Protein AF-A0A957HYK3-F1 (afdb_monomer_lite)

Secondary structure (DSSP, 8-state):
--HHHHHHHHHHHHHHHHHHHHHIIIIIHHHHSTTPPPS---HHHHHHHHHHHHHHHHHHHHHHHHHHHHHTT--SHHHHHHHHHHHHHHHHHHHIIIIIHHHHHHHHHTTTTT----TTPPPPPHHHHHHHHHHHHHHTHHHHHHHHHHHHHHHHHHHHHHHHTTTSPP-----HHHHHHTT--GGGGGGG--HHHHHHHHHHHHHHHHHHHHHHHHHHHHHHHH-HHHHHHHHHTTTTTTTSSTHHHHHHHHHHHHHHHHHHHHHHHHHH--S-SSTTHHHHHHHHHHHHHHHHHHHHHHHHHHHHHHHHHHHHHHHHHHH-TTHHHH-TTTHHHHHHHHHHHHSHHHHHHHHHHHHHHHHHHHHHHHHHHHHHHHHHHHHHHHHHS--HHHHHHHHHHHHHH-GGGHHHHHHHHTTSTTHHHHHHHHHHHHTTT-HHHHHHHHHHHHHHH---HHHHHHHHHHHHHHHHH-TTSTTHHHHHHHHHHHHHHHH--SHHHHHTSPP-

Sequence (508 aa):
MIRRPLTIGFVSGVLLSVAGLYPAVGLIAPLLLPGWQRPVTNELLHSLLLMLSAVIFVPLLFTFGGFAARRTTARCAKDGAKAGALAGTIVGVFVYMNLVAPLSTLAIFRYMAGYHPSPEMELPPIDAVLAYVQGFGNSVHFIDVTIFALVIIGSLSGAWIGWRQRHLPLPVEPSLFELAEGKRPSSTWFSQNETPIKYGLLVGLILGLLIFTTVFGEFYVGFTADWPELMTIMEQYEAGKFITGPVRDALPILWPFIMLGFLIYGGIVVWLVRNPPDLFKSRFRAIMVATQVILLSLFAVLLHNIYFLFGLAPFGLFHWVNTNPAALADMPTDVMPLMQTVFFLQKPVTLLTGVLLLPWLILLVVGILGLLWGALQSFFYIPLVSLLIPRPVDKATRLHRQINREPQQALPQIYALFQYPDAYEILGYLSARIYKTQPDLARLLTAYHTLGSSIQTEEHLRTTEAIQTVLSKHPDWRWAGDMGAVYRALHQVLNARTLEQILRIEPP

pLDDT: mean 83.85, std 10.25, range [48.91, 97.06]

Foldseek 3Di:
DQPLLLVLLQVLLVQLLVLVLLCCQAPQLCVLAPPRDRPDPDPVVSVVSPVVSCVRNVVSLQASLLSQLVVDPQQALVSLLVSLLSSLLSSLLSCCLQPLVLSLLSNLLSLVLVPADDPPDDADDVVSVVSSLLSLLVSVVSSVVSSVVSSVSSSNSRSVNSHVRNPPDDPDLDFLLRCLVVVHQLLVSQVPDCQLQVLLQVLLQVLLVLLLLQLLQVLLVVVCVVPVVVVVVCVVVVRPVSHPDPSNVCNVVCVVVSVVSLVCVLQVSLVSPQQHSALQPSSLNSLLSSLLSNLSSVLVSVLSSCSSCLSCLSVVLVVVCVVCVVVVVPDPDPSVVSSVVNNVCSDSVNVSCCSNCVSVVSSVVSNVVSVVSSVVSSVPNSVVNCVVPPHLLNVLVVLLVVCVVPVLANVVSLVVLVVDPCSLSNLSNNLSVCCVPPVLSSSLSSLVSCCVVDPDLVSVLVSLVSNLVSLVVCVSRPCSVVVNLVSVLVNQVSPDPDPVSNVPRDDD

Radius of gyration: 31.74 Å; chains: 1; bounding box: 94×49×84 Å

Structure (mmCIF, N/CA/C/O backbone):
data_AF-A0A957HYK3-F1
#
_entry.id   AF-A0A957HYK3-F1
#
loop_
_atom_site.group_PDB
_atom_site.id
_atom_site.type_symbol
_atom_site.label_atom_id
_atom_site.label_alt_id
_atom_site.label_comp_id
_atom_site.label_asym_id
_atom_site.label_entity_id
_atom_site.label_seq_id
_atom_site.pdbx_PDB_ins_code
_atom_site.Cartn_x
_atom_site.Cartn_y
_atom_site.Cartn_z
_atom_site.occupancy
_atom_site.B_iso_or_equiv
_atom_site.auth_seq_id
_atom_site.auth_comp_id
_atom_site.auth_asym_id
_atom_site.auth_atom_id
_atom_site.pdbx_PDB_model_num
ATOM 1 N N . MET A 1 1 ? -12.622 1.889 3.468 1.00 75.31 1 MET A N 1
ATOM 2 C CA . MET A 1 1 ? -12.522 2.396 2.089 1.00 75.31 1 MET A CA 1
ATOM 3 C C . MET A 1 1 ? -11.139 2.277 1.424 1.00 75.31 1 MET A C 1
ATOM 5 O O . MET A 1 1 ? -11.141 2.032 0.232 1.00 75.31 1 MET A O 1
ATOM 9 N N . ILE A 1 2 ? -9.986 2.416 2.088 1.00 81.88 2 ILE A N 1
ATOM 10 C CA . ILE A 1 2 ? -8.639 2.487 1.475 1.00 81.88 2 ILE A CA 1
ATOM 11 C C . ILE A 1 2 ? -7.967 1.113 1.317 1.00 81.88 2 ILE A C 1
ATOM 13 O O . ILE A 1 2 ? -7.363 0.830 0.284 1.00 81.88 2 ILE A O 1
ATOM 17 N N . ARG A 1 3 ? -8.074 0.220 2.313 1.00 84.62 3 ARG A N 1
ATOM 18 C CA . ARG A 1 3 ? -7.284 -1.029 2.330 1.00 84.62 3 ARG A CA 1
ATOM 19 C C . ARG A 1 3 ? -7.614 -1.962 1.165 1.00 84.62 3 ARG A C 1
ATOM 21 O O . ARG A 1 3 ? -6.720 -2.511 0.535 1.00 84.62 3 ARG A O 1
ATOM 28 N N . ARG A 1 4 ? -8.909 -2.182 0.922 1.00 88.19 4 ARG A N 1
ATOM 29 C CA . ARG A 1 4 ? -9.381 -3.148 -0.082 1.00 88.19 4 ARG A CA 1
ATOM 30 C C . ARG A 1 4 ? -9.022 -2.701 -1.510 1.00 88.19 4 ARG A C 1
ATOM 32 O O . ARG A 1 4 ? -8.503 -3.543 -2.238 1.00 88.19 4 ARG A O 1
ATOM 39 N N . PRO A 1 5 ? -9.193 -1.422 -1.900 1.00 89.12 5 PRO A N 1
ATOM 40 C CA . PRO A 1 5 ? -8.732 -0.942 -3.198 1.00 89.12 5 PRO A CA 1
ATOM 41 C C . PRO A 1 5 ? -7.220 -1.027 -3.394 1.00 89.12 5 PRO A C 1
ATOM 43 O O . PRO A 1 5 ? -6.808 -1.411 -4.478 1.00 89.12 5 PRO A O 1
ATOM 46 N N . LEU A 1 6 ? -6.400 -0.773 -2.363 1.00 88.81 6 LEU A N 1
ATOM 47 C CA . LEU A 1 6 ? -4.944 -0.972 -2.457 1.00 88.81 6 LEU A CA 1
ATOM 48 C C . LEU A 1 6 ? -4.591 -2.428 -2.787 1.00 88.81 6 LEU A C 1
ATOM 50 O O . LEU A 1 6 ? -3.822 -2.688 -3.706 1.00 88.81 6 LEU A O 1
ATOM 54 N N . THR A 1 7 ? -5.176 -3.390 -2.064 1.00 90.00 7 THR A N 1
ATOM 55 C CA . THR A 1 7 ? -4.914 -4.820 -2.301 1.00 90.00 7 THR A CA 1
ATOM 56 C C . THR A 1 7 ? -5.401 -5.267 -3.678 1.00 90.00 7 THR A C 1
ATOM 58 O O . THR A 1 7 ? -4.696 -5.993 -4.371 1.00 90.00 7 THR A O 1
ATOM 61 N N . ILE A 1 8 ? -6.594 -4.828 -4.085 1.00 92.38 8 ILE A N 1
ATOM 62 C CA . ILE A 1 8 ? -7.161 -5.172 -5.394 1.00 92.38 8 ILE A CA 1
ATOM 63 C C . ILE A 1 8 ? -6.343 -4.533 -6.511 1.00 92.38 8 ILE A C 1
ATOM 65 O O . ILE A 1 8 ? -6.072 -5.206 -7.498 1.00 92.38 8 ILE A O 1
ATOM 69 N N . GLY A 1 9 ? -5.909 -3.284 -6.339 1.00 91.62 9 GLY A N 1
ATOM 70 C CA . GLY A 1 9 ? -5.046 -2.597 -7.289 1.00 91.62 9 GLY A CA 1
ATOM 71 C C . GLY A 1 9 ? -3.694 -3.290 -7.451 1.00 91.62 9 GLY A C 1
ATOM 72 O O . GLY A 1 9 ? -3.273 -3.520 -8.575 1.00 91.62 9 GLY A O 1
ATOM 73 N N . PHE A 1 10 ? -3.062 -3.720 -6.353 1.00 91.50 10 PHE A N 1
ATOM 74 C CA . PHE A 1 10 ? -1.806 -4.478 -6.399 1.00 91.50 10 PHE A CA 1
ATOM 75 C C . PHE A 1 10 ? -1.963 -5.807 -7.150 1.00 91.50 10 PHE A C 1
ATOM 77 O O . PHE A 1 10 ? -1.253 -6.060 -8.118 1.00 91.50 10 PHE A O 1
ATOM 84 N N . VAL A 1 11 ? -2.933 -6.639 -6.746 1.00 93.94 11 VAL A N 1
ATOM 85 C CA . VAL A 1 11 ? -3.166 -7.948 -7.383 1.00 93.94 11 VAL A CA 1
ATOM 86 C C . VAL A 1 11 ? -3.533 -7.776 -8.855 1.00 93.94 11 VAL A C 1
ATOM 88 O O . VAL A 1 11 ? -3.017 -8.495 -9.705 1.00 93.94 11 VAL A O 1
ATOM 91 N N . SER A 1 12 ? -4.389 -6.800 -9.166 1.00 93.88 12 SER A N 1
ATOM 92 C CA . SER A 1 12 ? -4.806 -6.537 -10.544 1.00 93.88 12 SER A CA 1
ATOM 93 C C . SER A 1 12 ? -3.653 -6.003 -11.393 1.00 93.88 12 SER A C 1
ATOM 95 O O . SER A 1 12 ? -3.509 -6.421 -12.533 1.00 93.88 12 SER A O 1
ATOM 97 N N . GLY A 1 13 ? -2.804 -5.136 -10.835 1.00 93.06 13 GLY A N 1
ATOM 98 C CA . GLY A 1 13 ? -1.607 -4.625 -11.501 1.00 93.06 13 GLY A CA 1
ATOM 99 C C . GLY A 1 13 ? -0.629 -5.741 -11.853 1.00 93.06 13 GLY A C 1
ATOM 100 O O . GLY A 1 13 ? -0.221 -5.843 -13.002 1.00 93.06 13 GLY A O 1
ATOM 101 N N . VAL A 1 14 ? -0.330 -6.637 -10.905 1.00 92.56 14 VAL A N 1
ATOM 102 C CA . VAL A 1 14 ? 0.525 -7.810 -11.160 1.00 92.56 14 VAL A CA 1
ATOM 103 C C . VAL A 1 14 ? -0.073 -8.701 -12.251 1.00 92.56 14 VAL A C 1
ATOM 105 O O . VAL A 1 14 ? 0.632 -9.072 -13.185 1.00 92.56 14 VAL A O 1
ATOM 108 N N . LEU A 1 15 ? -1.372 -9.013 -12.172 1.00 94.31 15 LEU A N 1
ATOM 109 C CA . LEU A 1 15 ? -2.037 -9.860 -13.166 1.00 94.31 15 LEU A CA 1
ATOM 110 C C . LEU A 1 15 ? -2.077 -9.218 -14.559 1.00 94.31 15 LEU A C 1
ATOM 112 O O . LEU A 1 15 ? -1.827 -9.922 -15.535 1.00 94.31 15 LEU A O 1
ATOM 116 N N . LEU A 1 16 ? -2.346 -7.910 -14.668 1.00 94.44 16 LEU A N 1
ATOM 117 C CA . LEU A 1 16 ? -2.296 -7.196 -15.952 1.00 94.44 16 LEU A CA 1
ATOM 118 C C . LEU A 1 16 ? -0.890 -7.187 -16.530 1.00 94.44 16 LEU A C 1
ATOM 120 O O . LEU A 1 16 ? -0.734 -7.464 -17.717 1.00 94.44 16 LEU A O 1
ATOM 124 N N . SER A 1 17 ? 0.123 -6.909 -15.710 1.00 93.25 17 SER A N 1
ATOM 125 C CA . SER A 1 17 ? 1.510 -6.904 -16.166 1.00 93.25 17 SER A CA 1
ATOM 126 C C . SER A 1 17 ? 1.919 -8.283 -16.678 1.00 93.25 17 SER A C 1
ATOM 128 O O . SER A 1 17 ? 2.405 -8.377 -17.799 1.00 93.25 17 SER A O 1
ATOM 130 N N . VAL A 1 18 ? 1.637 -9.361 -15.932 1.00 92.19 18 VAL A N 1
ATOM 131 C CA . VAL A 1 18 ? 1.943 -10.741 -16.362 1.00 92.19 18 VAL A CA 1
ATOM 132 C C . VAL A 1 18 ? 1.171 -11.123 -17.625 1.00 92.19 18 VAL A C 1
ATOM 134 O O . VAL A 1 18 ? 1.763 -11.656 -18.562 1.00 92.19 18 VAL A O 1
ATOM 137 N N . ALA A 1 19 ? -0.132 -10.830 -17.687 1.00 92.88 19 ALA A N 1
ATOM 138 C CA . ALA A 1 19 ? -0.938 -11.122 -18.870 1.00 92.88 19 ALA A CA 1
ATOM 139 C C . ALA A 1 19 ? -0.451 -10.336 -20.100 1.00 92.88 19 ALA A C 1
ATOM 141 O O . ALA A 1 19 ? -0.484 -10.869 -21.208 1.00 92.88 19 ALA A O 1
ATOM 142 N N . GLY A 1 20 ? 0.048 -9.112 -19.909 1.00 92.06 20 GLY A N 1
ATOM 143 C CA . GLY A 1 20 ? 0.599 -8.259 -20.962 1.00 92.06 20 GLY A CA 1
ATOM 144 C C . GLY A 1 20 ? 1.983 -8.675 -21.478 1.00 92.06 20 GLY A C 1
ATOM 145 O O . GLY A 1 20 ? 2.338 -8.287 -22.591 1.00 92.06 20 GLY A O 1
ATOM 146 N N . LEU A 1 21 ? 2.746 -9.492 -20.737 1.00 90.81 21 LEU A N 1
ATOM 147 C CA . LEU A 1 21 ? 4.100 -9.904 -21.142 1.00 90.81 21 LEU A CA 1
ATOM 148 C C . LEU A 1 21 ? 4.107 -10.683 -22.461 1.00 90.81 21 LEU A C 1
ATOM 150 O O . LEU A 1 21 ? 4.951 -10.431 -23.318 1.00 90.81 21 LEU A O 1
ATOM 154 N N . TYR A 1 22 ? 3.177 -11.622 -22.653 1.00 90.75 22 TYR A N 1
ATOM 155 C CA . TYR A 1 22 ? 3.180 -12.437 -23.869 1.00 90.75 22 TYR A CA 1
ATOM 156 C C . TYR A 1 22 ? 2.858 -11.622 -25.136 1.00 90.75 22 TYR A C 1
ATOM 158 O O . TYR A 1 22 ? 3.633 -11.712 -26.088 1.00 90.75 22 TYR A O 1
ATOM 166 N N . PRO A 1 23 ? 1.810 -10.772 -25.173 1.00 91.12 23 PRO A N 1
ATOM 167 C CA . PRO A 1 23 ? 1.610 -9.832 -26.277 1.00 91.12 23 PRO A CA 1
ATOM 168 C C . PRO A 1 23 ? 2.808 -8.903 -26.502 1.00 91.12 23 PRO A C 1
ATOM 170 O O . PRO A 1 23 ? 3.194 -8.674 -27.647 1.00 91.12 23 PRO A O 1
ATOM 173 N N . ALA A 1 24 ? 3.437 -8.409 -25.431 1.00 89.38 24 ALA A N 1
ATOM 174 C CA . ALA A 1 24 ? 4.630 -7.571 -25.532 1.00 89.38 24 ALA A CA 1
ATOM 175 C C . ALA A 1 24 ? 5.782 -8.295 -26.254 1.00 89.38 24 ALA A C 1
ATOM 177 O O . ALA A 1 24 ? 6.367 -7.756 -27.190 1.00 89.38 24 ALA A O 1
ATOM 178 N N . VAL A 1 25 ? 6.063 -9.544 -25.886 1.00 88.62 25 VAL A N 1
ATOM 179 C CA . VAL A 1 25 ? 7.145 -10.351 -26.480 1.00 88.62 25 VAL A CA 1
ATOM 180 C C . VAL A 1 25 ? 6.787 -10.899 -27.870 1.00 88.62 25 VAL A C 1
ATOM 182 O O . VAL A 1 25 ? 7.652 -11.033 -28.735 1.00 88.62 25 VAL A O 1
ATOM 185 N N . GLY A 1 26 ? 5.524 -11.265 -28.082 1.00 85.69 26 GLY A N 1
ATOM 186 C CA . GLY A 1 26 ? 5.059 -11.955 -29.284 1.00 85.69 26 GLY A CA 1
ATOM 187 C C . GLY A 1 26 ? 4.638 -11.032 -30.426 1.00 85.69 26 GLY A C 1
ATOM 188 O O . GLY A 1 26 ? 4.787 -11.424 -31.579 1.00 85.69 26 GLY A O 1
ATOM 189 N N . LEU A 1 27 ? 4.126 -9.834 -30.120 1.00 88.19 27 LEU A N 1
ATOM 190 C CA . LEU A 1 27 ? 3.617 -8.877 -31.114 1.00 88.19 27 LEU A CA 1
ATOM 191 C C . LEU A 1 27 ? 4.454 -7.600 -31.190 1.00 88.19 27 LEU A C 1
ATOM 193 O O . LEU A 1 27 ? 4.704 -7.108 -32.285 1.00 88.19 27 LEU A O 1
ATOM 197 N N . ILE A 1 28 ? 4.889 -7.059 -30.047 1.00 86.75 28 ILE A N 1
ATOM 198 C CA . ILE A 1 28 ? 5.568 -5.753 -30.004 1.00 86.75 28 ILE A CA 1
ATOM 199 C C . ILE A 1 28 ? 7.079 -5.903 -30.215 1.00 86.75 28 ILE A C 1
ATOM 201 O O . ILE A 1 28 ? 7.654 -5.186 -31.028 1.00 86.75 28 ILE A O 1
ATOM 205 N N . ALA A 1 29 ? 7.732 -6.854 -29.544 1.00 85.19 29 ALA A N 1
ATOM 206 C CA . ALA A 1 29 ? 9.180 -7.046 -29.658 1.00 85.19 29 ALA A CA 1
ATOM 207 C C . ALA A 1 29 ? 9.685 -7.268 -31.103 1.00 85.19 29 ALA A C 1
ATOM 209 O O . ALA A 1 29 ? 10.698 -6.658 -31.442 1.00 85.19 29 ALA A O 1
ATOM 210 N N . PRO A 1 30 ? 8.997 -8.024 -31.991 1.00 85.12 30 PRO A N 1
ATOM 211 C CA . PRO A 1 30 ? 9.408 -8.148 -33.394 1.00 85.12 30 PRO A CA 1
ATOM 212 C C . PRO A 1 30 ? 9.418 -6.819 -34.166 1.00 85.12 30 PRO A C 1
ATOM 214 O O . PRO A 1 30 ? 10.176 -6.674 -35.119 1.00 85.12 30 PRO A O 1
ATOM 217 N N . LEU A 1 31 ? 8.585 -5.850 -33.766 1.00 84.06 31 LEU A N 1
ATOM 218 C CA . LEU A 1 31 ? 8.525 -4.521 -34.385 1.00 84.06 31 LEU A CA 1
ATOM 219 C C . LEU A 1 31 ? 9.639 -3.594 -33.882 1.00 84.06 31 LEU A C 1
ATOM 221 O O . LEU A 1 31 ? 10.009 -2.649 -34.574 1.00 84.06 31 LEU A O 1
ATOM 225 N N . LEU A 1 32 ? 10.133 -3.832 -32.664 1.00 82.06 32 LEU A N 1
ATOM 226 C CA . LEU A 1 32 ? 11.101 -2.961 -31.995 1.00 82.06 32 LEU A CA 1
ATOM 227 C C . LEU A 1 32 ? 12.546 -3.460 -32.112 1.00 82.06 32 LEU A C 1
ATOM 229 O O . LEU A 1 32 ? 13.464 -2.647 -32.051 1.00 82.06 32 LEU A O 1
ATOM 233 N N . LEU A 1 33 ? 12.754 -4.771 -32.269 1.00 80.62 33 LEU A N 1
ATOM 234 C CA . LEU A 1 33 ? 14.075 -5.399 -32.257 1.00 80.62 33 LEU A CA 1
ATOM 235 C C . LEU A 1 33 ? 14.330 -6.181 -33.554 1.00 80.62 33 LEU A C 1
ATOM 237 O O . LEU A 1 33 ? 13.827 -7.300 -33.706 1.00 80.62 33 LEU A O 1
ATOM 241 N N . PRO A 1 34 ? 15.146 -5.638 -34.477 1.00 73.44 34 PRO A N 1
ATOM 242 C CA . PRO A 1 34 ? 15.581 -6.362 -35.664 1.00 73.44 34 PRO A CA 1
ATOM 243 C C . PRO A 1 34 ? 16.244 -7.693 -35.281 1.00 73.44 34 PRO A C 1
ATOM 245 O O . PRO A 1 34 ? 17.101 -7.747 -34.401 1.00 73.44 34 PRO A O 1
ATOM 248 N N . GLY A 1 35 ? 15.833 -8.786 -35.927 1.00 75.62 35 GLY A N 1
ATOM 249 C CA . GLY A 1 35 ? 16.363 -10.128 -35.658 1.00 75.62 35 GLY A CA 1
ATOM 250 C C . GLY A 1 35 ? 15.728 -10.865 -34.472 1.00 75.62 35 GLY A C 1
ATOM 251 O O . GLY A 1 35 ? 16.078 -12.022 -34.235 1.00 75.62 35 GLY A O 1
ATOM 252 N N . TRP A 1 36 ? 14.773 -10.263 -33.748 1.00 82.88 36 TRP A N 1
ATOM 253 C CA . TRP A 1 36 ? 13.989 -10.996 -32.752 1.00 82.88 36 TRP A CA 1
ATOM 254 C C . TRP A 1 36 ? 13.019 -11.972 -33.428 1.00 82.88 36 TRP A C 1
ATOM 256 O O . TRP A 1 36 ? 12.174 -11.586 -34.236 1.00 82.88 36 TRP A O 1
ATOM 266 N N . GLN A 1 37 ? 13.114 -13.247 -33.055 1.00 82.19 37 GLN A N 1
ATOM 267 C CA . GLN A 1 37 ? 12.140 -14.266 -33.428 1.00 82.19 37 GLN A CA 1
ATOM 268 C C . GLN A 1 37 ? 11.205 -14.517 -32.251 1.00 82.19 37 GLN A C 1
ATOM 270 O O . GLN A 1 37 ? 11.646 -14.698 -31.116 1.00 82.19 37 GLN A O 1
ATOM 275 N N . ARG A 1 38 ? 9.897 -14.543 -32.523 1.00 82.38 38 ARG A N 1
ATOM 276 C CA . ARG A 1 38 ? 8.897 -14.842 -31.494 1.00 82.38 38 ARG A CA 1
ATOM 277 C C . ARG A 1 38 ? 9.194 -16.203 -30.834 1.00 82.38 38 ARG A C 1
ATOM 279 O O . ARG A 1 38 ? 9.559 -17.151 -31.530 1.00 82.38 38 ARG A O 1
ATOM 286 N N . PRO A 1 39 ? 8.977 -16.336 -29.514 1.00 81.94 39 PRO A N 1
ATOM 287 C CA . PRO A 1 39 ? 9.365 -17.532 -28.762 1.00 81.94 39 PRO A CA 1
ATOM 288 C C . PRO A 1 39 ? 8.556 -18.778 -29.142 1.00 81.94 39 PRO A C 1
ATOM 290 O O . PRO A 1 39 ? 9.002 -19.899 -28.924 1.00 81.94 39 PRO A O 1
ATOM 293 N N . VAL A 1 40 ? 7.360 -18.595 -29.709 1.00 86.69 40 VAL A N 1
ATOM 294 C CA . VAL A 1 40 ? 6.494 -19.679 -30.176 1.00 86.69 40 VAL A CA 1
ATOM 295 C C . VAL A 1 40 ? 6.329 -19.550 -31.682 1.00 86.69 40 VAL A C 1
ATOM 297 O O . VAL A 1 40 ? 5.678 -18.626 -32.162 1.00 86.69 40 VAL A O 1
ATOM 300 N N . THR A 1 41 ? 6.927 -20.476 -32.428 1.00 86.50 41 THR A N 1
ATOM 301 C CA . THR A 1 41 ? 6.888 -20.491 -33.898 1.00 86.50 41 THR A CA 1
ATOM 302 C C . THR A 1 41 ? 5.612 -21.120 -34.455 1.00 86.50 41 THR A C 1
ATOM 304 O O . THR A 1 41 ? 5.193 -20.751 -35.549 1.00 86.50 41 THR A O 1
ATOM 307 N N . ASN A 1 42 ? 4.974 -22.021 -33.699 1.00 92.75 42 ASN A N 1
ATOM 308 C CA . ASN A 1 42 ? 3.701 -22.645 -34.057 1.00 92.75 42 ASN A CA 1
ATOM 309 C C . ASN A 1 42 ? 2.553 -21.622 -33.977 1.00 92.75 42 ASN A C 1
ATOM 311 O O . ASN A 1 42 ? 2.219 -21.155 -32.888 1.00 92.75 42 ASN A O 1
ATOM 315 N N . GLU A 1 43 ? 1.929 -21.319 -35.119 1.00 90.31 43 GLU A N 1
ATOM 316 C CA . GLU A 1 43 ? 0.849 -20.327 -35.227 1.00 90.31 43 GLU A CA 1
ATOM 317 C C . GLU A 1 43 ? -0.344 -20.636 -34.324 1.00 90.31 43 GLU A C 1
ATOM 319 O O . GLU A 1 43 ? -0.855 -19.745 -33.652 1.00 90.31 43 GLU A O 1
ATOM 324 N N . LEU A 1 44 ? -0.759 -21.905 -34.244 1.00 92.75 44 LEU A N 1
ATOM 325 C CA . LEU A 1 44 ? -1.902 -22.307 -33.427 1.00 92.75 44 LEU A CA 1
ATOM 326 C C . LEU A 1 44 ? -1.617 -22.047 -31.945 1.00 92.75 44 LEU A C 1
ATOM 328 O O . LEU A 1 44 ? -2.438 -21.457 -31.244 1.00 92.75 44 LEU A O 1
ATOM 332 N N . LEU A 1 45 ? -0.430 -22.437 -31.472 1.00 90.25 45 LEU A N 1
ATOM 333 C CA . LEU A 1 45 ? -0.030 -22.209 -30.084 1.00 90.25 45 LEU A CA 1
ATOM 334 C C . LEU A 1 45 ? 0.152 -20.710 -29.791 1.00 90.25 45 LEU A C 1
ATOM 336 O O . LEU A 1 45 ? -0.238 -20.245 -28.720 1.00 90.25 45 LEU A O 1
ATOM 340 N N . HIS A 1 46 ? 0.685 -19.944 -30.746 1.00 90.56 46 HIS A N 1
ATOM 341 C CA . HIS A 1 46 ? 0.825 -18.493 -30.636 1.00 90.56 46 HIS A CA 1
ATOM 342 C C . HIS A 1 46 ? -0.535 -17.792 -30.511 1.00 90.56 46 HIS A C 1
ATOM 344 O O . HIS A 1 46 ? -0.745 -17.014 -29.576 1.00 90.56 46 HIS A O 1
ATOM 350 N N . SER A 1 47 ? -1.489 -18.115 -31.390 1.00 91.19 47 SER A N 1
ATOM 351 C CA . SER A 1 47 ? -2.850 -17.572 -31.334 1.00 91.19 47 SER A CA 1
ATOM 352 C C . SER A 1 47 ? -3.581 -17.966 -30.049 1.00 91.19 47 SER A C 1
ATOM 354 O O . SER A 1 47 ? -4.240 -17.117 -29.448 1.00 91.19 47 SER A O 1
ATOM 356 N N . LEU A 1 48 ? -3.432 -19.211 -29.578 1.00 93.19 48 LEU A N 1
ATOM 357 C CA . LEU A 1 48 ? -4.023 -19.649 -28.308 1.00 93.19 48 LEU A CA 1
ATOM 358 C C . LEU A 1 48 ? -3.468 -18.871 -27.110 1.00 93.19 48 LEU A C 1
ATOM 360 O O . LEU A 1 48 ? -4.236 -18.469 -26.236 1.00 93.19 48 LEU A O 1
ATOM 364 N N . LEU A 1 49 ? -2.157 -18.621 -27.068 1.00 91.50 49 LEU A N 1
ATOM 365 C CA . LEU A 1 49 ? -1.534 -17.843 -25.994 1.00 91.50 49 LEU A CA 1
ATOM 366 C C . LEU A 1 49 ? -1.957 -16.366 -26.028 1.00 91.50 49 LEU A C 1
ATOM 368 O O . LEU A 1 49 ? -2.204 -15.781 -24.972 1.00 91.50 49 LEU A O 1
ATOM 372 N N . LEU A 1 50 ? -2.113 -15.775 -27.219 1.00 92.94 50 LEU A N 1
ATOM 373 C CA . LEU A 1 50 ? -2.681 -14.430 -27.367 1.00 92.94 50 LEU A CA 1
ATOM 374 C C . LEU A 1 50 ? -4.145 -14.376 -26.918 1.00 92.94 50 LEU A C 1
ATOM 376 O O . LEU A 1 50 ? -4.514 -13.463 -26.179 1.00 92.94 50 LEU A O 1
ATOM 380 N N . MET A 1 51 ? -4.968 -15.358 -27.301 1.00 93.88 51 MET A N 1
ATOM 381 C CA . MET A 1 51 ? -6.354 -15.459 -26.831 1.00 93.88 51 MET A CA 1
ATOM 382 C C . MET A 1 51 ? -6.414 -15.589 -25.311 1.00 93.88 51 MET A C 1
ATOM 384 O O . MET A 1 51 ? -7.176 -14.869 -24.672 1.00 93.88 51 MET A O 1
ATOM 388 N N . LEU A 1 52 ? -5.598 -16.464 -24.719 1.00 93.06 52 LEU A N 1
ATOM 389 C CA . LEU A 1 52 ? -5.551 -16.651 -23.270 1.00 93.06 52 LEU A CA 1
ATOM 390 C C . LEU A 1 52 ? -5.148 -15.356 -22.552 1.00 93.06 52 LEU A C 1
ATOM 392 O O . LEU A 1 52 ? -5.791 -14.967 -21.576 1.00 93.06 52 LEU A O 1
ATOM 396 N N . SER A 1 53 ? -4.127 -14.663 -23.063 1.00 92.88 53 SER A N 1
ATOM 397 C CA . SER A 1 53 ? -3.717 -13.351 -22.558 1.00 92.88 53 SER A CA 1
ATOM 398 C C . SER A 1 53 ? -4.863 -12.338 -22.646 1.00 92.88 53 SER A C 1
ATOM 400 O O . SER A 1 53 ? -5.182 -11.704 -21.643 1.00 92.88 53 SER A O 1
ATOM 402 N N . ALA A 1 54 ? -5.555 -12.244 -23.786 1.00 92.19 54 ALA A N 1
ATOM 403 C CA . ALA A 1 54 ? -6.680 -11.327 -23.972 1.00 92.19 54 ALA A CA 1
ATOM 404 C C . ALA A 1 54 ? -7.866 -11.641 -23.041 1.00 92.19 54 ALA A C 1
ATOM 406 O O . ALA A 1 54 ? -8.455 -10.723 -22.465 1.00 92.19 54 ALA A O 1
ATOM 407 N N . VAL A 1 55 ? -8.180 -12.926 -22.840 1.00 93.69 55 VAL A N 1
ATOM 408 C CA . VAL A 1 55 ? -9.243 -13.402 -21.934 1.00 93.69 55 VAL A CA 1
ATOM 409 C C . VAL A 1 55 ? -8.968 -13.015 -20.480 1.00 93.69 55 VAL A C 1
ATOM 411 O O . VAL A 1 55 ? -9.910 -12.793 -19.725 1.00 93.69 55 VAL A O 1
ATOM 414 N N . ILE A 1 56 ? -7.704 -12.897 -20.074 1.00 91.50 56 ILE A N 1
ATOM 415 C CA . ILE A 1 56 ? -7.342 -12.443 -18.724 1.00 91.50 56 ILE A CA 1
ATOM 416 C C . ILE A 1 56 ? -7.254 -10.914 -18.682 1.00 91.50 56 ILE A C 1
ATOM 418 O O . ILE A 1 56 ? -7.847 -10.277 -17.811 1.00 91.50 56 ILE A O 1
ATOM 422 N N . PHE A 1 57 ? -6.532 -10.319 -19.630 1.00 91.69 57 PHE A N 1
ATOM 423 C CA . PHE A 1 57 ? -6.180 -8.904 -19.633 1.00 91.69 57 PHE A CA 1
ATOM 424 C C . PHE A 1 57 ? -7.407 -8.002 -19.790 1.00 91.69 57 PHE A C 1
ATOM 426 O O . PHE A 1 57 ? -7.605 -7.091 -18.986 1.00 91.69 57 PHE A O 1
ATOM 433 N N . VAL A 1 58 ? -8.263 -8.268 -20.783 1.00 92.62 58 VAL A N 1
ATOM 434 C CA . VAL A 1 58 ? -9.390 -7.384 -21.119 1.00 92.62 58 VAL A CA 1
ATOM 435 C C . VAL A 1 58 ? -10.423 -7.328 -19.990 1.00 92.62 58 VAL A C 1
ATOM 437 O O . VAL A 1 58 ? -10.730 -6.223 -19.533 1.00 92.62 58 VAL A O 1
ATOM 440 N N . PRO A 1 59 ? -10.945 -8.453 -19.458 1.00 93.50 59 PRO A N 1
ATOM 441 C CA . PRO A 1 59 ? -11.906 -8.380 -18.364 1.00 93.50 59 PRO A CA 1
ATOM 442 C C . PRO A 1 59 ? -11.311 -7.714 -17.130 1.00 93.50 59 PRO A C 1
ATOM 444 O O . PRO A 1 59 ? -11.984 -6.921 -16.472 1.00 93.50 59 PRO A O 1
ATOM 447 N N . LEU A 1 60 ? -10.050 -8.001 -16.814 1.00 92.56 60 LEU A N 1
ATOM 448 C CA . LEU A 1 60 ? -9.418 -7.475 -15.615 1.00 92.56 60 LEU A CA 1
ATOM 449 C C . LEU A 1 60 ? -9.188 -5.960 -15.718 1.00 92.56 60 LEU A C 1
ATOM 451 O O . LEU A 1 60 ? -9.496 -5.252 -14.758 1.00 92.56 60 LEU A O 1
ATOM 455 N N . LEU A 1 61 ? -8.798 -5.461 -16.898 1.00 92.12 61 LEU A N 1
ATOM 456 C CA . LEU A 1 61 ? -8.672 -4.034 -17.210 1.00 92.12 61 LEU A CA 1
ATOM 457 C C . LEU A 1 61 ? -9.979 -3.269 -16.956 1.00 92.12 61 LEU A C 1
ATOM 459 O O . LEU A 1 61 ? -9.949 -2.185 -16.385 1.00 92.12 61 LEU A O 1
ATOM 463 N N . PHE A 1 62 ? -11.135 -3.830 -17.316 1.00 92.44 62 PHE A N 1
ATOM 464 C CA . PHE A 1 62 ? -12.422 -3.137 -17.157 1.00 92.44 62 PHE A CA 1
ATOM 465 C C . PHE A 1 62 ? -13.126 -3.391 -15.817 1.00 92.44 62 PHE A C 1
ATOM 467 O O . PHE A 1 62 ? -14.083 -2.688 -15.485 1.00 92.44 62 PHE A O 1
ATOM 474 N N . THR A 1 63 ? -12.687 -4.375 -15.026 1.00 93.00 63 THR A N 1
ATOM 475 C CA . THR A 1 63 ? -13.408 -4.790 -13.807 1.00 93.00 63 THR A CA 1
ATOM 476 C C . THR A 1 63 ? -12.691 -4.485 -12.498 1.00 93.00 63 THR A C 1
ATOM 478 O O . THR A 1 63 ? -13.364 -4.459 -11.464 1.00 93.00 63 THR A O 1
ATOM 481 N N . PHE A 1 64 ? -11.380 -4.203 -12.488 1.00 93.38 64 PHE A N 1
ATOM 482 C CA . PHE A 1 64 ? -10.631 -4.006 -11.236 1.00 93.38 64 PHE A CA 1
ATOM 483 C C . PHE A 1 64 ? -11.230 -2.900 -10.343 1.00 93.38 64 PHE A C 1
ATOM 485 O O . PHE A 1 64 ? -11.366 -3.087 -9.129 1.00 93.38 64 PHE A O 1
ATOM 492 N N . GLY A 1 65 ? -11.660 -1.775 -10.928 1.00 90.44 65 GLY A N 1
ATOM 493 C CA . GLY A 1 65 ? -12.266 -0.664 -10.187 1.00 90.44 65 GLY A CA 1
ATOM 494 C C . GLY A 1 65 ? -13.647 -1.021 -9.639 1.00 90.44 65 GLY A C 1
ATOM 495 O O . GLY A 1 65 ? -13.978 -0.697 -8.496 1.00 90.44 65 GLY A O 1
ATOM 496 N N . GLY A 1 66 ? -14.414 -1.806 -10.399 1.00 91.31 66 GLY A N 1
ATOM 497 C CA . GLY A 1 66 ? -15.675 -2.389 -9.952 1.00 91.31 66 GLY A CA 1
ATOM 498 C C . GLY A 1 66 ? -15.499 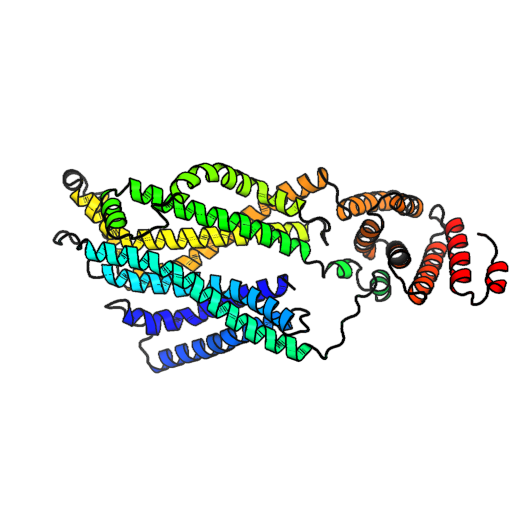-3.381 -8.796 1.00 91.31 66 GLY A C 1
ATOM 499 O O . GLY A 1 66 ? -16.250 -3.331 -7.819 1.00 91.31 66 GLY A O 1
ATOM 500 N N . PHE A 1 67 ? -14.479 -4.246 -8.845 1.00 92.94 67 PHE A N 1
ATOM 501 C CA . PHE A 1 67 ? -14.136 -5.141 -7.735 1.00 92.94 67 PHE A CA 1
ATOM 502 C C . PHE A 1 67 ? -13.707 -4.362 -6.491 1.00 92.94 67 PHE A C 1
ATOM 504 O O . PHE A 1 67 ? -14.143 -4.703 -5.385 1.00 92.94 67 PHE A O 1
ATOM 511 N N . ALA A 1 68 ? -12.914 -3.300 -6.661 1.00 90.81 68 ALA A N 1
ATOM 512 C CA . ALA A 1 68 ? -12.520 -2.404 -5.579 1.00 90.81 68 ALA A CA 1
ATOM 513 C C . ALA A 1 68 ? -13.740 -1.763 -4.909 1.00 90.81 68 ALA A C 1
ATOM 515 O O . ALA A 1 68 ? -13.888 -1.882 -3.691 1.00 90.81 68 ALA A O 1
ATOM 516 N N . ALA A 1 69 ? -14.650 -1.184 -5.695 1.00 89.31 69 ALA A N 1
ATOM 517 C CA . ALA A 1 69 ? -15.893 -0.591 -5.207 1.00 89.31 69 ALA A CA 1
ATOM 518 C C . ALA A 1 69 ? -16.838 -1.620 -4.563 1.00 89.31 69 ALA A C 1
ATOM 520 O O . ALA A 1 69 ? -17.466 -1.334 -3.550 1.00 89.31 69 ALA A O 1
ATOM 521 N N . ARG A 1 70 ? -16.920 -2.845 -5.101 1.00 89.19 70 ARG A N 1
ATOM 522 C CA . ARG A 1 70 ? -17.765 -3.907 -4.528 1.00 89.19 70 ARG A CA 1
ATOM 523 C C . ARG A 1 70 ? -17.261 -4.392 -3.183 1.00 89.19 70 ARG A C 1
ATOM 525 O O . ARG A 1 70 ? -18.039 -4.770 -2.309 1.00 89.19 70 ARG A O 1
ATOM 532 N N . ARG A 1 71 ? -15.941 -4.454 -3.051 1.00 85.69 71 ARG A N 1
ATOM 533 C CA . ARG A 1 71 ? -15.289 -4.861 -1.817 1.00 85.69 71 ARG A CA 1
ATOM 534 C C . ARG A 1 71 ? -15.255 -3.707 -0.827 1.00 85.69 71 ARG A C 1
ATOM 536 O O . ARG A 1 71 ? -15.166 -3.992 0.355 1.00 85.69 71 ARG A O 1
ATOM 543 N N . THR A 1 72 ? -15.352 -2.443 -1.214 1.00 79.62 72 THR A N 1
ATOM 544 C CA . THR A 1 72 ? -15.585 -1.352 -0.257 1.00 79.62 72 THR A CA 1
ATOM 545 C C . THR A 1 72 ? -17.075 -1.227 0.070 1.00 79.62 72 THR A C 1
ATOM 547 O O . THR A 1 72 ? -17.932 -1.723 -0.649 1.00 79.62 72 THR A O 1
ATOM 550 N N . THR A 1 73 ? -17.417 -0.583 1.182 1.00 73.94 73 THR A N 1
ATOM 551 C CA . THR A 1 73 ? -18.803 -0.220 1.531 1.00 73.94 73 THR A CA 1
ATOM 552 C C . THR A 1 73 ? -19.321 0.948 0.674 1.00 73.94 73 THR A C 1
ATOM 554 O O . THR A 1 73 ? -20.139 1.735 1.134 1.00 73.94 73 THR A O 1
ATOM 557 N N . ALA A 1 74 ? -18.825 1.109 -0.559 1.00 81.00 74 ALA A N 1
ATOM 558 C CA . ALA A 1 74 ? -19.182 2.221 -1.430 1.00 81.00 74 ALA A CA 1
ATOM 559 C C . ALA A 1 74 ? -20.638 2.086 -1.899 1.00 81.00 74 ALA A C 1
ATOM 561 O O . ALA A 1 74 ? -20.985 1.144 -2.610 1.00 81.00 74 ALA A O 1
ATOM 562 N N . ARG A 1 75 ? -21.491 3.037 -1.506 1.00 82.50 75 ARG A N 1
ATOM 563 C CA . ARG A 1 75 ? -22.933 3.031 -1.818 1.00 82.50 75 ARG A CA 1
ATOM 564 C C . ARG A 1 75 ? -23.358 4.095 -2.824 1.00 82.50 75 ARG A C 1
ATOM 566 O O . ARG A 1 75 ? -24.521 4.151 -3.194 1.00 82.50 75 ARG A O 1
ATOM 573 N N . CYS A 1 76 ? -22.449 4.952 -3.273 1.00 89.12 76 CYS A N 1
ATOM 574 C CA . CYS A 1 76 ? -22.757 5.950 -4.287 1.00 89.12 76 CYS A CA 1
ATOM 575 C C . CYS A 1 76 ? -21.703 5.957 -5.394 1.00 89.12 76 CYS A C 1
ATOM 577 O O . CYS A 1 76 ? -20.587 5.462 -5.218 1.00 89.12 76 CYS A O 1
ATOM 579 N N . ALA A 1 77 ? -22.054 6.547 -6.540 1.00 91.69 77 ALA A N 1
ATOM 580 C CA . ALA A 1 77 ? -21.144 6.673 -7.676 1.00 91.69 77 ALA A CA 1
ATOM 581 C C . ALA A 1 77 ? -19.837 7.384 -7.285 1.00 91.69 77 ALA A C 1
ATOM 583 O O . ALA A 1 77 ? -18.765 6.961 -7.698 1.00 91.69 77 ALA A O 1
ATOM 584 N N . LYS A 1 78 ? -19.909 8.406 -6.421 1.00 93.62 78 LYS A N 1
ATOM 585 C CA . LYS A 1 78 ? -18.743 9.160 -5.937 1.00 93.62 78 LYS A CA 1
ATOM 586 C C . LYS A 1 78 ? -17.795 8.299 -5.096 1.00 93.62 78 LYS A C 1
ATOM 588 O O . LYS A 1 78 ? -16.585 8.345 -5.300 1.00 93.62 78 LYS A O 1
ATOM 593 N N . ASP A 1 79 ? -18.321 7.501 -4.172 1.00 90.56 79 ASP A N 1
ATOM 594 C CA . ASP A 1 79 ? -17.502 6.624 -3.325 1.00 90.56 79 ASP A CA 1
ATOM 595 C C . ASP A 1 79 ? -16.921 5.456 -4.119 1.00 90.56 79 ASP A C 1
ATOM 597 O O . ASP A 1 79 ? -15.767 5.072 -3.913 1.00 90.56 79 ASP A O 1
ATOM 601 N N . GLY A 1 80 ? -17.707 4.932 -5.064 1.00 92.69 80 GLY A N 1
ATOM 602 C CA . GLY A 1 80 ? -17.259 3.933 -6.025 1.00 92.69 80 GLY A CA 1
ATOM 603 C C . GLY A 1 80 ? -16.134 4.467 -6.909 1.00 92.69 80 GLY A C 1
ATOM 604 O O . GLY A 1 80 ? -15.107 3.805 -7.040 1.00 92.69 80 GLY A O 1
ATOM 605 N N . ALA A 1 81 ? -16.279 5.688 -7.433 1.00 94.81 81 ALA A N 1
ATOM 606 C CA . ALA A 1 81 ? -15.258 6.363 -8.229 1.00 94.81 81 ALA A CA 1
ATOM 607 C C . ALA A 1 81 ? -13.965 6.560 -7.436 1.00 94.81 81 ALA A C 1
ATOM 609 O O . ALA A 1 81 ? -12.901 6.223 -7.931 1.00 94.81 81 ALA A O 1
ATOM 610 N N . LYS A 1 82 ? -14.037 7.020 -6.179 1.00 93.94 82 LYS A N 1
ATOM 611 C CA . LYS A 1 82 ? -12.850 7.177 -5.316 1.00 93.94 82 LYS A CA 1
ATOM 612 C C . LYS A 1 82 ? -12.121 5.855 -5.070 1.00 93.94 82 LYS A C 1
ATOM 614 O O . LYS A 1 82 ? -10.896 5.805 -5.146 1.00 93.94 82 LYS A O 1
ATOM 619 N N . ALA A 1 83 ? -12.861 4.788 -4.761 1.00 92.25 83 ALA A N 1
ATOM 620 C CA . ALA A 1 83 ? -12.279 3.460 -4.569 1.00 92.25 83 ALA A CA 1
ATOM 621 C C . ALA A 1 83 ? -11.649 2.930 -5.868 1.00 92.25 83 ALA A C 1
ATOM 623 O O . ALA A 1 83 ? -10.549 2.381 -5.839 1.00 92.25 83 ALA A O 1
ATOM 624 N N . GLY A 1 84 ? -12.330 3.128 -6.996 1.00 94.56 84 GLY A N 1
ATOM 625 C CA . GLY A 1 84 ? -11.850 2.762 -8.321 1.00 94.56 84 GLY A CA 1
ATOM 626 C C . GLY A 1 84 ? -10.611 3.544 -8.756 1.00 94.56 84 GLY A C 1
ATOM 627 O O . GLY A 1 84 ? -9.658 2.934 -9.225 1.00 94.56 84 GLY A O 1
ATOM 628 N N . ALA A 1 85 ? -10.585 4.858 -8.524 1.00 95.25 85 ALA A N 1
ATOM 629 C CA . ALA A 1 85 ? -9.443 5.734 -8.772 1.00 95.25 85 ALA A CA 1
ATOM 630 C C . ALA A 1 85 ? -8.216 5.267 -7.990 1.00 95.25 85 ALA A C 1
ATOM 632 O O . ALA A 1 85 ? -7.151 5.097 -8.567 1.00 95.25 85 ALA A O 1
ATOM 633 N N . LEU A 1 86 ? -8.384 4.981 -6.693 1.00 93.00 86 LEU A N 1
ATOM 634 C CA . LEU A 1 86 ? -7.288 4.534 -5.836 1.00 93.00 86 LEU A CA 1
ATOM 635 C C . LEU A 1 86 ? -6.714 3.189 -6.301 1.00 93.00 86 LEU A C 1
ATOM 637 O O . LEU A 1 86 ? -5.497 3.026 -6.347 1.00 93.00 86 LEU A O 1
ATOM 641 N N . ALA A 1 87 ? -7.573 2.236 -6.678 1.00 94.00 87 ALA A N 1
ATOM 642 C CA . ALA A 1 87 ? -7.116 0.989 -7.288 1.00 94.00 87 ALA A CA 1
ATOM 643 C C . ALA A 1 87 ? -6.416 1.248 -8.634 1.00 94.00 87 ALA A C 1
ATOM 645 O O . ALA A 1 87 ? -5.352 0.687 -8.872 1.00 94.00 87 ALA A O 1
ATOM 646 N N . GLY A 1 88 ? -6.974 2.127 -9.471 1.00 94.69 88 GLY A N 1
ATOM 647 C CA . GLY A 1 88 ? -6.438 2.499 -10.781 1.00 94.69 88 GLY A CA 1
ATOM 648 C C . GLY A 1 88 ? -5.065 3.152 -10.714 1.00 94.69 88 GLY A C 1
ATOM 649 O O . GLY A 1 88 ? -4.212 2.817 -11.526 1.00 94.69 88 GLY A O 1
ATOM 650 N N . THR A 1 89 ? -4.800 3.992 -9.709 1.00 93.06 89 THR A N 1
ATOM 651 C CA . THR A 1 89 ? -3.461 4.551 -9.474 1.00 93.06 89 THR A CA 1
ATOM 652 C C . THR A 1 89 ? -2.444 3.444 -9.208 1.00 93.06 89 THR A C 1
ATOM 654 O O . THR A 1 89 ? -1.387 3.428 -9.829 1.00 93.06 89 THR A O 1
ATOM 657 N N . ILE A 1 90 ? -2.767 2.483 -8.333 1.00 92.88 90 ILE A N 1
ATOM 658 C CA . ILE A 1 90 ? -1.860 1.363 -8.035 1.00 92.88 90 ILE A CA 1
ATOM 659 C C . ILE A 1 90 ? -1.653 0.487 -9.271 1.00 92.88 90 ILE A C 1
ATOM 661 O O . ILE A 1 90 ? -0.514 0.184 -9.614 1.00 92.88 90 ILE A O 1
ATOM 665 N N . VAL A 1 91 ? -2.731 0.117 -9.969 1.00 95.19 91 VAL A N 1
ATOM 666 C CA . VAL A 1 91 ? -2.641 -0.653 -11.219 1.00 95.19 91 VAL A CA 1
ATOM 667 C C . VAL A 1 91 ? -1.769 0.082 -12.238 1.00 95.19 91 VAL A C 1
ATOM 669 O O . VAL A 1 91 ? -0.895 -0.535 -12.836 1.00 95.19 91 VAL A O 1
ATOM 672 N N . GLY A 1 92 ? -1.958 1.395 -12.388 1.00 93.56 92 GLY A N 1
ATOM 673 C CA . GLY A 1 92 ? -1.193 2.247 -13.294 1.00 93.56 92 GLY A CA 1
ATOM 674 C C . GLY A 1 92 ? 0.295 2.245 -13.019 1.00 93.56 92 GLY A C 1
ATOM 675 O O . GLY A 1 92 ? 1.070 2.034 -13.946 1.00 93.56 92 GLY A O 1
ATOM 676 N N . VAL A 1 93 ? 0.696 2.380 -11.755 1.00 91.00 93 VAL A N 1
ATOM 677 C CA . VAL A 1 93 ? 2.112 2.309 -11.373 1.00 91.00 93 VAL A CA 1
ATOM 678 C C . VAL A 1 93 ? 2.708 0.938 -11.723 1.00 91.00 93 VAL A C 1
ATOM 680 O O . VAL A 1 93 ? 3.775 0.872 -12.328 1.00 91.00 93 VAL A O 1
ATOM 683 N N . PHE A 1 94 ? 2.005 -0.160 -11.422 1.00 91.88 94 PHE A N 1
ATOM 684 C CA . PHE A 1 94 ? 2.493 -1.513 -11.720 1.00 91.88 94 PHE A CA 1
ATOM 685 C C . PHE A 1 94 ? 2.576 -1.815 -13.218 1.00 91.88 94 PHE A C 1
ATOM 687 O O . PHE A 1 94 ? 3.571 -2.390 -13.665 1.00 91.88 94 PHE A O 1
ATOM 694 N N . VAL A 1 95 ? 1.554 -1.439 -13.989 1.00 93.19 95 VAL A N 1
ATOM 695 C CA . VAL A 1 95 ? 1.531 -1.620 -15.448 1.00 93.19 95 VAL A CA 1
ATOM 696 C C . VAL A 1 95 ? 2.596 -0.746 -16.104 1.00 93.19 95 VAL A C 1
ATOM 698 O O . VAL A 1 95 ? 3.304 -1.216 -16.993 1.00 93.19 95 VAL A O 1
ATOM 701 N N . TYR A 1 96 ? 2.776 0.489 -15.632 1.00 91.88 96 TYR A N 1
ATOM 702 C CA . TYR A 1 96 ? 3.842 1.354 -16.118 1.00 91.88 96 TYR A CA 1
ATOM 703 C C . TYR A 1 96 ? 5.219 0.726 -15.881 1.00 91.88 96 TYR A C 1
ATOM 705 O O . TYR A 1 96 ? 5.944 0.473 -16.837 1.00 91.88 96 TYR A O 1
ATOM 713 N N . MET A 1 97 ? 5.551 0.387 -14.634 1.00 89.50 97 MET A N 1
ATOM 714 C CA . MET A 1 97 ? 6.882 -0.117 -14.273 1.00 89.50 97 MET A CA 1
ATOM 715 C C . MET A 1 97 ? 7.251 -1.442 -14.946 1.00 89.50 97 MET A C 1
ATOM 717 O O . MET A 1 97 ? 8.409 -1.648 -15.291 1.00 89.50 97 MET A O 1
ATOM 721 N N . ASN A 1 98 ? 6.288 -2.353 -15.110 1.00 91.12 98 ASN A N 1
ATOM 722 C CA . ASN A 1 98 ? 6.573 -3.721 -15.559 1.00 91.12 98 ASN A CA 1
ATOM 723 C C . ASN A 1 98 ? 6.272 -3.960 -17.041 1.00 91.12 98 ASN A C 1
ATOM 725 O O . ASN A 1 98 ? 6.667 -4.996 -17.569 1.00 91.12 98 ASN A O 1
ATOM 729 N N . LEU A 1 99 ? 5.559 -3.046 -17.704 1.00 91.31 99 LEU A N 1
ATOM 730 C CA . LEU A 1 99 ? 5.166 -3.211 -19.101 1.00 91.31 99 LEU A CA 1
ATOM 731 C C . LEU A 1 99 ? 5.499 -1.972 -19.931 1.00 91.31 99 LEU A C 1
ATOM 733 O O . LEU A 1 99 ? 6.290 -2.064 -20.865 1.00 91.31 99 LEU A O 1
ATOM 737 N N . VAL A 1 100 ? 4.927 -0.813 -19.593 1.00 91.50 100 VAL A N 1
ATOM 738 C CA . VAL A 1 100 ? 5.026 0.383 -20.448 1.00 91.50 100 VAL A CA 1
ATOM 739 C C . VAL A 1 100 ? 6.441 0.949 -20.465 1.00 91.50 100 VAL A C 1
ATOM 741 O O . VAL A 1 100 ? 6.970 1.160 -21.549 1.00 91.50 100 VAL A O 1
ATOM 744 N N . ALA A 1 101 ? 7.071 1.142 -19.303 1.00 89.00 101 ALA A N 1
ATOM 745 C CA . ALA A 1 101 ? 8.434 1.657 -19.206 1.00 89.00 101 ALA A CA 1
ATOM 746 C C . ALA A 1 101 ? 9.442 0.742 -19.932 1.00 89.00 101 ALA A C 1
ATOM 748 O O . ALA A 1 101 ? 10.119 1.237 -20.834 1.00 89.00 101 ALA A O 1
ATOM 749 N N . PRO A 1 102 ? 9.475 -0.587 -19.682 1.00 89.19 102 PRO A N 1
ATOM 750 C CA . PRO A 1 102 ? 10.296 -1.518 -20.459 1.00 89.19 102 PRO A CA 1
ATOM 751 C C . PRO A 1 102 ? 10.068 -1.434 -21.974 1.00 89.19 102 PRO A C 1
ATOM 753 O O . PRO A 1 102 ? 11.021 -1.371 -22.748 1.00 89.19 102 PRO A O 1
ATOM 756 N N . LEU A 1 103 ? 8.808 -1.393 -22.420 1.00 88.88 103 LEU A N 1
ATOM 757 C CA . LEU A 1 103 ? 8.479 -1.302 -23.844 1.00 88.88 103 LEU A CA 1
ATOM 758 C C . LEU A 1 103 ? 8.895 0.037 -24.458 1.00 88.88 103 LEU A C 1
ATOM 760 O O . LEU A 1 103 ? 9.416 0.056 -25.573 1.00 88.88 103 LEU A O 1
ATOM 764 N N . SER A 1 104 ? 8.707 1.147 -23.740 1.00 87.50 104 SER A N 1
ATOM 765 C CA . SER A 1 104 ? 9.175 2.458 -24.190 1.00 87.50 104 SER A CA 1
ATOM 766 C C . SER A 1 104 ? 10.695 2.503 -24.277 1.00 87.50 104 SER A C 1
ATOM 768 O O . SER A 1 104 ? 11.227 2.999 -25.264 1.00 87.50 104 SER A O 1
ATOM 770 N N . THR A 1 105 ? 11.394 1.900 -23.313 1.00 85.94 105 THR A N 1
ATOM 771 C CA . THR A 1 105 ? 12.851 1.769 -23.325 1.00 85.94 105 THR A CA 1
ATOM 772 C C . THR A 1 105 ? 13.322 1.000 -24.556 1.00 85.94 105 THR A C 1
ATOM 774 O O . THR A 1 105 ? 14.193 1.483 -25.272 1.00 85.94 105 THR A O 1
ATOM 777 N N . LEU A 1 106 ? 12.698 -0.137 -24.879 1.00 85.50 106 LEU A N 1
ATOM 778 C CA . LEU A 1 106 ? 13.017 -0.894 -26.096 1.00 85.50 106 LEU A CA 1
ATOM 779 C C . LEU A 1 106 ? 12.753 -0.084 -27.371 1.00 85.50 106 LEU A C 1
ATOM 781 O O . LEU A 1 106 ? 13.553 -0.118 -28.304 1.00 85.50 106 LEU A O 1
ATOM 785 N N . ALA A 1 107 ? 11.659 0.679 -27.406 1.00 85.81 107 ALA A N 1
ATOM 786 C CA . ALA A 1 107 ? 11.349 1.545 -28.536 1.00 85.81 107 ALA A CA 1
ATOM 787 C C . ALA A 1 107 ? 12.363 2.685 -28.698 1.00 85.81 107 ALA A C 1
ATOM 789 O O . ALA A 1 107 ? 12.632 3.088 -29.825 1.00 85.81 107 ALA A O 1
ATOM 790 N N . ILE A 1 108 ? 12.948 3.189 -27.609 1.00 84.31 108 ILE A N 1
ATOM 791 C CA . ILE A 1 108 ? 14.009 4.203 -27.661 1.00 84.31 108 ILE A CA 1
ATOM 792 C C . ILE A 1 108 ? 15.351 3.565 -28.045 1.00 84.31 108 ILE A C 1
ATOM 794 O O . ILE A 1 108 ? 16.109 4.140 -28.823 1.00 84.31 108 ILE A O 1
ATOM 798 N N . PHE A 1 109 ? 15.624 2.340 -27.594 1.00 81.12 109 PHE A N 1
ATOM 799 C CA . PHE A 1 109 ? 16.845 1.607 -27.946 1.00 81.12 109 PHE A CA 1
ATOM 800 C C . PHE A 1 109 ? 16.997 1.376 -29.451 1.00 81.12 109 PHE A C 1
ATOM 802 O O . PHE A 1 109 ? 18.123 1.262 -29.926 1.00 81.12 109 PHE A O 1
ATOM 809 N N . ARG A 1 110 ? 15.908 1.413 -30.231 1.00 77.81 110 ARG A N 1
ATOM 810 C CA . ARG A 1 110 ? 15.975 1.347 -31.701 1.00 77.81 110 ARG A CA 1
ATOM 811 C C . ARG A 1 110 ? 16.871 2.426 -32.322 1.00 77.81 110 ARG A C 1
ATOM 813 O O . ARG A 1 110 ? 17.493 2.157 -33.341 1.00 77.81 110 ARG A O 1
ATOM 820 N N . TYR A 1 111 ? 16.948 3.620 -31.719 1.00 74.94 111 TYR A N 1
ATOM 821 C CA . TYR A 1 111 ? 17.800 4.712 -32.210 1.00 74.94 111 TYR A CA 1
ATOM 822 C C . TYR A 1 111 ? 19.290 4.368 -32.092 1.00 74.94 111 TYR A C 1
ATOM 824 O O . TYR A 1 111 ? 20.109 4.890 -32.840 1.00 74.94 111 TYR A O 1
ATOM 832 N N . MET A 1 112 ? 19.615 3.439 -31.191 1.00 70.62 112 MET A N 1
ATOM 833 C CA . MET A 1 112 ? 20.969 2.975 -30.904 1.00 70.62 112 MET A CA 1
ATOM 834 C C . MET A 1 112 ? 21.253 1.581 -31.482 1.00 70.62 112 MET A C 1
ATOM 836 O O . MET A 1 112 ? 22.406 1.173 -31.558 1.00 70.62 112 MET A O 1
ATOM 840 N N . ALA A 1 113 ? 20.222 0.843 -31.908 1.00 65.38 113 ALA A N 1
ATOM 841 C CA . ALA A 1 113 ? 20.320 -0.562 -32.308 1.00 65.38 113 ALA A CA 1
ATOM 842 C C . ALA A 1 113 ? 21.170 -0.807 -33.569 1.00 65.38 113 ALA A C 1
ATOM 844 O O . ALA A 1 113 ? 21.558 -1.942 -33.814 1.00 65.38 113 ALA A O 1
ATOM 845 N N . GLY A 1 114 ? 21.457 0.231 -34.362 1.00 63.62 114 GLY A N 1
ATOM 846 C CA . GLY A 1 114 ? 22.350 0.152 -35.525 1.00 63.62 114 GLY A CA 1
ATOM 847 C C . GLY A 1 114 ? 23.834 0.365 -35.205 1.00 63.62 114 GLY A C 1
ATOM 848 O O . GLY A 1 114 ? 24.673 0.134 -36.072 1.00 63.62 114 GLY A O 1
ATOM 849 N N . TYR A 1 115 ? 24.162 0.792 -33.983 1.00 64.94 115 TYR A N 1
ATOM 850 C CA . TYR A 1 115 ? 25.512 1.172 -33.576 1.00 64.94 115 TYR A CA 1
ATOM 851 C C . TYR A 1 115 ? 26.043 0.176 -32.547 1.00 64.94 115 TYR A C 1
ATOM 853 O O . TYR A 1 115 ? 25.873 0.329 -31.333 1.00 64.94 115 TYR A O 1
ATOM 861 N N . HIS A 1 116 ? 26.658 -0.890 -33.052 1.00 60.41 116 HIS A N 1
ATOM 862 C CA . HIS A 1 116 ? 27.284 -1.911 -32.223 1.00 60.41 116 HIS A CA 1
ATOM 863 C C . HIS A 1 116 ? 28.763 -1.591 -32.004 1.00 60.41 116 HIS A C 1
ATOM 865 O O . HIS A 1 116 ? 29.451 -1.236 -32.963 1.00 60.41 116 HIS A O 1
ATOM 871 N N . PRO A 1 117 ? 29.284 -1.757 -30.776 1.00 54.31 117 PRO A N 1
ATOM 872 C CA . PRO A 1 117 ? 30.693 -1.571 -30.518 1.00 54.31 117 PRO A CA 1
ATOM 873 C C . PRO A 1 117 ? 31.525 -2.603 -31.272 1.00 54.31 117 PRO A C 1
ATOM 875 O O . PRO A 1 117 ? 31.578 -3.769 -30.890 1.00 54.31 117 PRO A O 1
ATOM 878 N N . SER A 1 118 ? 32.153 -2.164 -32.364 1.00 56.66 118 SER A N 1
ATOM 879 C CA . SER A 1 118 ? 33.152 -2.919 -33.114 1.00 56.66 118 SER A CA 1
ATOM 880 C C . SER A 1 118 ? 34.444 -2.100 -33.206 1.00 56.66 118 SER A C 1
ATOM 882 O O . SER A 1 118 ? 34.370 -0.870 -33.186 1.00 56.66 118 SER A O 1
ATOM 884 N N . PRO A 1 119 ? 35.620 -2.747 -33.305 1.00 53.53 119 PRO A N 1
ATOM 885 C CA . PRO A 1 119 ? 36.908 -2.049 -33.364 1.00 53.53 119 PRO A CA 1
ATOM 886 C C . PRO A 1 119 ? 37.062 -1.129 -34.587 1.00 53.53 119 PRO A C 1
ATOM 888 O O . PRO A 1 119 ? 37.962 -0.300 -34.613 1.00 53.53 119 PRO A O 1
ATOM 891 N N . GLU A 1 120 ? 36.206 -1.298 -35.599 1.00 53.69 120 GLU A N 1
ATOM 892 C CA . GLU A 1 120 ? 36.313 -0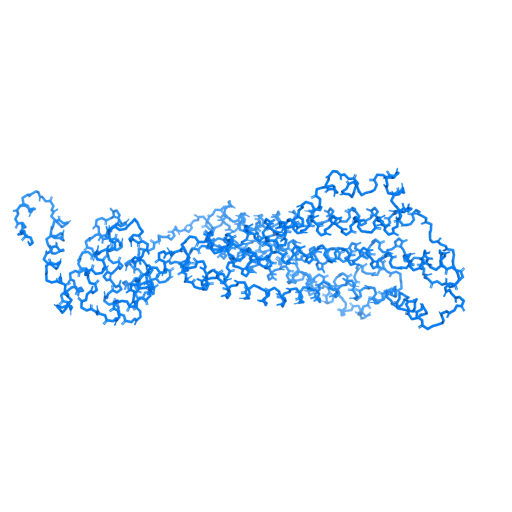.664 -36.916 1.00 53.69 120 GLU A CA 1
ATOM 893 C C . GLU A 1 120 ? 35.241 0.419 -37.165 1.00 53.69 120 GLU A C 1
ATOM 895 O O . GLU A 1 120 ? 35.215 1.001 -38.246 1.00 53.69 120 GLU A O 1
ATOM 900 N N . MET A 1 121 ? 34.341 0.701 -36.209 1.00 56.25 121 MET A N 1
ATOM 901 C CA . MET A 1 121 ? 33.217 1.631 -36.423 1.00 56.25 121 MET A CA 1
ATOM 902 C C . MET A 1 121 ? 33.474 3.067 -35.957 1.00 56.25 121 MET A C 1
ATOM 904 O O . MET A 1 121 ? 34.069 3.313 -34.910 1.00 56.25 121 MET A O 1
ATOM 908 N N . GLU A 1 122 ? 32.907 4.008 -36.715 1.00 57.88 122 GLU A N 1
ATOM 909 C CA . GLU A 1 122 ? 32.803 5.428 -36.379 1.00 57.88 122 GLU A CA 1
ATOM 910 C C . GLU A 1 122 ? 31.874 5.661 -35.174 1.00 57.88 122 GLU A C 1
ATOM 912 O O . GLU A 1 122 ? 30.898 4.934 -34.963 1.00 57.88 122 GLU A O 1
ATOM 917 N N . LEU A 1 123 ? 32.176 6.702 -34.386 1.00 62.53 123 LEU A N 1
ATOM 918 C CA . LEU A 1 123 ? 31.311 7.185 -33.308 1.00 62.53 123 LEU A CA 1
ATOM 919 C C . LEU A 1 123 ? 29.879 7.361 -33.830 1.00 62.53 123 LEU A C 1
ATOM 921 O O . LEU A 1 123 ? 29.693 7.929 -34.910 1.00 62.53 123 LEU A O 1
ATOM 925 N N . PRO A 1 124 ? 28.851 6.940 -33.078 1.00 64.25 124 PRO A N 1
ATOM 926 C CA . PRO A 1 124 ? 27.493 7.166 -33.528 1.00 64.25 124 PRO A CA 1
ATOM 927 C C . PRO A 1 124 ? 27.236 8.678 -33.568 1.00 64.25 124 PRO A C 1
ATOM 929 O O . PRO A 1 124 ? 27.721 9.408 -32.695 1.00 64.25 124 PRO A O 1
ATOM 932 N N . PRO A 1 125 ? 26.488 9.169 -34.567 1.00 71.81 125 PRO A N 1
ATOM 933 C CA . PRO A 1 125 ? 26.267 10.591 -34.743 1.00 71.81 125 PRO A CA 1
ATOM 934 C C . PRO A 1 125 ? 25.590 11.175 -33.503 1.00 71.81 125 PRO A C 1
ATOM 936 O O . PRO A 1 125 ? 24.699 10.558 -32.912 1.00 71.81 125 PRO A O 1
ATOM 939 N N . ILE A 1 126 ? 25.996 12.389 -33.129 1.00 72.62 126 ILE A N 1
ATOM 940 C CA . ILE A 1 126 ? 25.446 13.130 -31.983 1.00 72.62 126 ILE A CA 1
ATOM 941 C C . ILE A 1 126 ? 23.911 13.196 -32.054 1.00 72.62 126 ILE A C 1
ATOM 943 O O . ILE A 1 126 ? 23.241 13.082 -31.031 1.00 72.62 126 ILE A O 1
ATOM 947 N N . ASP A 1 127 ? 23.347 13.265 -33.261 1.00 75.12 127 ASP A N 1
ATOM 948 C CA . ASP A 1 127 ? 21.902 13.258 -33.504 1.00 75.12 127 ASP A CA 1
ATOM 949 C C . ASP A 1 127 ? 21.198 11.995 -32.974 1.00 75.12 127 ASP A C 1
ATOM 951 O O . ASP A 1 127 ? 20.078 12.078 -32.466 1.00 75.12 127 ASP A O 1
ATOM 955 N N . ALA A 1 128 ? 21.846 10.825 -33.032 1.00 76.38 128 ALA A N 1
ATOM 956 C CA . ALA A 1 128 ? 21.299 9.581 -32.487 1.00 76.38 128 ALA A CA 1
ATOM 957 C C . ALA A 1 128 ? 21.297 9.591 -30.948 1.00 76.38 128 ALA A C 1
ATOM 959 O O . ALA A 1 128 ? 20.315 9.176 -30.326 1.00 76.38 128 ALA A O 1
ATOM 960 N N . VAL A 1 129 ? 22.356 10.134 -30.332 1.00 75.50 129 VAL A N 1
ATOM 961 C CA . VAL A 1 129 ? 22.436 10.341 -28.874 1.00 75.50 129 VAL A CA 1
ATOM 962 C C . VAL A 1 129 ? 21.365 11.326 -28.415 1.00 75.50 129 VAL A C 1
ATOM 964 O O . VAL A 1 129 ? 20.653 11.068 -27.446 1.00 75.50 129 VAL A O 1
ATOM 967 N N . LEU A 1 130 ? 21.200 12.431 -29.142 1.00 76.38 130 LEU A N 1
ATOM 968 C CA . LEU A 1 130 ? 20.173 13.434 -28.879 1.00 76.38 130 LEU A CA 1
ATOM 969 C C . LEU A 1 130 ? 18.765 12.846 -28.977 1.00 76.38 130 LEU A C 1
ATOM 971 O O . LEU A 1 130 ? 17.965 13.029 -28.058 1.00 76.38 130 LEU A O 1
ATOM 975 N N . ALA A 1 131 ? 18.474 12.091 -30.039 1.00 80.50 131 ALA A N 1
ATOM 976 C CA . ALA A 1 131 ? 17.190 11.414 -30.210 1.00 80.50 131 ALA A CA 1
ATOM 977 C C . ALA A 1 131 ? 16.913 10.409 -29.080 1.00 80.50 131 ALA A C 1
ATOM 979 O O . ALA A 1 131 ? 15.781 10.313 -28.598 1.00 80.50 131 ALA A O 1
ATOM 980 N N . TYR A 1 132 ? 17.941 9.696 -28.612 1.00 81.69 132 TYR A N 1
ATOM 981 C CA . TYR A 1 132 ? 17.842 8.794 -27.466 1.00 81.69 132 TYR A CA 1
ATOM 982 C C . TYR A 1 132 ? 17.520 9.546 -26.166 1.00 81.69 132 TYR A C 1
ATOM 984 O O . TYR A 1 132 ? 16.569 9.188 -25.464 1.00 81.69 132 TYR A O 1
ATOM 992 N N . VAL A 1 133 ? 18.271 10.608 -25.853 1.00 77.88 133 VAL A N 1
ATOM 993 C CA . VAL A 1 133 ? 18.095 11.401 -24.624 1.00 77.88 133 VAL A CA 1
ATOM 994 C C . VAL A 1 133 ? 16.728 12.088 -24.610 1.00 77.88 133 VAL A C 1
ATOM 996 O O . VAL A 1 133 ? 16.011 12.016 -23.610 1.00 77.88 133 VAL A O 1
ATOM 999 N N . GLN A 1 134 ? 16.318 12.688 -25.730 1.00 77.75 134 GLN A N 1
ATOM 1000 C CA . GLN A 1 134 ? 14.985 13.278 -25.882 1.00 77.75 134 GLN A CA 1
ATOM 1001 C C . GLN A 1 134 ? 13.882 12.217 -25.790 1.00 77.75 134 GLN A C 1
ATOM 1003 O O . GLN A 1 134 ? 12.860 12.446 -25.144 1.00 77.75 134 GLN A O 1
ATOM 1008 N N . GLY A 1 135 ? 14.094 11.036 -26.380 1.00 78.88 135 GLY A N 1
ATOM 1009 C CA . GLY A 1 135 ? 13.179 9.900 -26.280 1.00 78.88 135 GLY A CA 1
ATOM 1010 C C . GLY A 1 135 ? 12.948 9.462 -24.833 1.00 78.88 135 GLY A C 1
ATOM 1011 O O . GLY A 1 135 ? 11.799 9.311 -24.412 1.00 78.88 135 GLY A O 1
ATOM 1012 N N . PHE A 1 136 ? 14.020 9.325 -24.047 1.00 78.75 136 PHE A N 1
ATOM 1013 C CA . PHE A 1 136 ? 13.933 8.996 -22.621 1.00 78.75 136 PHE A CA 1
ATOM 1014 C C . PHE A 1 136 ? 13.287 10.116 -21.803 1.00 78.75 136 PHE A C 1
ATOM 1016 O O . PHE A 1 136 ? 12.434 9.827 -20.964 1.00 78.75 136 PHE A O 1
ATOM 1023 N N . GLY A 1 137 ? 13.612 11.382 -22.078 1.00 73.25 137 GLY A N 1
ATOM 1024 C CA . GLY A 1 137 ? 12.951 12.527 -21.444 1.00 73.25 137 GLY A CA 1
ATOM 1025 C C . GLY A 1 137 ? 11.438 12.526 -21.686 1.00 73.25 137 GLY A C 1
ATOM 1026 O O . GLY A 1 137 ? 10.653 12.626 -20.746 1.00 73.25 137 GLY A O 1
ATOM 1027 N N . ASN A 1 138 ? 11.025 12.299 -22.934 1.00 76.00 138 ASN A N 1
ATOM 1028 C CA . ASN A 1 138 ? 9.615 12.229 -23.313 1.00 76.00 138 ASN A CA 1
ATOM 1029 C C . ASN A 1 138 ? 8.907 10.983 -22.763 1.00 76.00 138 ASN A C 1
ATOM 1031 O O . ASN A 1 138 ? 7.702 11.033 -22.512 1.00 76.00 138 ASN A O 1
ATOM 1035 N N . SER A 1 139 ? 9.625 9.876 -22.540 1.00 75.38 139 SER A N 1
ATOM 1036 C CA . SER A 1 139 ? 9.020 8.655 -21.998 1.00 75.38 139 SER A CA 1
ATOM 1037 C C . SER A 1 139 ? 8.477 8.806 -20.582 1.00 75.38 139 SER A C 1
ATOM 1039 O O . SER A 1 139 ? 7.554 8.081 -20.210 1.00 75.38 139 SER A O 1
ATOM 1041 N N . VAL A 1 140 ? 8.963 9.797 -19.826 1.00 74.25 140 VAL A N 1
ATOM 1042 C CA . VAL A 1 140 ? 8.419 10.117 -18.503 1.00 74.25 140 VAL A CA 1
ATOM 1043 C C . VAL A 1 140 ? 6.929 10.442 -18.612 1.00 74.25 140 VAL A C 1
ATOM 1045 O O . VAL A 1 140 ? 6.160 9.974 -17.785 1.00 74.25 140 VAL A O 1
ATOM 1048 N N . HIS A 1 141 ? 6.468 11.102 -19.681 1.00 78.88 141 HIS A N 1
ATOM 1049 C CA . HIS A 1 141 ? 5.041 11.393 -19.878 1.00 78.88 141 HIS A CA 1
ATOM 1050 C C . HIS A 1 141 ? 4.160 10.141 -20.007 1.00 78.88 141 HIS A C 1
ATOM 1052 O O . HIS A 1 141 ? 2.956 10.205 -19.741 1.00 78.88 141 HIS A O 1
ATOM 1058 N N . PHE A 1 142 ? 4.725 8.980 -20.360 1.00 84.44 142 PHE A N 1
ATOM 1059 C CA . PHE A 1 142 ? 3.958 7.734 -20.368 1.00 84.44 142 PHE A CA 1
ATOM 1060 C C . PHE A 1 142 ? 3.530 7.303 -18.963 1.00 84.44 142 PHE A C 1
ATOM 1062 O O . PHE A 1 142 ? 2.528 6.588 -18.857 1.00 84.44 142 PHE A O 1
ATOM 1069 N N . ILE A 1 143 ? 4.205 7.752 -17.893 1.00 85.62 143 ILE A N 1
ATOM 1070 C CA . ILE A 1 143 ? 3.743 7.503 -16.520 1.00 85.62 143 ILE A CA 1
ATOM 1071 C C . ILE A 1 143 ? 2.397 8.182 -16.283 1.00 85.62 143 ILE A C 1
ATOM 1073 O O . ILE A 1 143 ? 1.445 7.535 -15.840 1.00 85.62 143 ILE A O 1
ATOM 1077 N N . ASP A 1 144 ? 2.293 9.451 -16.675 1.00 86.06 144 ASP A N 1
ATOM 1078 C CA . ASP A 1 144 ? 1.113 10.279 -16.465 1.00 86.06 144 ASP A CA 1
ATOM 1079 C C . ASP A 1 144 ? -0.051 9.737 -17.282 1.00 86.06 144 ASP A C 1
ATOM 1081 O O . ASP A 1 144 ? -1.135 9.518 -16.745 1.00 86.06 144 ASP A O 1
ATOM 1085 N N . VAL A 1 145 ? 0.190 9.425 -18.559 1.00 90.56 145 VAL A N 1
ATOM 1086 C CA . VAL A 1 145 ? -0.830 8.863 -19.453 1.00 90.56 145 VAL A CA 1
ATOM 1087 C C .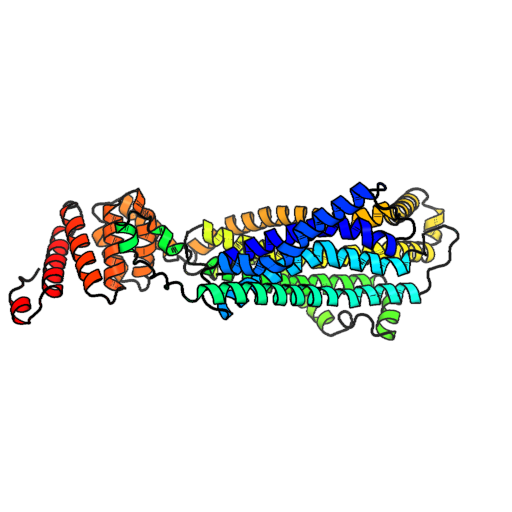 VAL A 1 145 ? -1.321 7.504 -18.947 1.00 90.56 145 VAL A C 1
ATOM 1089 O O . VAL A 1 145 ? -2.531 7.275 -18.888 1.00 90.56 145 VAL A O 1
ATOM 1092 N N . THR A 1 146 ? -0.411 6.613 -18.537 1.00 92.00 146 THR A N 1
ATOM 1093 C CA . THR A 1 146 ? -0.767 5.265 -18.059 1.00 92.00 146 THR A CA 1
ATOM 1094 C C . THR A 1 146 ? -1.571 5.334 -16.764 1.00 92.00 146 THR A C 1
ATOM 1096 O O . THR A 1 146 ? -2.630 4.706 -16.653 1.00 92.00 146 THR A O 1
ATOM 1099 N N . ILE A 1 147 ? -1.105 6.122 -15.790 1.00 92.44 147 ILE A N 1
ATOM 1100 C CA . ILE A 1 147 ? -1.802 6.303 -14.514 1.00 92.44 147 ILE A CA 1
ATOM 1101 C C . ILE A 1 147 ? -3.153 6.978 -14.747 1.00 92.44 147 ILE A C 1
ATOM 1103 O O . ILE A 1 147 ? -4.159 6.498 -14.230 1.00 92.44 147 ILE A O 1
ATOM 1107 N N . PHE A 1 148 ? -3.212 8.044 -15.545 1.00 94.88 148 PHE A N 1
ATOM 1108 C CA . PHE A 1 148 ? -4.448 8.773 -15.818 1.00 94.88 148 PHE A CA 1
ATOM 1109 C C . PHE A 1 148 ? -5.498 7.891 -16.501 1.00 94.88 148 PHE A C 1
ATOM 1111 O O . PHE A 1 148 ? -6.643 7.833 -16.045 1.00 94.88 148 PHE A O 1
ATOM 1118 N N . ALA A 1 149 ? -5.107 7.136 -17.532 1.00 95.25 149 ALA A N 1
ATOM 1119 C CA . ALA A 1 149 ? -6.002 6.212 -18.223 1.00 95.25 149 ALA A CA 1
ATOM 1120 C C . ALA A 1 149 ? -6.579 5.159 -17.263 1.00 95.25 149 ALA A C 1
ATOM 1122 O O . ALA A 1 149 ? -7.793 4.940 -17.223 1.00 95.25 149 ALA A O 1
ATOM 1123 N N . LEU A 1 150 ? -5.734 4.545 -16.430 1.00 96.19 150 LEU A N 1
ATOM 1124 C CA . LEU A 1 150 ? -6.169 3.514 -15.485 1.00 96.19 150 LEU A CA 1
ATOM 1125 C C . LEU A 1 150 ? -6.956 4.089 -14.302 1.00 96.19 150 LEU A C 1
ATOM 1127 O O . LEU A 1 150 ? -7.885 3.444 -13.812 1.00 96.19 150 LEU A O 1
ATOM 1131 N N . VAL A 1 151 ? -6.684 5.326 -13.885 1.00 96.50 151 VAL A N 1
ATOM 1132 C CA . VAL A 1 151 ? -7.529 6.054 -12.930 1.00 96.50 151 VAL A CA 1
ATOM 1133 C C . VAL A 1 151 ? -8.915 6.301 -13.518 1.00 96.50 151 VAL A C 1
ATOM 1135 O O . VAL A 1 151 ? -9.897 6.064 -12.814 1.00 96.50 151 VAL A O 1
ATOM 1138 N N . ILE A 1 152 ? -9.034 6.713 -14.784 1.00 96.88 152 ILE A N 1
ATOM 1139 C CA . ILE A 1 152 ? -10.336 6.910 -15.444 1.00 96.88 152 ILE A CA 1
ATOM 1140 C C . ILE A 1 152 ? -11.099 5.588 -15.539 1.00 96.88 152 ILE A C 1
ATOM 1142 O O . ILE A 1 152 ? -12.238 5.507 -15.074 1.00 96.88 152 ILE A O 1
ATOM 1146 N N . ILE A 1 153 ? -10.474 4.537 -16.078 1.00 96.06 153 ILE A N 1
ATOM 1147 C CA . ILE A 1 153 ? -11.107 3.216 -16.236 1.00 96.06 153 ILE A CA 1
ATOM 1148 C C . ILE A 1 153 ? -11.546 2.662 -14.870 1.00 96.06 153 ILE A C 1
ATOM 1150 O O . ILE A 1 153 ? -12.681 2.196 -14.696 1.00 96.06 153 ILE A O 1
ATOM 1154 N N . GLY A 1 154 ? -10.674 2.771 -13.865 1.00 95.38 154 GLY A N 1
ATOM 1155 C CA . GLY A 1 154 ? -10.971 2.387 -12.490 1.00 95.38 154 GLY A CA 1
ATOM 1156 C C . GLY A 1 154 ? -12.128 3.193 -11.900 1.00 95.38 154 GLY A C 1
ATOM 1157 O O . GLY A 1 154 ? -13.046 2.618 -11.314 1.00 95.38 154 GLY A O 1
ATOM 1158 N N . SER A 1 155 ? -12.127 4.512 -12.092 1.00 96.06 155 SER A N 1
ATOM 1159 C CA . SER A 1 155 ? -13.167 5.416 -11.588 1.00 96.06 155 SER A CA 1
ATOM 1160 C C . SER A 1 155 ? -14.527 5.131 -12.212 1.00 96.06 155 SER A C 1
ATOM 1162 O O . SER A 1 155 ? -15.513 5.061 -11.483 1.00 96.06 155 SER A O 1
ATOM 1164 N N . LEU A 1 156 ? -14.597 4.922 -13.530 1.00 97.06 156 LEU A N 1
ATOM 1165 C CA . LEU A 1 156 ? -15.845 4.631 -14.244 1.00 97.06 156 LEU A CA 1
ATOM 1166 C C . LEU A 1 156 ? -16.436 3.282 -13.815 1.00 97.06 156 LEU A C 1
ATOM 1168 O O . LEU A 1 156 ? -17.609 3.207 -13.437 1.00 97.06 156 LEU A O 1
ATOM 1172 N N . SER A 1 157 ? -15.617 2.226 -13.799 1.00 96.06 157 SER A N 1
ATOM 1173 C CA . SER A 1 157 ? -16.056 0.894 -13.358 1.00 96.06 157 SER A CA 1
ATOM 1174 C C . SER A 1 157 ? -16.455 0.880 -11.875 1.00 96.06 157 SER A C 1
ATOM 1176 O O . SER A 1 157 ? -17.466 0.277 -11.500 1.00 96.06 157 SER A O 1
ATOM 1178 N N . GLY A 1 158 ? -15.716 1.602 -11.028 1.00 95.00 158 GLY A N 1
ATOM 1179 C CA . GLY A 1 158 ? -16.041 1.785 -9.617 1.00 95.00 158 GLY A CA 1
ATOM 1180 C C . GLY A 1 158 ? -17.334 2.574 -9.403 1.00 95.00 158 GLY A C 1
ATOM 1181 O O . GLY A 1 158 ? -18.177 2.163 -8.601 1.00 95.00 158 GLY A O 1
ATOM 1182 N N . ALA A 1 159 ? -17.533 3.669 -10.142 1.00 96.00 159 ALA A N 1
ATOM 1183 C CA . ALA A 1 159 ? -18.733 4.501 -10.082 1.00 96.00 159 ALA A CA 1
ATOM 1184 C C . ALA A 1 159 ? -19.990 3.717 -10.465 1.00 96.00 159 ALA A C 1
ATOM 1186 O O . ALA A 1 159 ? -21.000 3.803 -9.766 1.00 96.00 159 ALA A O 1
ATOM 1187 N N . TRP A 1 160 ? -19.911 2.906 -11.523 1.00 95.69 160 TRP A N 1
ATOM 1188 C CA . TRP A 1 160 ? -21.006 2.042 -11.961 1.00 95.69 160 TRP A CA 1
ATOM 1189 C C . TRP A 1 160 ? -21.449 1.063 -10.867 1.00 95.69 160 TRP A C 1
ATOM 1191 O O . TRP A 1 160 ? -22.639 0.946 -10.563 1.00 95.69 160 TRP A O 1
ATOM 1201 N N . ILE A 1 161 ? -20.492 0.387 -10.223 1.00 94.38 161 ILE A N 1
ATOM 1202 C CA . ILE A 1 161 ? -20.790 -0.535 -9.121 1.00 94.38 161 ILE A CA 1
ATOM 1203 C C . ILE A 1 161 ? -21.320 0.211 -7.894 1.00 94.38 161 ILE A C 1
ATOM 1205 O O . ILE A 1 161 ? -22.300 -0.235 -7.298 1.00 94.38 161 ILE A O 1
ATOM 1209 N N . GLY A 1 162 ? -20.717 1.345 -7.531 1.00 91.44 162 GLY A N 1
ATOM 1210 C CA . GLY A 1 162 ? -21.186 2.175 -6.419 1.00 91.44 162 GLY A CA 1
ATOM 1211 C C . GLY A 1 162 ? -22.619 2.670 -6.633 1.00 91.44 162 GLY A C 1
ATOM 1212 O O . GLY A 1 162 ? -23.434 2.613 -5.717 1.00 91.44 162 GLY A O 1
ATOM 1213 N N . TRP A 1 163 ? -22.962 3.073 -7.859 1.00 93.56 163 TRP A N 1
ATOM 1214 C CA . TRP A 1 163 ? -24.322 3.458 -8.241 1.00 93.56 163 TRP A CA 1
ATOM 1215 C C . TRP A 1 163 ? -25.317 2.304 -8.094 1.00 93.56 163 TRP A C 1
ATOM 1217 O O . TRP A 1 163 ? -26.378 2.488 -7.500 1.00 93.56 163 TRP A O 1
ATOM 1227 N N . ARG A 1 164 ? -24.959 1.093 -8.542 1.00 92.38 164 ARG A N 1
ATOM 1228 C CA . ARG A 1 164 ? -25.808 -0.102 -8.376 1.00 92.38 164 ARG A CA 1
ATOM 1229 C C . ARG A 1 164 ? -26.059 -0.472 -6.911 1.00 92.38 164 ARG A C 1
ATOM 1231 O O . ARG A 1 164 ? -27.073 -1.092 -6.610 1.00 92.38 164 ARG A O 1
ATOM 1238 N N . GLN A 1 165 ? -25.167 -0.093 -5.997 1.00 87.38 165 GLN A N 1
ATOM 1239 C CA . GLN A 1 165 ? -25.297 -0.399 -4.570 1.00 87.38 165 GLN A CA 1
ATOM 1240 C C . GLN A 1 165 ? -26.104 0.625 -3.765 1.00 87.38 165 GLN A C 1
ATOM 1242 O O . GLN A 1 165 ? -26.349 0.383 -2.584 1.00 87.38 165 GLN A O 1
ATOM 1247 N N . ARG A 1 166 ? -26.557 1.729 -4.375 1.00 85.94 166 ARG A N 1
ATOM 1248 C CA . ARG A 1 166 ? -27.243 2.830 -3.670 1.00 85.94 166 ARG A CA 1
ATOM 1249 C C . ARG A 1 166 ? -28.546 2.449 -2.972 1.00 85.94 166 ARG A C 1
ATOM 1251 O O . ARG A 1 166 ? -28.965 3.140 -2.057 1.00 85.94 166 ARG A O 1
ATOM 1258 N N . HIS A 1 167 ? -29.187 1.375 -3.424 1.00 84.31 167 HIS A N 1
ATOM 1259 C CA . HIS A 1 167 ? -30.468 0.910 -2.891 1.00 84.31 167 HIS A CA 1
ATOM 1260 C C . HIS A 1 167 ? -30.317 -0.017 -1.679 1.00 84.31 167 HIS A C 1
ATOM 1262 O O . HIS A 1 167 ? -31.313 -0.404 -1.079 1.00 84.31 167 HIS A O 1
ATOM 1268 N N . LEU A 1 168 ? -29.088 -0.404 -1.324 1.00 81.56 168 LEU A N 1
ATOM 1269 C CA . LEU A 1 168 ? -28.853 -1.250 -0.163 1.00 81.56 168 LEU A CA 1
ATOM 1270 C C . LEU A 1 168 ? -28.938 -0.402 1.113 1.00 81.56 168 LEU A C 1
ATOM 1272 O O . LEU A 1 168 ? -28.332 0.672 1.147 1.00 81.56 168 LEU A O 1
ATOM 1276 N N . PRO A 1 169 ? -29.632 -0.876 2.165 1.00 75.81 169 PRO A N 1
ATOM 1277 C CA . PRO A 1 169 ? -29.725 -0.145 3.421 1.00 75.81 169 PRO A CA 1
ATOM 1278 C C . PRO A 1 169 ? -28.327 0.141 3.980 1.00 75.81 169 PRO A C 1
ATOM 1280 O O . PRO A 1 169 ? -27.401 -0.678 3.859 1.00 75.81 169 PRO A O 1
ATOM 1283 N N . LEU A 1 170 ? -28.171 1.330 4.569 1.00 69.88 170 LEU A N 1
ATOM 1284 C CA . LEU A 1 170 ? -26.959 1.685 5.296 1.00 69.88 170 LEU A CA 1
ATOM 1285 C C . LEU A 1 170 ? -26.818 0.703 6.465 1.00 69.88 170 LEU A C 1
ATOM 1287 O O . LEU A 1 170 ? -27.770 0.546 7.230 1.00 69.88 170 LEU A O 1
ATOM 1291 N N . PRO A 1 171 ? -25.678 0.007 6.600 1.00 66.62 171 PRO A N 1
ATOM 1292 C CA . PRO A 1 171 ? -25.439 -0.773 7.799 1.00 66.62 171 PRO A CA 1
ATOM 1293 C C . PRO A 1 171 ? -25.401 0.203 8.977 1.00 66.62 171 PRO A C 1
ATOM 1295 O O . PRO A 1 171 ? -24.541 1.080 9.014 1.00 66.62 171 PRO A O 1
ATOM 1298 N N . VAL A 1 172 ? -26.353 0.074 9.902 1.00 69.12 172 VAL A N 1
ATOM 1299 C CA . VAL A 1 172 ? -26.289 0.759 11.197 1.00 69.12 172 VAL A CA 1
ATOM 1300 C C . VAL A 1 172 ? -25.030 0.245 11.890 1.00 69.12 172 VAL A C 1
ATOM 1302 O O . VAL A 1 172 ? -24.825 -0.971 11.963 1.00 69.12 172 VAL A O 1
ATOM 1305 N N . GLU A 1 173 ? -24.140 1.148 12.302 1.00 71.44 173 GLU A N 1
ATOM 1306 C CA . GLU A 1 173 ? -22.956 0.752 13.059 1.00 71.44 173 GLU A CA 1
ATOM 1307 C C . GLU A 1 173 ? -23.420 0.237 14.423 1.00 71.44 173 GLU A C 1
ATOM 1309 O O . GLU A 1 173 ? -24.011 1.010 15.176 1.00 71.44 173 GLU A O 1
ATOM 1314 N N . PRO A 1 174 ? -23.209 -1.054 14.733 1.00 78.88 174 PRO A N 1
ATOM 1315 C CA . PRO A 1 174 ? -23.684 -1.604 15.988 1.00 78.88 174 PRO A CA 1
ATOM 1316 C C . PRO A 1 174 ? -22.934 -0.954 17.145 1.00 78.88 174 PRO A C 1
ATOM 1318 O O . PRO A 1 174 ? -21.715 -0.725 17.057 1.00 78.88 174 PRO A O 1
ATOM 1321 N N . SER A 1 175 ? -23.644 -0.694 18.238 1.00 83.56 175 SER A N 1
ATOM 1322 C CA . SER A 1 175 ? -22.999 -0.184 19.441 1.00 83.56 175 SER A CA 1
ATOM 1323 C C . SER A 1 175 ? -22.025 -1.222 20.008 1.00 83.56 175 SER A C 1
ATOM 1325 O O . SER A 1 175 ? -22.079 -2.427 19.728 1.00 83.56 175 SER A O 1
ATOM 1327 N N . LEU A 1 176 ? -21.057 -0.750 20.796 1.00 83.94 176 LEU A N 1
ATOM 1328 C CA . LEU A 1 176 ? -20.027 -1.616 21.372 1.00 83.94 176 LEU A CA 1
ATOM 1329 C C . LEU A 1 176 ? -20.669 -2.680 22.289 1.00 83.94 176 LEU A C 1
ATOM 1331 O O . LEU A 1 176 ? -20.196 -3.817 22.349 1.00 83.94 176 LEU A O 1
ATOM 1335 N N . PHE A 1 177 ? -21.786 -2.322 22.932 1.00 86.19 177 PHE A N 1
ATOM 1336 C CA . PHE A 1 177 ? -22.633 -3.221 23.710 1.00 86.19 177 PHE A CA 1
ATOM 1337 C C . PHE A 1 177 ? -23.383 -4.247 22.845 1.00 86.19 177 PHE A C 1
ATOM 1339 O O . PHE A 1 177 ? -23.302 -5.438 23.141 1.00 86.19 177 PHE A O 1
ATOM 1346 N N . GLU A 1 178 ? -24.023 -3.839 21.744 1.00 85.50 178 GLU A N 1
ATOM 1347 C CA . GLU A 1 178 ? -24.703 -4.769 20.823 1.00 85.50 178 GLU A CA 1
ATOM 1348 C C . GLU A 1 178 ? -23.755 -5.832 20.252 1.00 85.50 178 GLU A C 1
ATOM 1350 O O . GLU A 1 178 ? -24.118 -7.003 20.108 1.00 85.50 178 GLU A O 1
ATOM 1355 N N . LEU A 1 179 ? -22.509 -5.452 19.948 1.00 84.00 179 LEU A N 1
ATOM 1356 C CA . LEU A 1 179 ? -21.494 -6.410 19.509 1.00 84.00 179 LEU A CA 1
ATOM 1357 C C . LEU A 1 179 ? -21.192 -7.450 20.593 1.00 84.00 179 LEU A C 1
ATOM 1359 O O . LEU A 1 179 ? -21.136 -8.644 20.282 1.00 84.00 179 LEU A O 1
ATOM 1363 N N . ALA A 1 180 ? -21.029 -7.009 21.843 1.00 82.62 180 ALA A N 1
ATOM 1364 C CA . ALA A 1 180 ? -20.771 -7.899 22.970 1.00 82.62 180 ALA A CA 1
ATOM 1365 C C . ALA A 1 180 ? -21.963 -8.830 23.251 1.00 82.62 180 ALA A C 1
ATOM 1367 O O . ALA A 1 180 ? -21.766 -10.022 23.492 1.00 82.62 180 ALA A O 1
ATOM 1368 N N . GLU A 1 181 ? -23.192 -8.319 23.159 1.00 81.25 181 GLU A N 1
ATOM 1369 C CA . GLU A 1 181 ? -24.420 -9.097 23.346 1.00 81.25 181 GLU A CA 1
ATOM 1370 C C . GLU A 1 181 ? -24.626 -10.132 22.227 1.00 81.25 181 GLU A C 1
ATOM 1372 O O . GLU A 1 181 ? -24.914 -11.301 22.491 1.00 81.25 181 GLU A O 1
ATOM 1377 N N . GLY A 1 182 ? -24.335 -9.754 20.979 1.00 79.25 182 GLY A N 1
ATOM 1378 C CA . GLY A 1 182 ? -24.329 -10.646 19.817 1.00 79.25 182 GLY A CA 1
ATOM 1379 C C . GLY A 1 182 ? -23.183 -11.669 19.793 1.00 79.25 182 GLY A C 1
ATOM 1380 O O . GLY A 1 182 ? -22.953 -12.298 18.755 1.00 79.25 182 GLY A O 1
ATOM 1381 N N . LYS A 1 183 ? -22.434 -11.824 20.898 1.00 72.69 183 LYS A N 1
ATOM 1382 C CA . LYS A 1 183 ? -21.252 -12.694 21.049 1.00 72.69 183 LYS A CA 1
ATOM 1383 C C . LYS A 1 183 ? -20.148 -12.426 20.020 1.00 72.69 183 LYS A C 1
ATOM 1385 O O . LYS A 1 183 ? -19.318 -13.301 19.742 1.00 72.69 183 LYS A O 1
ATOM 1390 N N . ARG A 1 184 ? -20.108 -11.223 19.445 1.00 79.75 184 ARG A N 1
ATOM 1391 C CA . ARG A 1 184 ? -19.028 -10.796 18.555 1.00 79.75 184 ARG A CA 1
ATOM 1392 C C . ARG A 1 184 ? -17.946 -10.112 19.389 1.00 79.75 184 ARG A C 1
ATOM 1394 O O . ARG A 1 184 ? -18.251 -9.329 20.280 1.00 79.75 184 ARG A O 1
ATOM 1401 N N . PRO A 1 185 ? -16.660 -10.374 19.112 1.00 77.56 185 PRO A N 1
ATOM 1402 C CA . PRO A 1 185 ? -15.595 -9.747 19.875 1.00 77.56 185 PRO A CA 1
ATOM 1403 C C . PRO A 1 185 ? -15.605 -8.234 19.646 1.00 77.56 185 PRO A C 1
ATOM 1405 O O . PRO A 1 185 ? -15.618 -7.784 18.495 1.00 77.56 185 PRO A O 1
ATOM 1408 N N . SER A 1 186 ? -15.524 -7.450 20.723 1.00 78.12 186 SER A N 1
ATOM 1409 C CA . SER A 1 186 ? -15.560 -5.979 20.662 1.00 78.12 186 SER A CA 1
ATOM 1410 C C . SER A 1 186 ? -14.414 -5.380 19.835 1.00 78.12 186 SER A C 1
ATOM 1412 O O . SER A 1 186 ? -14.512 -4.261 19.346 1.00 78.12 186 SER A O 1
ATOM 1414 N N . SER A 1 187 ? -13.348 -6.147 19.571 1.00 76.25 187 SER A N 1
ATOM 1415 C CA . SER A 1 187 ? -12.282 -5.769 18.631 1.00 76.25 187 SER A CA 1
ATOM 1416 C C . SER A 1 187 ? -12.774 -5.549 17.192 1.00 76.25 187 SER A C 1
ATOM 1418 O O . SER A 1 187 ? -12.131 -4.840 16.417 1.00 76.25 187 SER A O 1
ATOM 1420 N N . THR A 1 188 ? -13.923 -6.121 16.819 1.00 79.50 188 THR A N 1
ATOM 1421 C CA . THR A 1 188 ? -14.543 -5.911 15.500 1.00 79.50 188 THR A CA 1
ATOM 1422 C C . THR A 1 188 ? -15.061 -4.492 15.311 1.00 79.50 188 THR A C 1
ATOM 1424 O O . THR A 1 188 ? -15.035 -4.007 14.179 1.00 79.50 188 THR A O 1
ATOM 1427 N N . TRP A 1 189 ? -15.423 -3.801 16.394 1.00 79.81 189 TRP A N 1
ATOM 1428 C CA . TRP A 1 189 ? -15.820 -2.393 16.364 1.00 79.81 189 TRP A CA 1
ATOM 1429 C C . TRP A 1 189 ? -14.701 -1.518 15.778 1.00 79.81 189 TRP A C 1
ATOM 1431 O O . TRP A 1 189 ? -14.916 -0.709 14.880 1.00 79.81 189 TRP A O 1
ATOM 1441 N N . PHE A 1 190 ? -13.453 -1.808 16.153 1.00 79.12 190 PHE A N 1
ATOM 1442 C CA . PHE A 1 190 ? -12.273 -1.103 15.654 1.00 79.12 190 PHE A CA 1
ATOM 1443 C C . PHE A 1 190 ? -11.828 -1.525 14.244 1.00 79.12 190 PHE A C 1
ATOM 1445 O O . PHE A 1 190 ? -10.984 -0.866 13.634 1.00 79.12 190 PHE A O 1
ATOM 1452 N N . SER A 1 191 ? -12.370 -2.614 13.689 1.00 71.06 191 SER A N 1
ATOM 1453 C CA . SER A 1 191 ? -11.911 -3.174 12.406 1.00 71.06 191 SER A CA 1
ATOM 1454 C C . SER A 1 191 ? -12.188 -2.274 11.195 1.00 71.06 191 SER A C 1
ATOM 1456 O O . SER A 1 191 ? -11.549 -2.436 10.150 1.00 71.06 191 SER A O 1
ATOM 1458 N N . GLN A 1 192 ? -13.105 -1.315 11.345 1.00 69.81 192 GLN A N 1
ATOM 1459 C CA . GLN A 1 192 ? -13.441 -0.326 10.321 1.00 69.81 192 GLN A CA 1
ATOM 1460 C C . GLN A 1 192 ? -12.486 0.878 10.316 1.00 69.81 192 GLN A C 1
ATOM 1462 O O . GLN A 1 192 ? -12.456 1.640 9.348 1.00 69.81 192 GLN A O 1
ATOM 1467 N N . ASN A 1 193 ? -11.663 1.032 11.358 1.00 77.69 193 ASN A N 1
ATOM 1468 C CA . ASN A 1 193 ? -10.741 2.149 11.476 1.00 77.69 193 ASN A CA 1
ATOM 1469 C C . ASN A 1 193 ? -9.539 1.983 10.530 1.00 77.69 193 ASN A C 1
ATOM 1471 O O . ASN A 1 193 ? -8.590 1.238 10.784 1.00 77.69 193 ASN A O 1
ATOM 1475 N N . GLU A 1 194 ? -9.575 2.714 9.420 1.00 81.44 194 GLU A N 1
ATOM 1476 C CA . GLU A 1 194 ? -8.516 2.729 8.408 1.00 81.44 194 GLU A CA 1
ATOM 1477 C C . GLU A 1 194 ? -7.537 3.898 8.550 1.00 81.44 194 GLU A C 1
ATOM 1479 O O . GLU A 1 194 ? -6.630 4.041 7.722 1.00 81.44 194 GLU A O 1
ATOM 1484 N N . THR A 1 195 ? -7.671 4.712 9.601 1.00 85.44 195 THR A N 1
ATOM 1485 C CA . THR A 1 195 ? -6.750 5.828 9.858 1.00 85.44 195 THR A CA 1
ATOM 1486 C C . THR A 1 195 ? -5.273 5.416 9.854 1.00 85.44 195 THR A C 1
ATOM 1488 O O . THR A 1 195 ? -4.491 6.156 9.255 1.00 85.44 195 THR A O 1
ATOM 1491 N N . PRO A 1 196 ? -4.852 4.232 10.364 1.00 88.25 196 PRO A N 1
ATOM 1492 C CA . PRO A 1 196 ? -3.442 3.854 10.323 1.00 88.25 196 PRO A CA 1
ATOM 1493 C C . PRO A 1 196 ? -2.905 3.725 8.896 1.00 88.25 196 PRO A C 1
ATOM 1495 O O . PRO A 1 196 ? -1.830 4.226 8.581 1.00 88.25 196 PRO A O 1
ATOM 1498 N N . ILE A 1 197 ? -3.682 3.102 8.007 1.00 88.69 197 ILE A N 1
ATOM 1499 C CA . ILE A 1 197 ? -3.287 2.898 6.607 1.00 88.69 197 ILE A CA 1
ATOM 1500 C C . ILE A 1 197 ? -3.250 4.236 5.869 1.00 88.69 197 ILE A C 1
ATOM 1502 O O . ILE A 1 197 ? -2.339 4.462 5.078 1.00 88.69 197 ILE A O 1
ATOM 1506 N N . LYS A 1 198 ? -4.197 5.140 6.155 1.00 90.19 198 LYS A N 1
ATOM 1507 C CA . LYS A 1 198 ? -4.219 6.490 5.577 1.00 90.19 198 LYS A CA 1
ATOM 1508 C C . LYS A 1 198 ? -2.947 7.272 5.913 1.00 90.19 198 LYS A C 1
ATOM 1510 O O . LYS A 1 198 ? -2.347 7.846 5.011 1.00 90.19 198 LYS A O 1
ATOM 1515 N N . TYR A 1 199 ? -2.537 7.295 7.183 1.00 91.81 199 TYR A N 1
ATOM 1516 C CA . TYR A 1 199 ? -1.328 8.015 7.595 1.00 91.81 199 TYR A CA 1
ATOM 1517 C C . TYR A 1 199 ? -0.052 7.349 7.085 1.00 91.81 199 TYR A C 1
ATOM 1519 O O . TYR A 1 199 ? 0.848 8.056 6.644 1.00 91.81 199 TYR A O 1
ATOM 1527 N N . GLY A 1 200 ? 0.001 6.013 7.063 1.00 92.00 200 GLY A N 1
ATOM 1528 C CA . GLY A 1 200 ? 1.099 5.285 6.424 1.00 92.00 200 GLY A CA 1
ATOM 1529 C C . GLY A 1 200 ? 1.254 5.660 4.948 1.00 92.00 200 GLY A C 1
ATOM 1530 O O . GLY A 1 200 ? 2.345 6.001 4.507 1.00 92.00 200 GLY A O 1
ATOM 1531 N N . LEU A 1 201 ? 0.150 5.687 4.198 1.00 92.12 201 LEU A N 1
ATOM 1532 C CA . LEU A 1 201 ? 0.149 6.083 2.789 1.00 92.12 201 LEU A CA 1
ATOM 1533 C C . LEU A 1 201 ? 0.524 7.560 2.596 1.00 92.12 201 LEU A C 1
ATOM 1535 O O . LEU A 1 201 ? 1.291 7.867 1.696 1.00 92.12 201 LEU A O 1
ATOM 1539 N N . LEU A 1 202 ? 0.033 8.465 3.446 1.00 92.88 202 LEU A N 1
ATOM 1540 C CA . LEU A 1 202 ? 0.365 9.892 3.375 1.00 92.88 202 LEU A CA 1
ATOM 1541 C C . LEU A 1 202 ? 1.858 10.142 3.614 1.00 92.88 202 LEU A C 1
ATOM 1543 O O . LEU A 1 202 ? 2.495 10.808 2.805 1.00 92.88 202 LEU A O 1
ATOM 1547 N N . VAL A 1 203 ? 2.421 9.585 4.690 1.00 93.94 203 VAL A N 1
ATOM 1548 C CA . VAL A 1 203 ? 3.858 9.717 4.985 1.00 93.94 203 VAL A CA 1
ATOM 1549 C C . VAL A 1 203 ? 4.683 9.065 3.881 1.00 93.94 203 VAL A C 1
ATOM 1551 O O . VAL A 1 203 ? 5.654 9.656 3.416 1.00 93.94 203 VAL A O 1
ATOM 1554 N N . GLY A 1 204 ? 4.261 7.882 3.425 1.00 92.81 204 GLY A N 1
ATOM 1555 C CA . GLY A 1 204 ? 4.923 7.169 2.343 1.00 92.81 204 GLY A CA 1
ATOM 1556 C C . GLY A 1 204 ? 4.947 7.956 1.034 1.00 92.81 204 GLY A C 1
ATOM 1557 O O . GLY A 1 204 ? 5.984 8.003 0.388 1.00 92.81 204 GLY A O 1
ATOM 1558 N N . LEU A 1 205 ? 3.844 8.614 0.663 1.00 91.88 205 LEU A N 1
ATOM 1559 C CA . LEU A 1 205 ? 3.771 9.444 -0.543 1.00 91.88 205 LEU A CA 1
ATOM 1560 C C . LEU A 1 205 ? 4.620 10.710 -0.433 1.00 91.88 205 LEU A C 1
ATOM 1562 O O . LEU A 1 205 ? 5.315 11.038 -1.386 1.00 91.88 205 LEU A O 1
ATOM 1566 N N . ILE A 1 206 ? 4.585 11.408 0.708 1.00 90.62 206 ILE A N 1
ATOM 1567 C CA . ILE A 1 206 ? 5.387 12.625 0.908 1.00 90.62 206 ILE A CA 1
ATOM 1568 C C . ILE A 1 206 ? 6.876 12.290 0.811 1.00 90.62 206 ILE A C 1
ATOM 1570 O O . ILE A 1 206 ? 7.597 12.918 0.039 1.00 90.62 206 ILE A O 1
ATOM 1574 N N . LEU A 1 207 ? 7.333 11.280 1.557 1.00 90.88 207 LEU A N 1
ATOM 1575 C CA . LEU A 1 207 ? 8.745 10.907 1.552 1.00 90.88 207 LEU A CA 1
ATOM 1576 C C . LEU A 1 207 ? 9.150 10.225 0.238 1.00 90.88 207 LEU A C 1
ATOM 1578 O O . LEU A 1 207 ? 10.237 10.478 -0.266 1.00 90.88 207 LEU A O 1
ATOM 1582 N N . GLY A 1 208 ? 8.275 9.403 -0.342 1.00 89.12 208 GLY A N 1
ATOM 1583 C CA . GLY A 1 208 ? 8.501 8.756 -1.632 1.00 89.12 208 GLY A CA 1
ATOM 1584 C C . GLY A 1 208 ? 8.621 9.758 -2.779 1.00 89.12 208 GLY A C 1
ATOM 1585 O O . GLY A 1 208 ? 9.506 9.603 -3.613 1.00 89.12 208 GLY A O 1
ATOM 1586 N N . LEU A 1 209 ? 7.795 10.809 -2.804 1.00 86.00 209 LEU A N 1
ATOM 1587 C CA . LEU A 1 209 ? 7.917 11.897 -3.778 1.00 86.00 209 LEU A CA 1
ATOM 1588 C C . LEU A 1 209 ? 9.238 12.647 -3.604 1.00 86.00 209 LEU A C 1
ATOM 1590 O O . LEU A 1 209 ? 9.912 12.918 -4.589 1.00 86.00 209 LEU A O 1
ATOM 1594 N N . LEU A 1 210 ? 9.618 12.935 -2.359 1.00 85.38 210 LEU A N 1
ATOM 1595 C CA . LEU A 1 210 ? 10.850 13.656 -2.052 1.00 85.38 210 LEU A CA 1
ATOM 1596 C C . LEU A 1 210 ? 12.092 12.843 -2.468 1.00 85.38 210 LEU A C 1
ATOM 1598 O O . LEU A 1 210 ? 12.978 13.371 -3.135 1.00 85.38 210 LEU A O 1
ATOM 1602 N N . ILE A 1 211 ? 12.116 11.536 -2.182 1.00 84.19 211 ILE A N 1
ATOM 1603 C CA . ILE A 1 211 ? 13.157 10.618 -2.678 1.00 84.19 211 ILE A CA 1
ATOM 1604 C C . ILE A 1 211 ? 13.145 10.553 -4.201 1.00 84.19 211 ILE A C 1
ATOM 1606 O O . ILE A 1 211 ? 14.208 10.615 -4.811 1.00 84.19 211 ILE A O 1
ATOM 1610 N N . PHE A 1 212 ? 11.962 10.442 -4.815 1.00 82.62 212 PHE A N 1
ATOM 1611 C CA . PHE A 1 212 ? 11.839 10.388 -6.266 1.00 82.62 212 PHE A CA 1
ATOM 1612 C C . PHE A 1 212 ? 12.493 11.616 -6.902 1.00 82.62 212 PHE A C 1
ATOM 1614 O O . PHE A 1 212 ? 13.374 11.472 -7.741 1.00 82.62 212 PHE A O 1
ATOM 1621 N N . THR A 1 213 ? 12.122 12.817 -6.454 1.00 77.62 213 THR A N 1
ATOM 1622 C CA . THR A 1 213 ? 12.665 14.066 -6.996 1.00 77.62 213 THR A CA 1
ATOM 1623 C C . THR A 1 213 ? 14.165 14.195 -6.774 1.00 77.62 213 THR A C 1
ATOM 1625 O O . THR A 1 213 ? 14.868 14.660 -7.668 1.00 77.62 213 THR A O 1
ATOM 1628 N N . THR A 1 214 ? 14.670 13.767 -5.615 1.00 78.38 214 THR A N 1
ATOM 1629 C CA . THR A 1 214 ? 16.078 13.980 -5.281 1.00 78.38 214 THR A CA 1
ATOM 1630 C C . THR A 1 214 ? 17.004 12.964 -5.922 1.00 78.38 214 THR A C 1
ATOM 1632 O O . THR A 1 214 ? 17.975 13.369 -6.548 1.00 78.38 214 THR A O 1
ATOM 1635 N N . VAL A 1 215 ? 16.686 11.668 -5.859 1.00 80.44 215 VAL A N 1
ATOM 1636 C CA . VAL A 1 215 ? 17.504 10.627 -6.510 1.00 80.44 215 VAL A CA 1
ATOM 1637 C C . VAL A 1 215 ? 17.495 10.810 -8.027 1.00 80.44 215 VAL A C 1
ATOM 1639 O O . VAL A 1 215 ? 18.516 10.616 -8.681 1.00 80.44 215 VAL A O 1
ATOM 1642 N N . PHE A 1 216 ? 16.353 11.215 -8.593 1.00 75.69 216 PHE A N 1
ATOM 1643 C CA . PHE A 1 216 ? 16.268 11.538 -10.012 1.00 75.69 216 PHE A CA 1
ATOM 1644 C C . PHE A 1 216 ? 17.147 12.748 -10.344 1.00 75.69 216 PHE A C 1
ATOM 1646 O O . PHE A 1 216 ? 17.961 12.673 -11.257 1.00 75.69 216 PHE A O 1
ATOM 1653 N N . GLY A 1 217 ? 17.044 13.837 -9.576 1.00 72.62 217 GLY A N 1
ATOM 1654 C CA . GLY A 1 217 ? 17.856 15.034 -9.786 1.00 72.62 217 GLY A CA 1
ATOM 1655 C C . GLY A 1 217 ? 19.362 14.786 -9.652 1.00 72.62 217 GLY A C 1
ATOM 1656 O O . GLY A 1 217 ? 20.123 15.174 -10.534 1.00 72.62 217 GLY A O 1
ATOM 1657 N N . GLU A 1 218 ? 19.799 14.112 -8.586 1.00 74.31 218 GLU A N 1
ATOM 1658 C CA . GLU A 1 218 ? 21.218 13.817 -8.339 1.00 74.31 218 GLU A CA 1
ATOM 1659 C C . GLU A 1 218 ? 21.831 12.934 -9.419 1.00 74.31 218 GLU A C 1
ATOM 1661 O O . GLU A 1 218 ? 22.965 13.176 -9.827 1.00 74.31 218 GLU A O 1
ATOM 1666 N N . PHE A 1 219 ? 21.081 11.944 -9.909 1.00 74.75 219 PHE A N 1
ATOM 1667 C CA . PHE A 1 219 ? 21.537 11.094 -11.002 1.00 74.75 219 PHE A CA 1
ATOM 1668 C C . PHE A 1 219 ? 21.929 11.922 -12.226 1.00 74.75 219 PHE A C 1
ATOM 1670 O O . PHE A 1 219 ? 23.021 11.746 -12.765 1.00 74.75 219 PHE A O 1
ATOM 1677 N N . TYR A 1 220 ? 21.071 12.861 -12.627 1.00 68.62 220 TYR A N 1
ATOM 1678 C CA . TYR A 1 220 ? 21.390 13.734 -13.746 1.00 68.62 220 TYR A CA 1
ATOM 1679 C C . TYR A 1 220 ? 22.535 14.688 -13.405 1.00 68.62 220 TYR A C 1
ATOM 1681 O O . TYR A 1 220 ? 23.441 14.818 -14.214 1.00 68.62 220 TYR A O 1
ATOM 1689 N N . VAL A 1 221 ? 22.591 15.281 -12.208 1.00 68.75 221 VAL A N 1
ATOM 1690 C CA . VAL A 1 221 ? 23.730 16.141 -11.825 1.00 68.75 221 VAL A CA 1
ATOM 1691 C C . VAL A 1 221 ? 25.068 15.396 -11.915 1.00 68.75 221 VAL A C 1
ATOM 1693 O O . VAL A 1 221 ? 26.006 15.922 -12.512 1.00 68.75 221 VAL A O 1
ATOM 1696 N N . GLY A 1 222 ? 25.156 14.173 -11.388 1.00 69.69 222 GLY A N 1
ATOM 1697 C CA . GLY A 1 222 ? 26.364 13.348 -11.490 1.00 69.69 222 GLY A CA 1
ATOM 1698 C C . GLY A 1 222 ? 26.710 13.012 -12.940 1.00 69.69 222 GLY A C 1
ATOM 1699 O O . GLY A 1 222 ? 27.815 13.293 -13.394 1.00 69.69 222 GLY A O 1
ATOM 1700 N N . PHE A 1 223 ? 25.725 12.534 -13.705 1.00 68.38 223 PHE A N 1
ATOM 1701 C CA . PHE A 1 223 ? 25.899 12.200 -15.120 1.00 68.38 223 PHE A CA 1
ATOM 1702 C C . PHE A 1 223 ? 26.422 13.384 -15.952 1.00 68.38 223 PHE A C 1
ATOM 1704 O O . PHE A 1 223 ? 27.257 13.222 -16.837 1.00 68.38 223 PHE A O 1
ATOM 1711 N N . THR A 1 224 ? 25.967 14.595 -15.636 1.00 65.69 224 THR A N 1
ATOM 1712 C CA . THR A 1 224 ? 26.380 15.818 -16.332 1.00 65.69 224 THR A CA 1
ATOM 1713 C C . THR A 1 224 ? 27.787 16.291 -15.981 1.00 65.69 224 THR A C 1
ATOM 1715 O O . THR A 1 224 ? 28.432 16.934 -16.806 1.00 65.69 224 THR A O 1
ATOM 1718 N N . ALA A 1 225 ? 28.275 15.967 -14.781 1.00 68.94 225 ALA A N 1
ATOM 1719 C CA . ALA A 1 225 ? 29.655 16.237 -14.392 1.00 68.94 225 ALA A CA 1
ATOM 1720 C C . ALA A 1 225 ? 30.635 15.297 -15.113 1.00 68.94 225 ALA A C 1
ATOM 1722 O O . ALA A 1 225 ? 31.715 15.731 -15.506 1.00 68.94 225 ALA A O 1
ATOM 1723 N N . ASP A 1 226 ? 30.226 14.045 -15.332 1.00 70.44 226 ASP A N 1
ATOM 1724 C CA . ASP A 1 226 ? 31.050 13.027 -15.988 1.00 70.44 226 ASP A CA 1
ATOM 1725 C C . ASP A 1 226 ? 31.088 13.182 -17.521 1.00 70.44 226 ASP A C 1
ATOM 1727 O O . ASP A 1 226 ? 32.030 12.714 -18.159 1.00 70.44 226 ASP A O 1
ATOM 1731 N N . TRP A 1 227 ? 30.098 13.858 -18.125 1.00 71.31 227 TRP A N 1
ATOM 1732 C CA . TRP A 1 227 ? 30.030 14.077 -19.577 1.00 71.31 227 TRP A CA 1
ATOM 1733 C C . TRP A 1 227 ? 29.631 15.520 -19.963 1.00 71.31 227 TRP A C 1
ATOM 1735 O O . TRP A 1 227 ? 28.516 15.771 -20.436 1.00 71.31 227 TRP A O 1
ATOM 1745 N N . PRO A 1 228 ? 30.543 16.498 -19.809 1.00 71.38 228 PRO A N 1
ATOM 1746 C CA . PRO A 1 228 ? 30.242 17.922 -20.004 1.00 71.38 228 PRO A CA 1
ATOM 1747 C C . PRO A 1 228 ? 29.899 18.304 -21.456 1.00 71.38 228 PRO A C 1
ATOM 1749 O O . PRO A 1 228 ? 29.168 19.263 -21.686 1.00 71.38 228 PRO A O 1
ATOM 1752 N N . GLU A 1 229 ? 30.372 17.546 -22.447 1.00 69.44 229 GLU A N 1
ATOM 1753 C CA . GLU A 1 229 ? 30.036 17.751 -23.866 1.00 69.44 229 GLU A CA 1
ATOM 1754 C C . GLU A 1 229 ? 28.569 17.432 -24.166 1.00 69.44 229 GLU A C 1
ATOM 1756 O O . GLU A 1 229 ? 27.910 18.127 -24.935 1.00 69.44 229 GLU A O 1
ATOM 1761 N N . LEU A 1 230 ? 28.020 16.398 -23.527 1.00 68.31 230 LEU A N 1
ATOM 1762 C CA . LEU A 1 230 ? 26.608 16.069 -23.669 1.00 68.31 230 LEU A CA 1
ATOM 1763 C C . LEU A 1 230 ? 25.732 17.165 -23.048 1.00 68.31 230 LEU A C 1
ATOM 1765 O O . LEU A 1 230 ? 24.638 17.424 -23.540 1.00 68.31 230 LEU A O 1
ATOM 1769 N N . MET A 1 231 ? 26.230 17.851 -22.016 1.00 66.31 231 MET A N 1
ATOM 1770 C CA . MET A 1 231 ? 25.528 18.968 -21.389 1.00 66.31 231 MET A CA 1
ATOM 1771 C C . MET A 1 231 ? 25.401 20.193 -22.266 1.00 66.31 231 MET A C 1
ATOM 1773 O O . MET A 1 231 ? 24.305 20.737 -22.373 1.00 66.31 231 MET A O 1
ATOM 1777 N N . THR A 1 232 ? 26.485 20.619 -22.908 1.00 66.94 232 THR A N 1
ATOM 1778 C CA . THR A 1 232 ? 26.434 21.771 -23.817 1.00 66.94 232 THR A CA 1
ATOM 1779 C C . THR A 1 232 ? 25.468 21.506 -24.968 1.00 66.94 232 THR A C 1
ATOM 1781 O O . THR A 1 232 ? 24.694 22.383 -25.346 1.00 66.94 232 THR A O 1
ATOM 1784 N N . ILE A 1 233 ? 25.430 20.263 -25.452 1.00 64.94 233 ILE A N 1
ATOM 1785 C CA . ILE A 1 233 ? 24.472 19.807 -26.456 1.00 64.94 233 ILE A CA 1
ATOM 1786 C C . ILE A 1 233 ? 23.038 19.810 -25.882 1.00 64.94 233 ILE A C 1
ATOM 1788 O O . ILE A 1 233 ? 22.123 20.350 -26.500 1.00 64.94 233 ILE A O 1
ATOM 1792 N N . MET A 1 234 ? 22.806 19.264 -24.687 1.00 65.00 234 MET A N 1
ATOM 1793 C CA . MET A 1 234 ? 21.476 19.251 -24.059 1.00 65.00 234 MET A CA 1
ATOM 1794 C C . MET A 1 234 ? 20.933 20.663 -23.784 1.00 65.00 234 MET A C 1
ATOM 1796 O O . MET A 1 234 ? 19.758 20.924 -24.051 1.00 65.00 234 MET A O 1
ATOM 1800 N N . GLU A 1 235 ? 21.780 21.583 -23.319 1.00 66.62 235 GLU A N 1
ATOM 1801 C CA . GLU A 1 235 ? 21.445 22.997 -23.112 1.00 66.62 235 GLU A CA 1
ATOM 1802 C C . GLU A 1 235 ? 21.118 23.707 -24.431 1.00 66.62 235 GLU A C 1
ATOM 1804 O O . GLU A 1 235 ? 20.126 24.433 -24.506 1.00 66.62 235 GLU A O 1
ATOM 1809 N N . GLN A 1 236 ? 21.889 23.445 -25.491 1.00 64.38 236 GLN A N 1
ATOM 1810 C CA . GLN A 1 236 ? 21.680 24.034 -26.817 1.00 64.38 236 GLN A CA 1
ATOM 1811 C C . GLN A 1 236 ? 20.362 23.588 -27.475 1.00 64.38 236 GLN A C 1
ATOM 1813 O O . GLN A 1 236 ? 19.750 24.366 -28.207 1.00 64.38 236 GLN A O 1
ATOM 1818 N N . TYR A 1 237 ? 19.905 22.363 -27.203 1.00 58.03 237 TYR A N 1
ATOM 1819 C CA . TYR A 1 237 ? 18.669 21.797 -27.764 1.00 58.03 237 TYR A CA 1
ATOM 1820 C C . TYR A 1 237 ? 17.469 21.832 -26.800 1.00 58.03 237 TYR A C 1
ATOM 1822 O O . TYR A 1 237 ? 16.456 21.182 -27.065 1.00 58.03 237 TYR A O 1
ATOM 1830 N N . GLU A 1 238 ? 17.570 22.559 -25.679 1.00 61.16 238 GLU A N 1
ATOM 1831 C CA . GLU A 1 238 ? 16.568 22.593 -24.597 1.00 61.16 238 GLU A CA 1
ATOM 1832 C C . GLU A 1 238 ? 16.127 21.199 -24.089 1.00 61.16 238 GLU A C 1
ATOM 1834 O O . GLU A 1 238 ? 15.038 21.025 -23.524 1.00 61.16 238 GLU A O 1
ATOM 1839 N N . ALA A 1 239 ? 16.966 20.182 -24.278 1.00 52.91 239 ALA A N 1
ATOM 1840 C CA . ALA A 1 239 ? 16.684 18.822 -23.857 1.00 52.91 239 ALA A CA 1
ATOM 1841 C C . ALA A 1 239 ? 16.970 18.692 -22.354 1.00 52.91 239 ALA A C 1
ATOM 1843 O O . ALA A 1 239 ? 18.067 18.978 -21.888 1.00 52.91 239 ALA A O 1
ATOM 1844 N N . GLY A 1 240 ? 15.981 18.244 -21.573 1.00 51.06 240 GLY A N 1
ATOM 1845 C CA . GLY A 1 240 ? 16.178 18.000 -20.142 1.00 51.06 240 GLY A CA 1
ATOM 1846 C C . GLY A 1 240 ? 16.066 19.237 -19.242 1.00 51.06 240 GLY A C 1
ATOM 1847 O O . GLY A 1 240 ? 16.823 19.358 -18.289 1.00 51.06 240 GLY A O 1
ATOM 1848 N N . LYS A 1 241 ? 15.077 20.122 -19.454 1.00 54.06 241 LYS A N 1
ATOM 1849 C CA . LYS A 1 241 ? 14.800 21.296 -18.582 1.00 54.06 241 LYS A CA 1
ATOM 1850 C C . LYS A 1 241 ? 14.666 20.988 -17.076 1.00 54.06 241 LYS A C 1
ATOM 1852 O O . LYS A 1 241 ? 14.846 21.880 -16.254 1.00 54.06 241 LYS A O 1
ATOM 1857 N N . PHE A 1 242 ? 14.376 19.740 -16.696 1.00 51.12 242 PHE A N 1
ATOM 1858 C CA . PHE A 1 242 ? 14.396 19.290 -15.295 1.00 51.12 242 PHE A CA 1
ATOM 1859 C C . PHE A 1 242 ? 15.809 19.247 -14.673 1.00 51.12 242 PHE A C 1
ATOM 1861 O O . PHE A 1 242 ? 15.926 19.239 -13.451 1.00 51.12 242 PHE A O 1
ATOM 1868 N N . ILE A 1 243 ? 16.861 19.231 -15.496 1.00 50.03 243 ILE A N 1
ATOM 1869 C CA . ILE A 1 243 ? 18.271 19.010 -15.130 1.00 50.03 243 ILE A CA 1
ATOM 1870 C C . ILE A 1 243 ? 19.029 20.341 -14.976 1.00 50.03 243 ILE A C 1
ATOM 1872 O O . ILE A 1 243 ? 19.941 20.448 -14.161 1.00 50.03 243 ILE A O 1
ATOM 1876 N N . THR A 1 244 ? 18.629 21.375 -15.718 1.00 48.91 244 THR A N 1
ATOM 1877 C CA . THR A 1 244 ? 19.346 22.661 -15.828 1.00 48.91 244 THR A CA 1
ATOM 1878 C C . THR A 1 244 ? 18.695 23.816 -15.050 1.00 48.91 244 THR A C 1
ATOM 1880 O O . THR A 1 244 ? 19.192 24.938 -15.081 1.00 48.91 244 THR A O 1
ATOM 1883 N N . GLY A 1 245 ? 17.583 23.569 -14.347 1.00 58.00 245 GLY A N 1
ATOM 1884 C CA . GLY A 1 245 ? 16.811 24.592 -13.626 1.00 58.00 245 GLY A CA 1
ATOM 1885 C C . GLY A 1 245 ? 17.136 24.742 -12.125 1.00 58.00 245 GLY A C 1
ATOM 1886 O O . GLY A 1 245 ? 17.921 23.970 -11.579 1.00 58.00 245 GLY A O 1
ATOM 1887 N N . PRO A 1 246 ? 16.451 25.660 -11.404 1.00 58.22 246 PRO A N 1
ATOM 1888 C CA . PRO A 1 246 ? 16.677 25.967 -9.976 1.00 58.22 246 PRO A CA 1
ATOM 1889 C C . PRO A 1 246 ? 16.431 24.791 -9.012 1.00 58.22 246 PRO A C 1
ATOM 1891 O O . PRO A 1 246 ? 16.780 24.854 -7.836 1.00 58.22 246 PRO A O 1
ATOM 1894 N N . VAL A 1 247 ? 15.837 23.698 -9.499 1.00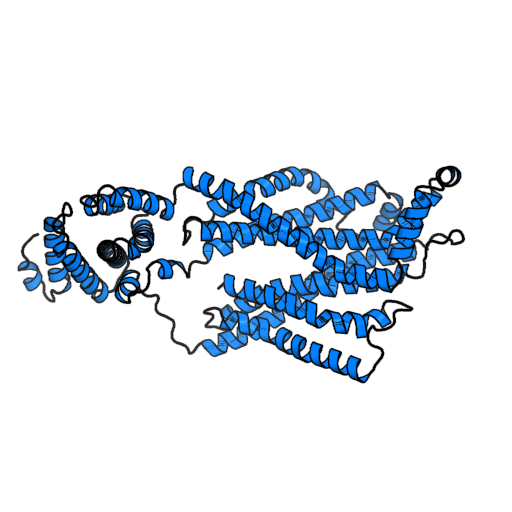 58.69 247 VAL A N 1
ATOM 1895 C CA . VAL A 1 247 ? 15.723 22.433 -8.762 1.00 58.69 247 VAL A CA 1
ATOM 1896 C C . VAL A 1 247 ? 17.109 21.838 -8.491 1.00 58.69 247 VAL A C 1
ATOM 1898 O O . VAL A 1 247 ? 17.313 21.303 -7.406 1.00 58.69 247 VAL A O 1
ATOM 1901 N N . ARG A 1 248 ? 18.072 21.999 -9.413 1.00 61.38 248 ARG A N 1
ATOM 1902 C CA . ARG A 1 248 ? 19.459 21.531 -9.266 1.00 61.38 248 ARG A CA 1
ATOM 1903 C C . ARG A 1 248 ? 20.126 22.089 -8.009 1.00 61.38 248 ARG A C 1
ATOM 1905 O O . ARG A 1 248 ? 20.702 21.327 -7.238 1.00 61.38 248 ARG A O 1
ATOM 1912 N N . ASP A 1 249 ? 19.978 23.390 -7.773 1.00 66.12 249 ASP A N 1
ATOM 1913 C CA . ASP A 1 249 ? 20.590 24.083 -6.632 1.00 66.12 249 ASP A CA 1
ATOM 1914 C C . ASP A 1 249 ? 19.924 23.717 -5.295 1.00 66.12 249 ASP A C 1
ATOM 1916 O O . ASP A 1 249 ? 20.545 23.792 -4.234 1.00 66.12 249 ASP A O 1
ATOM 1920 N N . ALA A 1 250 ? 18.662 23.276 -5.331 1.00 66.38 250 ALA A N 1
ATOM 1921 C CA . ALA A 1 250 ? 17.920 22.849 -4.148 1.00 66.38 250 ALA A CA 1
ATOM 1922 C C . ALA A 1 250 ? 18.212 21.393 -3.727 1.00 66.38 250 ALA A C 1
ATOM 1924 O O . ALA A 1 250 ? 17.959 21.036 -2.574 1.00 66.38 250 ALA A O 1
ATOM 1925 N N . LEU A 1 251 ? 18.748 20.546 -4.618 1.00 69.75 251 LEU A N 1
ATOM 1926 C CA . LEU A 1 251 ? 18.978 19.116 -4.352 1.00 69.75 251 LEU A CA 1
ATOM 1927 C C . LEU A 1 251 ? 19.918 18.845 -3.162 1.00 69.75 251 LEU A C 1
ATOM 1929 O O . LEU A 1 251 ? 19.515 18.081 -2.280 1.00 69.75 251 LEU A O 1
ATOM 1933 N N . PRO A 1 252 ? 21.099 19.491 -3.042 1.00 73.81 252 PRO A N 1
ATOM 1934 C CA . PRO A 1 252 ? 22.010 19.236 -1.922 1.00 73.81 252 PRO A CA 1
ATOM 1935 C C . PRO A 1 252 ? 21.406 19.624 -0.566 1.00 73.81 252 PRO A C 1
ATOM 1937 O O . PRO A 1 252 ? 21.711 19.014 0.457 1.00 73.81 252 PRO A O 1
ATOM 1940 N N . ILE A 1 253 ? 20.509 20.619 -0.555 1.00 78.50 253 ILE A N 1
ATOM 1941 C CA . ILE A 1 253 ? 19.809 21.079 0.651 1.00 78.50 253 ILE A CA 1
ATOM 1942 C C . ILE A 1 253 ? 18.816 20.015 1.137 1.00 78.50 253 ILE A C 1
ATOM 1944 O O . ILE A 1 253 ? 18.603 19.885 2.341 1.00 78.50 253 ILE A O 1
ATOM 1948 N N . LEU A 1 254 ? 18.218 19.236 0.230 1.00 75.31 254 LEU A N 1
ATOM 1949 C CA . LEU A 1 254 ? 17.215 18.217 0.558 1.00 75.31 254 LEU A CA 1
ATOM 1950 C C . LEU A 1 254 ? 17.826 16.922 1.121 1.00 75.31 254 LEU A C 1
ATOM 1952 O O . LEU A 1 254 ? 17.143 16.207 1.860 1.00 75.31 254 LEU A O 1
ATOM 1956 N N . TRP A 1 255 ? 19.100 16.634 0.839 1.00 79.50 255 TRP A N 1
ATOM 1957 C CA . TRP A 1 255 ? 19.752 15.373 1.217 1.00 79.50 255 TRP A CA 1
ATOM 1958 C C . TRP A 1 255 ? 19.726 15.056 2.725 1.00 79.50 255 TRP A C 1
ATOM 1960 O O . TRP A 1 255 ? 19.303 13.954 3.099 1.00 79.50 255 TRP A O 1
ATOM 1970 N N . PRO A 1 256 ? 20.068 15.992 3.637 1.00 82.81 256 PRO A N 1
ATOM 1971 C CA . PRO A 1 256 ? 19.977 15.734 5.074 1.00 82.81 256 PRO A CA 1
ATOM 1972 C C . PRO A 1 256 ? 18.544 15.438 5.535 1.00 82.81 256 PRO A C 1
ATOM 1974 O O . PRO A 1 256 ? 18.336 14.592 6.407 1.00 82.81 256 PRO A O 1
ATOM 1977 N N . PHE A 1 257 ? 17.543 16.091 4.932 1.00 81.44 257 PHE A N 1
ATOM 1978 C CA . PHE A 1 257 ? 16.132 15.865 5.256 1.00 81.44 257 PHE A CA 1
ATOM 1979 C C . PHE A 1 257 ? 15.638 14.503 4.765 1.00 81.44 257 PHE A C 1
ATOM 1981 O O . PHE A 1 257 ? 14.818 13.885 5.445 1.00 81.44 257 PHE A O 1
ATOM 1988 N N . ILE A 1 258 ? 16.157 14.004 3.639 1.00 81.19 258 ILE A N 1
ATOM 1989 C CA . ILE A 1 258 ? 15.882 12.643 3.153 1.00 81.19 258 ILE A CA 1
ATOM 1990 C C . ILE A 1 258 ? 16.443 11.620 4.112 1.00 81.19 258 ILE A C 1
ATOM 1992 O O . ILE A 1 258 ? 15.706 10.740 4.548 1.00 81.19 258 ILE A O 1
ATOM 1996 N N . MET A 1 259 ? 17.726 11.741 4.454 1.00 84.12 259 MET A N 1
ATOM 1997 C CA . MET A 1 259 ? 18.389 10.802 5.354 1.00 84.12 259 MET A CA 1
ATOM 1998 C C . MET A 1 259 ? 17.694 10.767 6.710 1.00 84.12 259 MET A C 1
ATOM 2000 O O . MET A 1 259 ? 17.359 9.693 7.215 1.00 84.12 259 MET A O 1
ATOM 2004 N N . LEU A 1 260 ? 17.386 11.944 7.263 1.00 87.44 260 LEU A N 1
ATOM 2005 C CA . LEU A 1 260 ? 16.628 12.045 8.501 1.00 87.44 260 LEU A CA 1
ATOM 2006 C C . LEU A 1 260 ? 15.229 11.439 8.343 1.00 87.44 260 LEU A C 1
ATOM 2008 O O . LEU A 1 260 ? 14.831 10.613 9.159 1.00 87.44 260 LEU A O 1
ATOM 2012 N N . GLY A 1 261 ? 14.498 11.797 7.286 1.00 85.38 261 GLY A N 1
ATOM 2013 C CA . GLY A 1 261 ? 13.155 11.294 7.003 1.00 85.38 261 GLY A CA 1
ATOM 2014 C C . GLY A 1 261 ? 13.115 9.774 6.849 1.00 85.38 261 GLY A C 1
ATOM 2015 O O . GLY A 1 261 ? 12.264 9.120 7.448 1.00 85.38 261 GLY A O 1
ATOM 2016 N N . PHE A 1 262 ? 14.068 9.193 6.123 1.00 85.44 262 PHE A N 1
ATOM 2017 C CA . PHE A 1 262 ? 14.209 7.751 5.929 1.00 85.44 262 PHE A CA 1
ATOM 2018 C C . PHE A 1 262 ? 14.582 7.023 7.227 1.00 85.44 262 PHE A C 1
ATOM 2020 O O . PHE A 1 262 ? 14.155 5.886 7.441 1.00 85.44 262 PHE A O 1
ATOM 2027 N N . LEU A 1 263 ? 15.309 7.690 8.128 1.00 89.12 263 LEU A N 1
ATOM 2028 C CA . LEU A 1 263 ? 15.602 7.171 9.459 1.00 89.12 263 LEU A CA 1
ATOM 2029 C C . LEU A 1 263 ? 14.364 7.202 10.369 1.00 89.12 263 LEU A C 1
ATOM 2031 O O . LEU A 1 263 ? 14.108 6.212 11.048 1.00 89.12 263 LEU A O 1
ATOM 2035 N N . ILE A 1 264 ? 13.584 8.293 10.373 1.00 92.75 264 ILE A N 1
ATOM 2036 C CA . ILE A 1 264 ? 12.555 8.544 11.404 1.00 92.75 264 ILE A CA 1
ATOM 2037 C C . ILE A 1 264 ? 11.097 8.371 10.956 1.00 92.75 264 ILE A C 1
ATOM 2039 O O . ILE A 1 264 ? 10.195 8.518 11.790 1.00 92.75 264 ILE A O 1
ATOM 2043 N N . TYR A 1 265 ? 10.810 8.071 9.683 1.00 93.50 265 TYR A N 1
ATOM 2044 C CA . TYR A 1 265 ? 9.421 8.007 9.194 1.00 93.50 265 TYR A CA 1
ATOM 2045 C C . TYR A 1 265 ? 8.564 7.000 9.969 1.00 93.50 265 TYR A C 1
ATOM 2047 O O . TYR A 1 265 ? 7.374 7.249 10.163 1.00 93.50 265 TYR A O 1
ATOM 2055 N N . GLY A 1 266 ? 9.144 5.894 10.458 1.00 91.75 266 GLY A N 1
ATOM 2056 C CA . GLY A 1 266 ? 8.434 4.934 11.303 1.00 91.75 266 GLY A CA 1
ATOM 2057 C C . GLY A 1 266 ? 7.877 5.596 12.566 1.00 91.75 266 GLY A C 1
ATOM 2058 O O . GLY A 1 266 ? 6.707 5.408 12.908 1.00 91.75 266 GLY A O 1
ATOM 2059 N N . GLY A 1 267 ? 8.677 6.455 13.203 1.00 92.38 267 GLY A N 1
ATOM 2060 C CA . GLY A 1 267 ? 8.266 7.278 14.338 1.00 92.38 267 GLY A CA 1
ATOM 2061 C C . GLY A 1 267 ? 7.167 8.275 13.977 1.00 92.38 267 GLY A C 1
ATOM 2062 O O . GLY A 1 267 ? 6.169 8.360 14.694 1.00 92.38 267 GLY A O 1
ATOM 2063 N N . ILE A 1 268 ? 7.295 8.965 12.838 1.00 93.12 268 ILE A N 1
ATOM 2064 C CA . ILE A 1 268 ? 6.286 9.921 12.342 1.00 93.12 268 ILE A CA 1
ATOM 2065 C C . ILE A 1 268 ? 4.945 9.218 12.103 1.00 93.12 268 ILE A C 1
ATOM 2067 O O . ILE A 1 268 ? 3.902 9.704 12.547 1.00 93.12 268 ILE A O 1
ATOM 2071 N N . VAL A 1 269 ? 4.956 8.052 11.450 1.00 92.88 269 VAL A N 1
ATOM 2072 C CA . VAL A 1 269 ? 3.745 7.255 11.213 1.00 92.88 269 VAL A CA 1
ATOM 2073 C C . VAL A 1 269 ? 3.090 6.893 12.542 1.00 92.88 269 VAL A C 1
ATOM 2075 O O . VAL A 1 269 ? 1.905 7.165 12.729 1.00 92.88 269 VAL A O 1
ATOM 2078 N N . VAL A 1 270 ? 3.838 6.326 13.493 1.00 91.06 270 VAL A N 1
ATOM 2079 C CA . VAL A 1 270 ? 3.279 5.941 14.801 1.00 91.06 270 VAL A CA 1
ATOM 2080 C C . VAL A 1 270 ? 2.735 7.150 15.559 1.00 91.06 270 VAL A C 1
ATOM 2082 O O . VAL A 1 270 ? 1.676 7.055 16.179 1.00 91.06 270 VAL A O 1
ATOM 2085 N N . TRP A 1 271 ? 3.419 8.290 15.478 1.00 90.88 271 TRP A N 1
ATOM 2086 C CA . TRP A 1 271 ? 2.991 9.532 16.108 1.00 90.88 271 TRP A CA 1
ATOM 2087 C C . TRP A 1 271 ? 1.654 10.043 15.549 1.00 90.88 271 TRP A C 1
ATOM 2089 O O . TRP A 1 271 ? 0.768 10.408 16.332 1.00 90.88 271 TRP A O 1
ATOM 2099 N N . LEU A 1 272 ? 1.476 10.004 14.222 1.00 90.75 272 LEU A N 1
ATOM 2100 C CA . LEU A 1 272 ? 0.247 10.421 13.535 1.00 90.75 272 LEU A CA 1
ATOM 2101 C C . LEU A 1 272 ? -0.934 9.471 13.779 1.00 90.75 272 LEU A C 1
ATOM 2103 O O . LEU A 1 272 ? -2.084 9.918 13.824 1.00 90.75 272 LEU A O 1
ATOM 2107 N N . VAL A 1 273 ? -0.680 8.174 13.973 1.00 87.56 273 VAL A N 1
ATOM 2108 C CA . VAL A 1 273 ? -1.726 7.194 14.301 1.00 87.56 273 VAL A CA 1
ATOM 2109 C C . VAL A 1 273 ? -2.162 7.358 15.761 1.00 87.56 273 VAL A C 1
ATOM 2111 O O . VAL A 1 273 ? -1.690 6.665 16.663 1.00 87.56 273 VAL A O 1
ATOM 2114 N N . ARG A 1 274 ? -3.096 8.290 15.991 1.00 77.56 274 ARG A N 1
ATOM 2115 C CA . ARG A 1 274 ? -3.600 8.638 17.331 1.00 77.56 274 ARG A CA 1
ATOM 2116 C C . ARG A 1 274 ? -4.322 7.474 18.014 1.00 77.56 274 ARG A C 1
ATOM 2118 O O . ARG A 1 274 ? -3.932 7.096 19.115 1.00 77.56 274 ARG A O 1
ATOM 2125 N N . ASN A 1 275 ? -5.292 6.866 17.325 1.00 76.88 275 ASN A N 1
ATOM 2126 C CA . ASN A 1 275 ? -6.187 5.844 17.883 1.00 76.88 275 ASN A CA 1
ATOM 2127 C C . ASN A 1 275 ? -6.132 4.545 17.064 1.00 76.88 275 ASN A C 1
ATOM 2129 O O . ASN A 1 275 ? -7.028 4.279 16.260 1.00 76.88 275 ASN A O 1
ATOM 2133 N N . PRO A 1 276 ? -5.049 3.758 17.192 1.00 80.50 276 PRO A N 1
ATOM 2134 C CA . PRO A 1 276 ? -4.906 2.510 16.460 1.00 80.50 276 PRO A CA 1
ATOM 2135 C C . PRO A 1 276 ? -5.864 1.423 16.979 1.00 80.50 276 PRO A C 1
ATOM 2137 O O . PRO A 1 276 ? -5.963 1.247 18.184 1.00 80.50 276 PRO A O 1
ATOM 2140 N N . PRO A 1 277 ? -6.476 0.596 16.112 1.00 79.00 277 PRO A N 1
ATOM 2141 C CA . PRO A 1 277 ? -7.347 -0.506 16.536 1.00 79.00 277 PRO A CA 1
ATOM 2142 C C . PRO A 1 277 ? -6.618 -1.589 17.358 1.00 79.00 277 PRO A C 1
ATOM 2144 O O . PRO A 1 277 ? -7.219 -2.247 18.197 1.00 79.00 277 PRO A O 1
ATOM 2147 N N . ASP A 1 278 ? -5.315 -1.763 17.120 1.00 81.31 278 ASP A N 1
ATOM 2148 C CA . ASP A 1 278 ? -4.441 -2.719 17.807 1.00 81.31 278 ASP A CA 1
ATOM 2149 C C . ASP A 1 278 ? -3.119 -2.039 18.172 1.00 81.31 278 ASP A C 1
ATOM 2151 O O . ASP A 1 278 ? -2.567 -1.313 17.340 1.00 81.31 278 ASP A O 1
ATOM 2155 N N . LEU A 1 279 ? -2.551 -2.373 19.336 1.00 77.88 279 LEU A N 1
ATOM 2156 C CA . LEU A 1 279 ? -1.313 -1.770 19.853 1.00 77.88 279 LEU A CA 1
ATOM 2157 C C . LEU A 1 279 ? -0.127 -1.903 18.887 1.00 77.88 279 LEU A C 1
ATOM 2159 O O . LEU A 1 279 ? 0.581 -0.934 18.639 1.00 77.88 279 LEU A O 1
ATOM 2163 N N . PHE A 1 280 ? 0.079 -3.094 18.320 1.00 86.12 280 PHE A N 1
ATOM 2164 C CA . PHE A 1 280 ? 1.224 -3.364 17.443 1.00 86.12 280 PHE A CA 1
ATOM 2165 C C . PHE A 1 280 ? 0.812 -3.516 15.978 1.00 86.12 280 PHE A C 1
ATOM 2167 O O . PHE A 1 280 ? 1.312 -2.823 15.099 1.00 86.12 280 PHE A O 1
ATOM 2174 N N . LYS A 1 281 ? -0.149 -4.401 15.703 1.00 88.31 281 LYS A N 1
ATOM 2175 C CA . LYS A 1 281 ? -0.497 -4.854 14.348 1.00 88.31 281 LYS A CA 1
ATOM 2176 C C . LYS A 1 281 ? -0.907 -3.727 13.401 1.00 88.31 281 LYS A C 1
ATOM 2178 O O . LYS A 1 281 ? -0.594 -3.777 12.214 1.00 88.31 281 LYS A O 1
ATOM 2183 N N . SER A 1 282 ? -1.629 -2.730 13.900 1.00 87.69 282 SER A N 1
ATOM 2184 C CA . SER A 1 282 ? -2.121 -1.626 13.076 1.00 87.69 282 SER A CA 1
ATOM 2185 C C . SER A 1 282 ? -1.020 -0.615 12.736 1.00 87.69 282 SER A C 1
ATOM 2187 O O . SER A 1 282 ? -0.899 -0.220 11.578 1.00 87.69 282 SER A O 1
ATOM 2189 N N . ARG A 1 283 ? -0.171 -0.283 13.717 1.00 90.06 283 ARG A N 1
ATOM 2190 C CA . ARG A 1 283 ? 1.014 0.569 13.565 1.00 90.06 283 ARG A CA 1
ATOM 2191 C C . ARG A 1 283 ? 2.052 -0.094 12.665 1.00 90.06 283 ARG A C 1
ATOM 2193 O O . ARG A 1 283 ? 2.502 0.530 11.715 1.00 90.06 283 ARG A O 1
ATOM 2200 N N . PHE A 1 284 ? 2.320 -1.382 12.883 1.00 93.19 284 PHE A N 1
ATOM 2201 C CA . PHE A 1 284 ? 3.165 -2.201 12.013 1.00 93.19 284 PHE A CA 1
ATOM 2202 C C . PHE A 1 284 ? 2.684 -2.123 10.564 1.00 93.19 284 PHE A C 1
ATOM 2204 O O . PHE A 1 284 ? 3.433 -1.744 9.676 1.00 93.19 284 PHE A O 1
ATOM 2211 N N . ARG A 1 285 ? 1.395 -2.386 10.311 1.00 90.75 285 ARG A N 1
ATOM 2212 C CA . ARG A 1 285 ? 0.829 -2.278 8.957 1.00 90.75 285 ARG A CA 1
ATOM 2213 C C . ARG A 1 285 ? 0.970 -0.878 8.362 1.00 90.75 285 ARG A C 1
ATOM 2215 O O . ARG A 1 285 ? 1.232 -0.779 7.172 1.00 90.75 285 ARG A O 1
ATOM 2222 N N . ALA A 1 286 ? 0.777 0.175 9.153 1.00 92.19 286 ALA A N 1
ATOM 2223 C CA . ALA A 1 286 ? 0.933 1.550 8.688 1.00 92.19 286 ALA A CA 1
ATOM 2224 C C . ALA A 1 286 ? 2.378 1.846 8.261 1.00 92.19 286 ALA A C 1
ATOM 2226 O O . ALA A 1 286 ? 2.585 2.381 7.174 1.00 92.19 286 ALA A O 1
ATOM 2227 N N . ILE A 1 287 ? 3.360 1.438 9.073 1.00 94.75 287 ILE A N 1
ATOM 2228 C CA . ILE A 1 287 ? 4.787 1.567 8.751 1.00 94.75 287 ILE A CA 1
ATOM 2229 C C . ILE A 1 287 ? 5.107 0.766 7.493 1.00 94.75 287 ILE A C 1
ATOM 2231 O O . ILE A 1 287 ? 5.691 1.314 6.570 1.00 94.75 287 ILE A O 1
ATOM 2235 N N . MET A 1 288 ? 4.658 -0.489 7.407 1.00 94.31 288 MET A N 1
ATOM 2236 C CA . MET A 1 288 ? 4.884 -1.330 6.230 1.00 94.31 288 MET A CA 1
ATOM 2237 C C . MET A 1 288 ? 4.305 -0.705 4.960 1.00 94.31 288 MET A C 1
ATOM 2239 O O . MET A 1 288 ? 4.967 -0.705 3.931 1.00 94.31 288 MET A O 1
ATOM 2243 N N . VAL A 1 289 ? 3.094 -0.139 5.018 1.00 92.50 289 VAL A N 1
ATOM 2244 C CA . VAL A 1 289 ? 2.512 0.582 3.876 1.00 92.50 289 VAL A CA 1
ATOM 2245 C C . VAL A 1 289 ? 3.379 1.783 3.499 1.00 92.50 289 VAL A C 1
ATOM 2247 O O . VAL A 1 289 ? 3.684 1.935 2.321 1.00 92.50 289 VAL A O 1
ATOM 2250 N N . ALA A 1 290 ? 3.819 2.592 4.469 1.00 94.69 290 ALA A N 1
ATOM 2251 C CA . ALA A 1 290 ? 4.719 3.713 4.201 1.00 94.69 290 ALA A CA 1
ATOM 2252 C C . ALA A 1 290 ? 6.012 3.241 3.520 1.00 94.69 290 ALA A C 1
ATOM 2254 O O . ALA A 1 290 ? 6.362 3.756 2.463 1.00 94.69 290 ALA A O 1
ATOM 2255 N N . THR A 1 291 ? 6.671 2.219 4.074 1.00 94.81 291 THR A N 1
ATOM 2256 C CA . THR A 1 291 ? 7.915 1.648 3.539 1.00 94.81 291 THR A CA 1
ATOM 2257 C C . THR A 1 291 ? 7.757 1.173 2.106 1.00 94.81 291 THR A C 1
ATOM 2259 O O . THR A 1 291 ? 8.594 1.485 1.269 1.00 94.81 291 THR A O 1
ATOM 2262 N N . GLN A 1 292 ? 6.681 0.444 1.808 1.00 90.06 292 GLN A N 1
ATOM 2263 C CA . GLN A 1 292 ? 6.447 -0.066 0.460 1.00 90.06 292 GLN A CA 1
ATOM 2264 C C . GLN A 1 292 ? 6.195 1.071 -0.535 1.00 90.06 292 GLN A C 1
ATOM 2266 O O . GLN A 1 292 ? 6.695 1.003 -1.648 1.00 90.06 292 GLN A O 1
ATOM 2271 N N . VAL A 1 293 ? 5.488 2.138 -0.144 1.00 91.50 293 VAL A N 1
ATOM 2272 C CA . VAL A 1 293 ? 5.289 3.315 -1.011 1.00 91.50 293 VAL A CA 1
ATOM 2273 C C . VAL A 1 293 ? 6.614 4.045 -1.266 1.00 91.50 293 VAL A C 1
ATOM 2275 O O . VAL A 1 293 ? 6.936 4.323 -2.415 1.00 91.50 293 VAL A O 1
ATOM 2278 N N . ILE A 1 294 ? 7.404 4.291 -0.215 1.00 91.62 294 ILE A N 1
ATOM 2279 C CA . ILE A 1 294 ? 8.732 4.928 -0.292 1.00 91.62 294 ILE A CA 1
ATOM 2280 C C . ILE A 1 294 ? 9.643 4.158 -1.252 1.00 91.62 294 ILE A C 1
ATOM 2282 O O . ILE A 1 294 ? 10.271 4.728 -2.141 1.00 91.62 294 ILE A O 1
ATOM 2286 N N . LEU A 1 295 ? 9.698 2.842 -1.076 1.00 90.12 295 LEU A N 1
ATOM 2287 C CA . LEU A 1 295 ? 10.559 1.977 -1.861 1.00 90.12 295 LEU A CA 1
ATOM 2288 C C . LEU A 1 295 ? 10.057 1.756 -3.285 1.00 90.12 295 LEU A C 1
ATOM 2290 O O . LEU A 1 295 ? 10.875 1.595 -4.182 1.00 90.12 295 LEU A O 1
ATOM 2294 N N . LEU A 1 296 ? 8.745 1.799 -3.517 1.00 87.75 296 LEU A N 1
ATOM 2295 C CA . LEU A 1 296 ? 8.180 1.786 -4.864 1.00 87.75 296 LEU A CA 1
ATOM 2296 C C . LEU A 1 296 ? 8.577 3.051 -5.641 1.00 87.75 296 LEU A C 1
ATOM 2298 O O . LEU A 1 296 ? 8.904 2.960 -6.822 1.00 87.75 296 LEU A O 1
ATOM 2302 N N . SER A 1 297 ? 8.614 4.214 -4.981 1.00 88.00 297 SER A N 1
ATOM 2303 C CA . SER A 1 297 ? 9.143 5.449 -5.576 1.00 88.00 297 SER A CA 1
ATOM 2304 C C . SER A 1 297 ? 10.634 5.339 -5.894 1.00 88.00 297 SER A C 1
ATOM 2306 O O . SER A 1 297 ? 11.045 5.688 -6.998 1.00 88.00 297 SER A O 1
ATOM 2308 N N . LEU A 1 298 ? 11.435 4.802 -4.966 1.00 85.81 298 LEU A N 1
ATOM 2309 C CA . LEU A 1 298 ? 12.860 4.553 -5.200 1.00 85.81 298 LEU A CA 1
ATOM 2310 C C . LEU A 1 298 ? 13.073 3.573 -6.364 1.00 85.81 298 LEU A C 1
ATOM 2312 O O . LEU A 1 298 ? 13.912 3.811 -7.226 1.00 85.81 298 LEU A O 1
ATOM 2316 N N . PHE A 1 299 ? 12.279 2.503 -6.421 1.00 89.12 299 PHE A N 1
ATOM 2317 C CA . PHE A 1 299 ? 12.286 1.538 -7.516 1.00 89.12 299 PHE A CA 1
ATOM 2318 C C . PHE A 1 299 ? 11.995 2.199 -8.864 1.00 89.12 299 PHE A C 1
ATOM 2320 O O . PHE A 1 299 ? 12.711 1.924 -9.822 1.00 89.12 299 PHE A O 1
ATOM 2327 N N . ALA A 1 300 ? 11.000 3.090 -8.935 1.00 85.69 300 ALA A N 1
ATOM 2328 C CA . ALA A 1 300 ? 10.669 3.821 -10.159 1.00 85.69 300 ALA A CA 1
ATOM 2329 C C . ALA A 1 300 ? 11.887 4.563 -10.724 1.00 85.69 300 ALA A C 1
ATOM 2331 O O . ALA A 1 300 ? 12.194 4.442 -11.908 1.00 85.69 300 ALA A O 1
ATOM 2332 N N . VAL A 1 301 ? 12.584 5.304 -9.855 1.00 83.94 301 VAL A N 1
ATOM 2333 C CA . VAL A 1 301 ? 13.755 6.099 -10.241 1.00 83.94 301 VAL A CA 1
ATOM 2334 C C . VAL A 1 301 ? 14.936 5.211 -10.592 1.00 83.94 301 VAL A C 1
ATOM 2336 O O . VAL A 1 301 ? 15.555 5.411 -11.631 1.00 83.94 301 VAL A O 1
ATOM 2339 N N . LEU A 1 302 ? 15.240 4.209 -9.764 1.00 85.25 302 LEU A N 1
ATOM 2340 C CA . LEU A 1 302 ? 16.351 3.296 -10.027 1.00 85.25 302 LEU A CA 1
ATOM 2341 C C . LEU A 1 302 ? 16.159 2.559 -11.350 1.00 85.25 302 LEU A C 1
ATOM 2343 O O . LEU A 1 302 ? 17.098 2.471 -12.132 1.00 85.25 302 LEU A O 1
ATOM 2347 N N . LEU A 1 303 ? 14.949 2.070 -11.626 1.00 87.25 303 LEU A N 1
ATOM 2348 C CA . LEU A 1 303 ? 14.645 1.386 -12.877 1.00 87.25 303 LEU A CA 1
ATOM 2349 C C . LEU A 1 303 ? 14.833 2.318 -14.084 1.00 87.25 303 LEU A C 1
ATOM 2351 O O . LEU A 1 303 ? 15.473 1.926 -15.058 1.00 87.25 303 LEU A O 1
ATOM 2355 N N . HIS A 1 304 ? 14.332 3.555 -13.996 1.00 83.88 304 HIS A N 1
ATOM 2356 C CA . HIS A 1 304 ? 14.523 4.578 -15.031 1.00 83.88 304 HIS A CA 1
ATOM 2357 C C . HIS A 1 304 ? 16.008 4.871 -15.278 1.00 83.88 304 HIS A C 1
ATOM 2359 O O . HIS A 1 304 ? 16.463 4.818 -16.420 1.00 83.88 304 HIS A O 1
ATOM 2365 N N . ASN A 1 305 ? 16.776 5.105 -14.212 1.00 82.62 305 ASN A N 1
ATOM 2366 C CA . ASN A 1 305 ? 18.204 5.411 -14.296 1.00 82.62 305 ASN A CA 1
ATOM 2367 C C . ASN A 1 305 ? 19.004 4.230 -14.859 1.00 82.62 305 ASN A C 1
ATOM 2369 O O . ASN A 1 305 ? 19.873 4.427 -15.706 1.00 82.62 305 ASN A O 1
ATOM 2373 N N . ILE A 1 306 ? 18.692 2.997 -14.440 1.00 85.69 306 ILE A N 1
ATOM 2374 C CA . ILE A 1 306 ? 19.344 1.794 -14.970 1.00 85.69 306 ILE A CA 1
ATOM 2375 C C . ILE A 1 306 ? 19.071 1.661 -16.468 1.00 85.69 306 ILE A C 1
ATOM 2377 O O . ILE A 1 306 ? 20.008 1.418 -17.220 1.00 85.69 306 ILE A O 1
ATOM 2381 N N . TYR A 1 307 ? 17.832 1.856 -16.928 1.00 86.00 307 TYR A N 1
ATOM 2382 C CA . TYR A 1 307 ? 17.529 1.810 -18.362 1.00 86.00 307 TYR A CA 1
ATOM 2383 C C . TYR A 1 307 ? 18.230 2.898 -19.158 1.00 86.00 307 TYR A C 1
ATOM 2385 O O . TYR A 1 307 ? 18.755 2.615 -20.236 1.00 86.00 307 TYR A O 1
ATOM 2393 N N . PHE A 1 308 ? 18.268 4.113 -18.617 1.00 81.62 308 PHE A N 1
ATOM 2394 C CA . PHE A 1 308 ? 18.958 5.224 -19.248 1.00 81.62 308 PHE A CA 1
ATOM 2395 C C . PHE A 1 308 ? 20.458 4.934 -19.405 1.00 81.62 308 PHE A C 1
ATOM 2397 O O . PHE A 1 308 ? 20.985 5.060 -20.511 1.00 81.62 308 PHE A O 1
ATOM 2404 N N . LEU A 1 309 ? 21.123 4.470 -18.339 1.00 79.62 309 LEU A N 1
ATOM 2405 C CA . LEU A 1 309 ? 22.535 4.074 -18.376 1.00 79.62 309 LEU A CA 1
ATOM 2406 C C . LEU A 1 309 ? 22.776 2.885 -19.303 1.00 79.62 309 LEU A C 1
ATOM 2408 O O . LEU A 1 309 ? 23.742 2.876 -20.056 1.00 79.62 309 LEU A O 1
ATOM 2412 N N . PHE A 1 310 ? 21.900 1.885 -19.267 1.00 79.25 310 PHE A N 1
ATOM 2413 C CA . PHE A 1 310 ? 22.063 0.662 -20.042 1.00 79.25 310 PHE A CA 1
ATOM 2414 C C . PHE A 1 310 ? 22.054 0.921 -21.552 1.00 79.25 310 PHE A C 1
ATOM 2416 O O . PHE A 1 310 ? 22.877 0.355 -22.268 1.00 79.25 310 PHE A O 1
ATOM 2423 N N . GLY A 1 311 ? 21.191 1.816 -22.044 1.00 76.31 311 GLY A N 1
ATOM 2424 C CA . GLY A 1 311 ? 21.215 2.191 -23.461 1.00 76.31 311 GLY A CA 1
ATOM 2425 C C . GLY A 1 311 ? 22.358 3.136 -23.848 1.00 76.31 311 GLY A C 1
ATOM 2426 O O . GLY A 1 311 ? 22.736 3.162 -25.017 1.00 76.31 311 GLY A O 1
ATOM 2427 N N . LEU A 1 312 ? 22.954 3.857 -22.891 1.00 77.19 312 LEU A N 1
ATOM 2428 C CA . LEU A 1 312 ? 24.141 4.697 -23.115 1.00 77.19 312 LEU A CA 1
ATOM 2429 C C . LEU A 1 312 ? 25.470 3.971 -22.890 1.00 77.19 312 LEU A C 1
ATOM 2431 O O . LEU A 1 312 ? 26.506 4.470 -23.322 1.00 77.19 312 LEU A O 1
ATOM 2435 N N . ALA A 1 313 ? 25.469 2.794 -22.265 1.00 77.06 313 ALA A N 1
ATOM 2436 C CA . ALA A 1 313 ? 26.676 2.018 -21.984 1.00 77.06 313 ALA A CA 1
ATOM 2437 C C . ALA A 1 313 ? 27.612 1.823 -23.201 1.00 77.06 313 ALA A C 1
ATOM 2439 O O . ALA A 1 313 ? 28.821 1.986 -23.034 1.00 77.06 313 ALA A O 1
ATOM 2440 N N . PRO A 1 314 ? 27.114 1.555 -24.428 1.00 71.25 314 PRO A N 1
ATOM 2441 C CA . PRO A 1 314 ? 27.965 1.466 -25.618 1.00 71.25 314 PRO A CA 1
ATOM 2442 C C . PRO A 1 314 ? 28.702 2.775 -25.909 1.00 71.25 314 PRO A C 1
ATOM 2444 O O . PRO A 1 314 ? 29.874 2.764 -26.267 1.00 71.25 314 PRO A O 1
ATOM 2447 N N . PHE A 1 315 ? 28.030 3.906 -25.706 1.00 71.69 315 PHE A N 1
ATOM 2448 C CA . PHE A 1 315 ? 28.556 5.238 -25.976 1.00 71.69 315 PHE A CA 1
ATOM 2449 C C . PHE A 1 315 ? 29.574 5.675 -24.940 1.00 71.69 315 PHE A C 1
ATOM 2451 O O . PHE A 1 315 ? 30.631 6.170 -25.313 1.00 71.69 315 PHE A O 1
ATOM 2458 N N . GLY A 1 316 ? 29.281 5.455 -23.657 1.00 73.38 316 GLY A N 1
ATOM 2459 C CA . GLY A 1 316 ? 30.242 5.717 -22.587 1.00 73.38 316 GLY A CA 1
ATOM 2460 C C . GLY A 1 316 ? 31.525 4.913 -22.795 1.00 73.38 316 GLY A C 1
ATOM 2461 O O . GLY A 1 316 ? 32.618 5.457 -22.667 1.00 73.38 316 GLY A O 1
ATOM 2462 N N . LEU A 1 317 ? 31.396 3.649 -23.215 1.00 71.81 317 LEU A N 1
ATOM 2463 C CA . LEU A 1 317 ? 32.537 2.796 -23.535 1.00 71.81 317 LEU A CA 1
ATOM 2464 C C . LEU A 1 317 ? 33.338 3.339 -24.729 1.00 71.81 317 LEU A C 1
ATOM 2466 O O . LEU A 1 317 ? 34.556 3.449 -24.639 1.00 71.81 317 LEU A O 1
ATOM 2470 N N . PHE A 1 318 ? 32.675 3.735 -25.816 1.00 69.75 318 PHE A N 1
ATOM 2471 C CA . PHE A 1 318 ? 33.340 4.331 -26.979 1.00 69.75 318 PHE A CA 1
ATOM 2472 C C . PHE A 1 318 ? 34.016 5.670 -26.681 1.00 69.75 318 PHE A C 1
ATOM 2474 O O . PHE A 1 318 ? 35.153 5.893 -27.092 1.00 69.75 318 PHE A O 1
ATOM 2481 N N . HIS A 1 319 ? 33.331 6.562 -25.966 1.00 71.56 319 HIS A N 1
ATOM 2482 C CA . HIS A 1 319 ? 33.887 7.846 -25.558 1.00 71.56 319 HIS A CA 1
ATOM 2483 C C . HIS A 1 319 ? 35.130 7.638 -24.688 1.00 71.56 319 HIS A C 1
ATOM 2485 O O . HIS A 1 319 ? 36.157 8.262 -24.946 1.00 71.56 319 HIS A O 1
ATOM 2491 N N . TRP A 1 320 ? 35.071 6.709 -23.728 1.00 73.25 320 TRP A N 1
ATOM 2492 C CA . TRP A 1 320 ? 36.197 6.364 -22.861 1.00 73.25 320 TRP A CA 1
ATOM 2493 C C . TRP A 1 320 ? 37.397 5.802 -23.640 1.00 73.25 320 TRP A C 1
ATOM 2495 O O . TRP A 1 320 ? 38.527 6.240 -23.416 1.00 73.25 320 TRP A O 1
ATOM 2505 N N . VAL A 1 321 ? 37.151 4.891 -24.592 1.00 69.94 321 VAL A N 1
ATOM 2506 C CA . VAL A 1 321 ? 38.167 4.324 -25.503 1.00 69.94 321 VAL A CA 1
ATOM 2507 C C . VAL A 1 321 ? 38.841 5.429 -26.329 1.00 69.94 321 VAL A C 1
ATOM 2509 O O . VAL A 1 321 ? 40.065 5.459 -26.432 1.00 69.94 321 VAL A O 1
ATOM 2512 N N . ASN A 1 322 ? 38.064 6.377 -26.862 1.00 68.88 322 ASN A N 1
ATOM 2513 C CA . ASN A 1 322 ? 38.584 7.463 -27.700 1.00 68.88 322 ASN A CA 1
ATOM 2514 C C . ASN A 1 322 ? 39.324 8.556 -26.913 1.00 68.88 322 ASN A C 1
ATOM 2516 O O . ASN A 1 322 ? 40.272 9.142 -27.431 1.00 68.88 322 ASN A O 1
ATOM 2520 N N . THR A 1 323 ? 38.917 8.837 -25.673 1.00 71.19 323 THR A N 1
ATOM 2521 C CA . THR A 1 323 ? 39.598 9.814 -24.800 1.00 71.19 323 THR A CA 1
ATOM 2522 C C . THR A 1 323 ? 40.850 9.248 -24.132 1.00 71.19 323 THR A C 1
ATOM 2524 O O . THR A 1 323 ? 41.736 10.018 -23.766 1.00 71.19 323 THR A O 1
ATOM 2527 N N . ASN A 1 324 ? 40.976 7.919 -24.021 1.00 71.38 324 ASN A N 1
ATOM 2528 C CA . ASN A 1 324 ? 42.122 7.250 -23.395 1.00 71.38 324 ASN A CA 1
ATOM 2529 C C . ASN A 1 324 ? 42.803 6.240 -24.343 1.00 71.38 324 ASN A C 1
ATOM 2531 O O . ASN A 1 324 ? 42.926 5.062 -24.003 1.00 71.38 324 ASN A O 1
ATOM 2535 N N . PRO A 1 325 ? 43.314 6.668 -25.515 1.00 65.00 325 PRO A N 1
ATOM 2536 C CA . PRO A 1 325 ? 43.862 5.752 -26.518 1.00 65.00 325 PRO A CA 1
ATOM 2537 C C . PRO A 1 325 ? 45.113 5.000 -26.032 1.00 65.00 325 PRO A C 1
ATOM 2539 O O . PRO A 1 325 ? 45.361 3.875 -26.452 1.00 65.00 325 PRO A O 1
ATOM 2542 N N . ALA A 1 326 ? 45.880 5.581 -25.102 1.00 64.50 326 ALA A N 1
ATOM 2543 C CA . ALA A 1 326 ? 47.029 4.923 -24.477 1.00 64.50 326 ALA A CA 1
ATOM 2544 C C . ALA A 1 326 ? 46.624 3.749 -23.561 1.00 64.50 326 ALA A C 1
ATOM 2546 O O . ALA A 1 326 ? 47.380 2.791 -23.429 1.00 64.50 326 ALA A O 1
ATOM 2547 N N . ALA A 1 327 ? 45.415 3.773 -22.982 1.00 60.00 327 ALA A N 1
ATOM 2548 C CA . ALA A 1 327 ? 44.911 2.700 -22.121 1.00 60.00 327 ALA A CA 1
ATOM 2549 C C . ALA A 1 327 ? 44.564 1.415 -22.901 1.00 60.00 327 ALA A C 1
ATOM 2551 O O . ALA A 1 327 ? 44.536 0.333 -22.319 1.00 60.00 327 ALA A O 1
ATOM 2552 N N . LEU A 1 328 ? 44.348 1.508 -24.220 1.00 60.34 328 LEU A N 1
ATOM 2553 C CA . LEU A 1 328 ? 44.140 0.349 -25.103 1.00 60.34 328 LEU A CA 1
ATOM 2554 C C . LEU A 1 328 ? 45.425 -0.445 -25.363 1.00 60.34 328 LEU A C 1
ATOM 2556 O O . LEU A 1 328 ? 45.348 -1.643 -25.626 1.00 60.34 328 LEU A O 1
ATOM 2560 N N . ALA A 1 329 ? 46.589 0.209 -25.313 1.00 60.25 329 ALA A N 1
ATOM 2561 C CA . ALA A 1 329 ? 47.871 -0.420 -25.626 1.00 60.25 329 ALA A CA 1
ATOM 2562 C C . ALA A 1 329 ? 48.376 -1.338 -24.495 1.00 60.25 329 ALA A C 1
ATOM 2564 O O . ALA A 1 329 ? 49.015 -2.349 -24.779 1.00 60.25 329 ALA A O 1
ATOM 2565 N N . ASP A 1 330 ? 48.033 -1.027 -23.238 1.00 56.41 330 ASP A N 1
ATOM 2566 C CA . ASP A 1 330 ? 48.536 -1.725 -22.044 1.00 56.41 330 ASP A CA 1
ATOM 2567 C C . ASP A 1 330 ? 47.524 -2.691 -21.385 1.00 56.41 330 ASP A C 1
ATOM 2569 O O . ASP A 1 330 ? 47.890 -3.415 -20.458 1.00 56.41 330 ASP A O 1
ATOM 2573 N N . MET A 1 331 ? 46.261 -2.764 -21.837 1.00 51.88 331 MET A N 1
ATOM 2574 C CA . MET A 1 331 ? 45.224 -3.580 -21.172 1.00 51.88 331 MET A CA 1
ATOM 2575 C C . MET A 1 331 ? 44.429 -4.515 -22.103 1.00 51.88 331 MET A C 1
ATOM 2577 O O . MET A 1 331 ? 43.286 -4.224 -22.462 1.00 51.88 331 MET A O 1
ATOM 2581 N N . PRO A 1 332 ? 44.942 -5.726 -22.390 1.00 56.88 332 PRO A N 1
ATOM 2582 C CA . PRO A 1 332 ? 44.127 -6.822 -22.919 1.00 56.88 332 PRO A CA 1
ATOM 2583 C C . PRO A 1 332 ? 43.164 -7.430 -21.877 1.00 56.88 332 PRO A C 1
ATOM 2585 O O . PRO A 1 332 ? 42.200 -8.091 -22.261 1.00 56.88 332 PRO A O 1
ATOM 2588 N N . THR A 1 333 ? 43.407 -7.251 -20.570 1.00 59.81 333 THR A N 1
ATOM 2589 C CA . THR A 1 333 ? 42.731 -8.029 -19.511 1.00 59.81 333 THR A CA 1
ATOM 2590 C C . THR A 1 333 ? 41.420 -7.442 -18.985 1.00 59.81 333 THR A C 1
ATOM 2592 O O . THR A 1 333 ? 40.532 -8.231 -18.684 1.00 59.81 333 THR A O 1
ATOM 2595 N N . ASP A 1 334 ? 41.241 -6.115 -18.934 1.00 58.69 334 ASP A N 1
ATOM 2596 C CA . ASP A 1 334 ? 40.086 -5.505 -18.234 1.00 58.69 334 ASP A CA 1
ATOM 2597 C C . ASP A 1 334 ? 39.055 -4.833 -19.167 1.00 58.69 334 ASP A C 1
ATOM 2599 O O . ASP A 1 334 ? 37.852 -4.868 -18.901 1.00 58.69 334 ASP A O 1
ATOM 2603 N N . VAL A 1 335 ? 39.485 -4.289 -20.312 1.00 62.41 335 VAL A N 1
ATOM 2604 C CA . VAL A 1 335 ? 38.600 -3.582 -21.267 1.00 62.41 335 VAL A CA 1
ATOM 2605 C C . VAL A 1 335 ? 37.910 -4.550 -22.235 1.00 62.41 335 VAL A C 1
ATOM 2607 O O . VAL A 1 335 ? 36.734 -4.382 -22.559 1.00 62.41 335 VAL A O 1
ATOM 2610 N N . MET A 1 336 ? 38.603 -5.611 -22.661 1.00 66.75 336 MET A N 1
ATOM 2611 C CA . MET A 1 336 ? 38.044 -6.620 -23.569 1.00 66.75 336 MET A CA 1
ATOM 2612 C C . MET A 1 336 ? 36.838 -7.367 -22.960 1.00 66.75 336 MET A C 1
ATOM 2614 O O . MET A 1 336 ? 35.817 -7.489 -23.644 1.00 66.75 336 MET A O 1
ATOM 2618 N N . PRO A 1 337 ? 36.858 -7.804 -21.680 1.00 71.75 337 PRO A N 1
ATOM 2619 C CA . PRO A 1 337 ? 35.671 -8.365 -21.031 1.00 71.75 337 PRO A CA 1
ATOM 2620 C C . PRO A 1 337 ? 34.516 -7.364 -20.913 1.00 71.75 337 PRO A C 1
ATOM 2622 O O . PRO A 1 337 ? 33.357 -7.751 -21.072 1.00 71.75 337 PRO A O 1
ATOM 2625 N N . LEU A 1 338 ? 34.806 -6.079 -20.675 1.00 70.00 338 LEU A N 1
ATOM 2626 C CA . LEU A 1 338 ? 33.798 -5.016 -20.617 1.00 70.00 338 LEU A CA 1
ATOM 2627 C C . LEU A 1 338 ? 33.111 -4.839 -21.982 1.00 70.00 338 LEU A C 1
ATOM 2629 O O . LEU A 1 338 ? 31.881 -4.848 -22.057 1.00 70.00 338 LEU A O 1
ATOM 2633 N N . MET A 1 339 ? 33.888 -4.778 -23.069 1.00 68.94 339 MET A N 1
ATOM 2634 C CA . MET A 1 339 ? 33.373 -4.724 -24.444 1.00 68.94 339 MET A CA 1
ATOM 2635 C C . MET A 1 339 ? 32.527 -5.951 -24.788 1.00 68.94 339 MET A C 1
ATOM 2637 O O . MET A 1 339 ? 31.422 -5.812 -25.312 1.00 68.94 339 MET A O 1
ATOM 2641 N N . GLN A 1 340 ? 33.003 -7.151 -24.444 1.00 73.06 340 GLN A N 1
ATOM 2642 C CA . GLN A 1 340 ? 32.253 -8.395 -24.642 1.00 73.06 340 GLN A CA 1
ATOM 2643 C C . GLN A 1 340 ? 30.948 -8.414 -23.839 1.00 73.06 340 GLN A C 1
ATOM 2645 O O . GLN A 1 340 ? 29.930 -8.901 -24.334 1.00 73.06 340 GLN A O 1
ATOM 2650 N N . THR A 1 341 ? 30.955 -7.857 -22.628 1.00 75.31 341 THR A N 1
ATOM 2651 C CA . THR A 1 341 ? 29.767 -7.755 -21.773 1.00 75.31 341 THR A CA 1
ATOM 2652 C C . THR A 1 341 ? 28.748 -6.793 -22.375 1.00 75.31 341 THR A C 1
ATOM 2654 O O . THR A 1 341 ? 27.589 -7.169 -22.538 1.00 75.31 341 THR A O 1
ATOM 2657 N N . VAL A 1 342 ? 29.163 -5.592 -22.787 1.00 72.69 342 VAL A N 1
ATOM 2658 C CA . VAL A 1 342 ? 28.277 -4.627 -23.463 1.00 72.69 342 VAL A CA 1
ATOM 2659 C C . VAL A 1 342 ? 27.724 -5.218 -24.764 1.00 72.69 342 VAL A C 1
ATOM 2661 O O . VAL A 1 342 ? 26.521 -5.146 -25.010 1.00 72.69 342 VAL A O 1
ATOM 2664 N N . PHE A 1 343 ? 28.561 -5.898 -25.552 1.00 72.69 343 PHE A N 1
ATOM 2665 C CA . PHE A 1 343 ? 28.130 -6.580 -26.773 1.00 72.69 343 PHE A CA 1
ATOM 2666 C C . PHE A 1 343 ? 27.110 -7.691 -26.492 1.00 72.69 343 PHE A C 1
ATOM 2668 O O . PHE A 1 343 ? 26.091 -7.809 -27.174 1.00 72.69 343 PHE A O 1
ATOM 2675 N N . PHE A 1 344 ? 27.351 -8.506 -25.462 1.00 76.69 344 PHE A N 1
ATOM 2676 C CA . PHE A 1 344 ? 26.407 -9.534 -25.040 1.00 76.69 344 PHE A CA 1
ATOM 2677 C C . PHE A 1 344 ? 25.071 -8.926 -24.614 1.00 76.69 344 PHE A C 1
ATOM 2679 O O . PHE A 1 344 ? 24.029 -9.454 -24.996 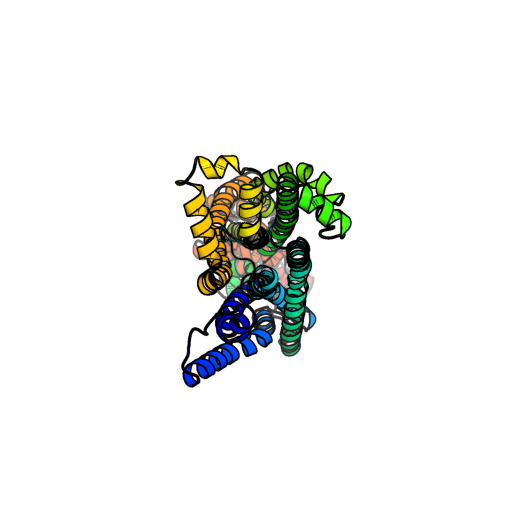1.00 76.69 344 PHE A O 1
ATOM 2686 N N . LEU A 1 345 ? 25.088 -7.817 -23.875 1.00 73.06 345 LEU A N 1
ATOM 2687 C CA . LEU A 1 345 ? 23.899 -7.118 -23.385 1.00 73.06 345 LEU A CA 1
ATOM 2688 C C . LEU A 1 345 ? 23.077 -6.457 -24.503 1.00 73.06 345 LEU A C 1
ATOM 2690 O O . LEU A 1 345 ? 21.867 -6.310 -24.352 1.00 73.06 345 LEU A O 1
ATOM 2694 N N . GLN A 1 346 ? 23.704 -6.123 -25.632 1.00 73.94 346 GLN A N 1
ATOM 2695 C CA . GLN A 1 346 ? 23.029 -5.550 -26.798 1.00 73.94 346 GLN A CA 1
ATOM 2696 C C . GLN A 1 346 ? 22.353 -6.574 -27.722 1.00 73.94 346 GLN A C 1
ATOM 2698 O O . GLN A 1 346 ? 21.596 -6.176 -28.610 1.00 73.94 346 GLN A O 1
ATOM 2703 N N . LYS A 1 347 ? 22.590 -7.884 -27.555 1.00 79.31 347 LYS A N 1
ATOM 2704 C CA . LYS A 1 347 ? 21.910 -8.887 -28.391 1.00 79.31 347 LYS A CA 1
ATOM 2705 C C . LYS A 1 347 ? 20.386 -8.789 -28.193 1.00 79.31 347 LYS A C 1
ATOM 2707 O O . LYS A 1 347 ? 19.937 -8.663 -27.058 1.00 79.31 347 LYS A O 1
ATOM 2712 N N . PRO A 1 348 ? 19.554 -8.942 -29.242 1.00 78.12 348 PRO A N 1
ATOM 2713 C CA . PRO A 1 348 ? 18.101 -8.765 -29.129 1.00 78.12 348 PRO A CA 1
ATOM 2714 C C . PRO A 1 348 ? 17.461 -9.588 -28.004 1.00 78.12 348 PRO A C 1
ATOM 2716 O O . PRO A 1 348 ? 16.591 -9.107 -27.284 1.00 78.12 348 PRO A O 1
ATOM 2719 N N . VAL A 1 349 ? 17.932 -10.825 -27.813 1.00 81.12 349 VAL A N 1
ATOM 2720 C CA . VAL A 1 349 ? 17.418 -11.734 -26.784 1.00 81.12 349 VAL A CA 1
ATOM 2721 C C . VAL A 1 349 ? 17.775 -11.276 -25.375 1.00 81.12 349 VAL A C 1
ATOM 2723 O O . VAL A 1 349 ? 16.912 -11.276 -24.499 1.00 81.12 349 VAL A O 1
ATOM 2726 N N . THR A 1 350 ? 19.027 -10.895 -25.139 1.00 80.25 350 THR A N 1
ATOM 2727 C CA . THR A 1 350 ? 19.513 -10.468 -23.820 1.00 80.25 350 THR A CA 1
ATOM 2728 C C . THR A 1 350 ? 18.970 -9.094 -23.461 1.00 80.25 350 THR A C 1
ATOM 2730 O O . THR A 1 350 ? 18.571 -8.896 -22.318 1.00 80.25 350 THR A O 1
ATOM 2733 N N . LEU A 1 351 ? 18.854 -8.196 -24.440 1.00 81.25 351 LEU A N 1
ATOM 2734 C CA . LEU A 1 351 ? 18.231 -6.886 -24.303 1.00 81.25 351 LEU A CA 1
ATOM 2735 C C . LEU A 1 351 ? 16.753 -7.018 -23.912 1.00 81.25 351 LEU A C 1
ATOM 2737 O O . LEU A 1 351 ? 16.332 -6.463 -22.901 1.00 81.25 351 LEU A O 1
ATOM 2741 N N . LEU A 1 352 ? 15.972 -7.806 -24.662 1.00 83.75 352 LEU A N 1
ATOM 2742 C CA . LEU A 1 352 ? 14.551 -8.019 -24.374 1.00 83.75 352 LEU A CA 1
ATOM 2743 C C . LEU A 1 352 ? 14.346 -8.704 -23.021 1.00 83.75 352 LEU A C 1
ATOM 2745 O O . LEU A 1 352 ? 13.518 -8.274 -22.219 1.00 83.75 352 LEU A O 1
ATOM 2749 N N . THR A 1 353 ? 15.111 -9.765 -22.762 1.00 82.31 353 THR A N 1
ATOM 2750 C CA . THR A 1 353 ? 15.021 -10.532 -21.516 1.00 82.31 353 THR A CA 1
ATOM 2751 C C . THR A 1 353 ? 15.438 -9.678 -20.325 1.00 82.31 353 THR A C 1
ATOM 2753 O O . THR A 1 353 ? 14.738 -9.660 -19.318 1.00 82.31 353 THR A O 1
ATOM 2756 N N . GLY A 1 354 ? 16.533 -8.926 -20.446 1.00 83.38 354 GLY A N 1
ATOM 2757 C CA . GLY A 1 354 ? 17.015 -8.008 -19.421 1.00 83.38 354 GLY A CA 1
ATOM 2758 C C . GLY A 1 354 ? 15.989 -6.922 -19.122 1.00 83.38 354 GLY A C 1
ATOM 2759 O O . GLY A 1 354 ? 15.568 -6.789 -17.980 1.00 83.38 354 GLY A O 1
ATOM 2760 N N . VAL A 1 355 ? 15.507 -6.212 -20.143 1.00 86.06 355 VAL A N 1
ATOM 2761 C CA . VAL A 1 355 ? 14.551 -5.107 -19.971 1.00 86.06 355 VAL A CA 1
ATOM 2762 C C . VAL A 1 355 ? 13.191 -5.588 -19.445 1.00 86.06 355 VAL A C 1
ATOM 2764 O O . VAL A 1 355 ? 12.555 -4.889 -18.666 1.00 86.06 355 VAL A O 1
ATOM 2767 N N . LEU A 1 356 ? 12.731 -6.794 -19.789 1.00 87.44 356 LEU A N 1
ATOM 2768 C CA . LEU A 1 356 ? 11.455 -7.304 -19.270 1.00 87.44 356 LEU A CA 1
ATOM 2769 C C . LEU A 1 356 ? 11.569 -8.008 -17.912 1.00 87.44 356 LEU A C 1
ATOM 2771 O O . LEU A 1 356 ? 10.606 -7.963 -17.150 1.00 87.44 356 LEU A O 1
ATOM 2775 N N . LEU A 1 357 ? 12.697 -8.648 -17.579 1.00 88.12 357 LEU A N 1
ATOM 2776 C CA . LEU A 1 357 ? 12.883 -9.326 -16.284 1.00 88.12 357 LEU A CA 1
ATOM 2777 C C . LEU A 1 357 ? 13.390 -8.396 -15.181 1.00 88.12 357 LEU A C 1
ATOM 2779 O O . LEU A 1 357 ? 13.064 -8.616 -14.012 1.00 88.12 357 LEU A O 1
ATOM 2783 N N . LEU A 1 358 ? 14.170 -7.369 -15.525 1.00 88.81 358 LEU A N 1
ATOM 2784 C CA . LEU A 1 358 ? 14.771 -6.459 -14.552 1.00 88.81 358 LEU A CA 1
ATOM 2785 C C . LEU A 1 358 ? 13.740 -5.801 -13.612 1.00 88.81 358 LEU A C 1
ATOM 2787 O O . LEU A 1 358 ? 13.992 -5.815 -12.405 1.00 88.81 358 LEU A O 1
ATOM 2791 N N . PRO A 1 359 ? 12.566 -5.310 -14.074 1.00 89.94 359 PRO A N 1
ATOM 2792 C CA . PRO A 1 359 ? 11.539 -4.770 -13.184 1.00 89.94 359 PRO A CA 1
ATOM 2793 C C . PRO A 1 359 ? 11.115 -5.769 -12.111 1.00 89.94 359 PRO A C 1
ATOM 2795 O O . PRO A 1 359 ? 10.987 -5.401 -10.949 1.00 89.94 359 PRO A O 1
ATOM 2798 N N . TRP A 1 360 ? 10.950 -7.042 -12.477 1.00 89.38 360 TRP A N 1
ATOM 2799 C CA . TRP A 1 360 ? 10.516 -8.091 -11.556 1.00 89.38 360 TRP A CA 1
ATOM 2800 C C . TRP A 1 360 ? 11.600 -8.460 -10.548 1.00 89.38 360 TRP A C 1
ATOM 2802 O O . TRP A 1 360 ? 11.300 -8.636 -9.367 1.00 89.38 360 TRP A O 1
ATOM 2812 N N . LEU A 1 361 ? 12.857 -8.549 -10.994 1.00 89.69 361 LEU A N 1
ATOM 2813 C CA . LEU A 1 361 ? 13.997 -8.818 -10.116 1.00 89.69 361 LEU A CA 1
ATOM 2814 C C . LEU A 1 361 ? 14.186 -7.694 -9.099 1.00 89.69 361 LEU A C 1
ATOM 2816 O O . LEU A 1 361 ? 14.284 -7.960 -7.900 1.00 89.69 361 LEU A O 1
ATOM 2820 N N . ILE A 1 362 ? 14.179 -6.440 -9.554 1.00 87.19 362 ILE A N 1
ATOM 2821 C CA . ILE A 1 362 ? 14.318 -5.298 -8.651 1.00 87.19 362 ILE A CA 1
ATOM 2822 C C . ILE A 1 362 ? 13.090 -5.197 -7.740 1.00 87.19 362 ILE A C 1
ATOM 2824 O O . ILE A 1 362 ? 13.265 -5.010 -6.541 1.00 87.19 362 ILE A O 1
ATOM 2828 N N . LEU A 1 363 ? 11.866 -5.397 -8.242 1.00 88.06 363 LEU A N 1
ATOM 2829 C CA . LEU A 1 363 ? 10.656 -5.415 -7.410 1.00 88.06 363 LEU A CA 1
ATOM 2830 C C . LEU A 1 363 ? 10.740 -6.477 -6.303 1.00 88.06 363 LEU A C 1
ATOM 2832 O O . LEU A 1 363 ? 10.326 -6.214 -5.174 1.00 88.06 363 LEU A O 1
ATOM 2836 N N . LEU A 1 364 ? 11.296 -7.658 -6.593 1.00 89.94 364 LEU A N 1
ATOM 2837 C CA . LEU A 1 364 ? 11.521 -8.710 -5.600 1.00 89.94 364 LEU A CA 1
ATOM 2838 C C . LEU A 1 364 ? 12.545 -8.272 -4.547 1.00 89.94 364 LEU A C 1
ATOM 2840 O O . LEU A 1 364 ? 12.272 -8.385 -3.350 1.00 89.94 364 LEU A O 1
ATOM 2844 N N . VAL A 1 365 ? 13.693 -7.738 -4.972 1.00 89.88 365 VAL A N 1
ATOM 2845 C CA . VAL A 1 365 ? 14.752 -7.264 -4.063 1.00 89.88 365 VAL A CA 1
ATOM 2846 C C . VAL A 1 365 ? 14.243 -6.121 -3.187 1.00 89.88 365 VAL A C 1
ATOM 2848 O O . VAL A 1 365 ? 14.348 -6.181 -1.963 1.00 89.88 365 VAL A O 1
ATOM 2851 N N . VAL A 1 366 ? 13.624 -5.113 -3.797 1.00 88.12 366 VAL A N 1
ATOM 2852 C CA . VAL A 1 366 ? 13.025 -3.960 -3.118 1.00 88.12 366 VAL A CA 1
ATOM 2853 C C . VAL A 1 366 ? 11.900 -4.404 -2.183 1.00 88.12 366 VAL A C 1
ATOM 2855 O O . VAL A 1 366 ? 11.796 -3.899 -1.066 1.00 88.12 366 VAL A O 1
ATOM 2858 N N . GLY A 1 367 ? 11.101 -5.394 -2.585 1.00 88.00 367 GLY A N 1
ATOM 2859 C CA . GLY A 1 367 ? 10.081 -6.007 -1.742 1.00 88.00 367 GLY A CA 1
ATOM 2860 C C . GLY A 1 367 ? 10.679 -6.630 -0.480 1.00 88.00 367 GLY A C 1
ATOM 2861 O O . GLY A 1 367 ? 10.233 -6.306 0.621 1.00 88.00 367 GLY A O 1
ATOM 2862 N N . ILE A 1 368 ? 11.715 -7.466 -0.617 1.00 91.00 368 ILE A N 1
ATOM 2863 C CA . ILE A 1 368 ? 12.410 -8.107 0.514 1.00 91.00 368 ILE A CA 1
ATOM 2864 C C . ILE A 1 368 ? 13.057 -7.056 1.421 1.00 91.00 368 ILE A C 1
ATOM 2866 O O . ILE A 1 368 ? 12.814 -7.062 2.631 1.00 91.00 368 ILE A O 1
ATOM 2870 N N . LEU A 1 369 ? 13.826 -6.124 0.852 1.00 90.38 369 LEU A N 1
ATOM 2871 C CA . LEU A 1 369 ? 14.457 -5.037 1.603 1.00 90.38 369 LEU A CA 1
ATOM 2872 C C . LEU A 1 369 ? 13.412 -4.184 2.327 1.00 90.38 369 LEU A C 1
ATOM 2874 O O . LEU A 1 369 ? 13.606 -3.827 3.485 1.00 90.38 369 LEU A O 1
ATOM 2878 N N . GLY A 1 370 ? 12.268 -3.928 1.696 1.00 90.62 370 GLY A N 1
ATOM 2879 C CA . GLY A 1 370 ? 11.160 -3.203 2.303 1.00 90.62 370 GLY A CA 1
ATOM 2880 C C . GLY A 1 370 ? 10.473 -3.938 3.432 1.00 90.62 370 GLY A C 1
ATOM 2881 O O . GLY A 1 370 ? 10.063 -3.308 4.408 1.00 90.62 370 GLY A O 1
ATOM 2882 N N . LEU A 1 371 ? 10.366 -5.263 3.344 1.00 93.19 371 LEU A N 1
ATOM 2883 C CA . LEU A 1 371 ? 9.871 -6.066 4.455 1.00 93.19 371 LEU A CA 1
ATOM 2884 C C . LEU A 1 371 ? 10.832 -5.997 5.647 1.00 93.19 371 LEU A C 1
ATOM 2886 O O . LEU A 1 371 ? 10.383 -5.757 6.768 1.00 93.19 371 LEU A O 1
ATOM 2890 N N . LEU A 1 372 ? 12.135 -6.158 5.403 1.00 93.81 372 LEU A N 1
ATOM 2891 C CA . LEU A 1 372 ? 13.163 -6.111 6.446 1.00 93.81 372 LEU A CA 1
ATOM 2892 C C . LEU A 1 372 ? 13.253 -4.721 7.086 1.00 93.81 372 LEU A C 1
ATOM 2894 O O . LEU A 1 372 ? 13.179 -4.599 8.309 1.00 93.81 372 LEU A O 1
ATOM 2898 N N . TRP A 1 373 ? 13.336 -3.669 6.270 1.00 93.69 373 TRP A N 1
ATOM 2899 C CA . TRP A 1 373 ? 13.444 -2.289 6.739 1.00 93.69 373 TRP A CA 1
ATOM 2900 C C . TRP A 1 373 ? 12.184 -1.830 7.477 1.00 93.69 373 TRP A C 1
ATOM 2902 O O . TRP A 1 373 ? 12.267 -1.268 8.569 1.00 93.69 373 TRP A O 1
ATOM 2912 N N . GLY A 1 374 ? 10.999 -2.132 6.939 1.00 93.94 374 GLY A N 1
ATOM 2913 C CA . GLY A 1 374 ? 9.729 -1.811 7.590 1.00 93.94 374 GLY A CA 1
ATOM 2914 C C . GLY A 1 374 ? 9.539 -2.555 8.916 1.00 93.94 374 GLY A C 1
ATOM 2915 O O . GLY A 1 374 ? 9.029 -1.979 9.884 1.00 93.94 374 GLY A O 1
ATOM 2916 N N . ALA A 1 375 ? 9.997 -3.809 9.000 1.00 94.44 375 ALA A N 1
ATOM 2917 C CA . ALA A 1 375 ? 9.989 -4.576 10.241 1.00 94.44 375 ALA A CA 1
ATOM 2918 C C . ALA A 1 375 ? 10.960 -3.999 11.280 1.00 94.44 375 ALA A C 1
ATOM 2920 O O . ALA A 1 375 ? 10.565 -3.830 12.435 1.00 94.44 375 ALA A O 1
ATOM 2921 N N . LEU A 1 376 ? 12.176 -3.631 10.866 1.00 94.88 376 LEU A N 1
ATOM 2922 C CA . LEU A 1 376 ? 13.174 -2.981 11.718 1.00 94.88 376 LEU A CA 1
ATOM 2923 C C . LEU A 1 376 ? 12.622 -1.675 12.307 1.00 94.88 376 LEU A C 1
ATOM 2925 O O . LEU A 1 376 ? 12.577 -1.496 13.523 1.00 94.88 376 LEU A O 1
ATOM 2929 N N . GLN A 1 377 ? 12.094 -0.807 11.445 1.00 94.38 377 GLN A N 1
ATOM 2930 C CA . GLN A 1 377 ? 11.457 0.457 11.820 1.00 94.38 377 GLN A CA 1
ATOM 2931 C C . GLN A 1 377 ? 10.295 0.247 12.796 1.00 94.38 377 GLN A C 1
ATOM 2933 O O . GLN A 1 377 ? 10.164 0.962 13.789 1.00 94.38 377 GLN A O 1
ATOM 2938 N N . SER A 1 378 ? 9.476 -0.778 12.563 1.00 93.44 378 SER A N 1
ATOM 2939 C CA . SER A 1 378 ? 8.383 -1.131 13.468 1.00 93.44 378 SER A CA 1
ATOM 2940 C C . SER A 1 378 ? 8.877 -1.604 14.833 1.00 93.44 378 SER A C 1
ATOM 2942 O O . SER A 1 378 ? 8.304 -1.221 15.854 1.00 93.44 378 SER A O 1
ATOM 2944 N N . PHE A 1 379 ? 9.930 -2.420 14.864 1.00 94.44 379 PHE A N 1
ATOM 2945 C CA . PHE A 1 379 ? 10.504 -2.944 16.100 1.00 94.44 379 PHE A CA 1
ATOM 2946 C C . PHE A 1 379 ? 11.077 -1.833 16.985 1.00 94.44 379 PHE A C 1
ATOM 2948 O O . PHE A 1 379 ? 10.873 -1.866 18.195 1.00 94.44 379 PHE A O 1
ATOM 2955 N N . PHE A 1 380 ? 11.718 -0.821 16.395 1.00 93.31 380 PHE A N 1
ATOM 2956 C CA . PHE A 1 380 ? 12.271 0.307 17.147 1.00 93.31 380 PHE A CA 1
ATOM 2957 C C . PHE A 1 380 ? 11.218 1.359 17.521 1.00 93.31 380 PHE A C 1
ATOM 2959 O O . PHE A 1 380 ? 11.078 1.711 18.694 1.00 93.31 380 PHE A O 1
ATOM 2966 N N . TYR A 1 381 ? 10.443 1.863 16.555 1.00 93.75 381 TYR A N 1
ATOM 2967 C CA . TYR A 1 381 ? 9.606 3.046 16.786 1.00 93.75 381 TYR A CA 1
ATOM 2968 C C . TYR A 1 381 ? 8.276 2.757 17.475 1.00 93.75 381 TYR A C 1
ATOM 2970 O O . TYR A 1 381 ? 7.789 3.613 18.215 1.00 93.75 381 TYR A O 1
ATOM 2978 N N . ILE A 1 382 ? 7.677 1.575 17.289 1.00 92.06 382 ILE A N 1
ATOM 2979 C CA . ILE A 1 382 ? 6.423 1.246 17.981 1.00 92.06 382 ILE A CA 1
ATOM 2980 C C . ILE A 1 382 ? 6.608 1.292 19.506 1.00 92.06 382 ILE A C 1
ATOM 2982 O O . ILE A 1 382 ? 5.855 2.035 20.141 1.00 92.06 382 ILE A O 1
ATOM 2986 N N . PRO A 1 383 ? 7.564 0.570 20.128 1.00 90.38 383 PRO A N 1
ATOM 2987 C CA . PRO A 1 383 ? 7.738 0.637 21.578 1.00 90.38 383 PRO A CA 1
ATOM 2988 C C . PRO A 1 383 ? 8.218 2.016 22.041 1.00 90.38 383 PRO A C 1
ATOM 2990 O O . PRO A 1 383 ? 7.674 2.530 23.017 1.00 90.38 383 PRO A O 1
ATOM 2993 N N . LEU A 1 384 ? 9.159 2.639 21.321 1.00 90.88 384 LEU A N 1
ATOM 2994 C CA . LEU A 1 384 ? 9.715 3.946 21.682 1.00 90.88 384 LEU A CA 1
ATOM 2995 C C . LEU A 1 384 ? 8.626 5.026 21.763 1.00 90.88 384 LEU A C 1
ATOM 2997 O O . LEU A 1 384 ? 8.471 5.681 22.792 1.00 90.88 384 LEU A O 1
ATOM 3001 N N . VAL A 1 385 ? 7.816 5.177 20.711 1.00 88.25 385 VAL A N 1
AT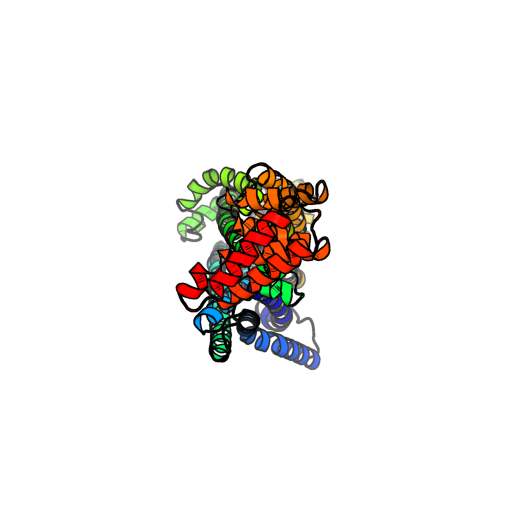OM 3002 C CA . VAL A 1 385 ? 6.761 6.202 20.682 1.00 88.25 385 VAL A CA 1
ATOM 3003 C C . VAL A 1 385 ? 5.633 5.872 21.665 1.00 88.25 385 VAL A C 1
ATOM 3005 O O . VAL A 1 385 ? 5.107 6.780 22.302 1.00 88.25 385 VAL A O 1
ATOM 3008 N N . SER A 1 386 ? 5.297 4.590 21.857 1.00 84.56 386 SER A N 1
ATOM 3009 C CA . SER A 1 386 ? 4.285 4.177 22.853 1.00 84.56 386 SER A CA 1
ATOM 3010 C C . SER A 1 386 ? 4.698 4.499 24.290 1.00 84.56 386 SER A C 1
ATOM 3012 O O . SER A 1 386 ? 3.841 4.680 25.159 1.00 84.56 386 SER A O 1
ATOM 3014 N N . LEU A 1 387 ? 6.006 4.522 24.559 1.00 86.69 387 LEU A N 1
ATOM 3015 C CA . LEU A 1 387 ? 6.553 4.863 25.865 1.00 86.69 387 LEU A CA 1
ATOM 3016 C C . LEU A 1 387 ? 6.532 6.378 26.097 1.00 86.69 387 LEU A C 1
ATOM 3018 O O . LEU A 1 387 ? 6.124 6.809 27.173 1.00 86.69 387 LEU A O 1
ATOM 3022 N N . LEU A 1 388 ? 6.906 7.162 25.083 1.00 88.69 388 LEU A N 1
ATOM 3023 C CA . LEU A 1 388 ? 6.963 8.625 25.159 1.00 88.69 388 LEU A CA 1
ATOM 3024 C C . LEU A 1 388 ? 5.575 9.285 25.138 1.00 88.69 388 LEU A C 1
ATOM 3026 O O . LEU A 1 388 ? 5.351 10.266 25.840 1.00 88.69 388 LEU A O 1
ATOM 3030 N N . ILE A 1 389 ? 4.638 8.767 24.336 1.00 86.69 389 ILE A N 1
ATOM 3031 C CA . ILE A 1 389 ? 3.308 9.362 24.127 1.00 86.69 389 ILE A CA 1
ATOM 3032 C C . ILE A 1 389 ? 2.241 8.263 24.280 1.00 86.69 389 ILE A C 1
ATOM 3034 O O . ILE A 1 389 ? 1.817 7.663 23.286 1.00 86.69 389 ILE A O 1
ATOM 3038 N N . PRO A 1 390 ? 1.793 7.965 25.517 1.00 83.94 390 PRO A N 1
ATOM 3039 C CA . PRO A 1 390 ? 0.858 6.873 25.767 1.00 83.94 390 PRO A CA 1
ATOM 3040 C C . PRO A 1 390 ? -0.524 7.171 25.171 1.00 83.94 390 PRO A C 1
ATOM 3042 O O . PRO A 1 390 ? -1.190 8.136 25.555 1.00 83.94 390 PRO A O 1
ATOM 3045 N N . ARG A 1 391 ? -0.984 6.314 24.251 1.00 87.25 391 ARG A N 1
ATOM 3046 C CA . ARG A 1 391 ? -2.314 6.413 23.625 1.00 87.25 391 ARG A CA 1
ATOM 3047 C C . ARG A 1 391 ? -3.379 5.648 24.428 1.00 87.25 391 ARG A C 1
ATOM 3049 O O . ARG A 1 391 ? -3.022 4.820 25.268 1.00 87.25 391 ARG A O 1
ATOM 3056 N N . PRO A 1 392 ? -4.683 5.857 24.168 1.00 87.38 392 PRO A N 1
ATOM 3057 C CA . PRO A 1 392 ? -5.769 5.156 24.867 1.00 87.38 392 PRO A CA 1
ATOM 3058 C C . PRO A 1 392 ? -5.627 3.625 24.878 1.00 87.38 392 PRO A C 1
ATOM 3060 O O . PRO A 1 392 ? -5.847 2.988 25.904 1.00 87.38 392 PRO A O 1
ATOM 3063 N N . VAL A 1 393 ? -5.141 3.034 23.782 1.00 87.19 393 VAL A N 1
ATOM 3064 C CA . VAL A 1 393 ? -4.820 1.594 23.677 1.00 87.19 393 VAL A CA 1
ATOM 3065 C C . VAL A 1 393 ? -3.725 1.166 24.660 1.00 87.19 393 VAL A C 1
ATOM 3067 O O . VAL A 1 393 ? -3.788 0.098 25.278 1.00 87.19 393 VAL A O 1
ATOM 3070 N N . ASP A 1 394 ? -2.697 2.000 24.808 1.00 86.31 394 ASP A N 1
ATOM 3071 C CA . ASP A 1 394 ? -1.560 1.752 25.692 1.00 86.31 394 ASP A CA 1
ATOM 3072 C C . ASP A 1 394 ? -1.998 1.900 27.161 1.00 86.31 394 ASP A C 1
ATOM 3074 O O . ASP A 1 394 ? -1.649 1.069 28.003 1.00 86.31 394 ASP A O 1
ATOM 3078 N N . LYS A 1 395 ? -2.852 2.891 27.459 1.00 88.88 395 LYS A N 1
ATOM 3079 C CA . LYS A 1 395 ? -3.495 3.072 28.773 1.00 88.88 395 LYS A CA 1
ATOM 3080 C C . LYS A 1 395 ? -4.384 1.871 29.129 1.00 88.88 395 LYS A C 1
ATOM 3082 O O . LYS A 1 395 ? -4.200 1.282 30.192 1.00 88.88 395 LYS A O 1
ATOM 3087 N N . ALA A 1 396 ? -5.240 1.419 28.208 1.00 90.19 396 ALA A N 1
ATOM 3088 C CA . ALA A 1 396 ? -6.067 0.219 28.379 1.00 90.19 396 ALA A CA 1
ATOM 3089 C C . ALA A 1 396 ? -5.222 -1.046 28.622 1.00 90.19 396 ALA A C 1
ATOM 3091 O O . ALA A 1 396 ? -5.587 -1.912 29.414 1.00 90.19 396 ALA A O 1
ATOM 3092 N N . THR A 1 397 ? -4.051 -1.148 27.985 1.00 88.19 397 THR A N 1
ATOM 3093 C CA . THR A 1 397 ? -3.098 -2.246 28.215 1.00 88.19 397 THR A CA 1
ATOM 3094 C C . THR A 1 397 ? -2.574 -2.270 29.646 1.00 88.19 397 THR A C 1
ATOM 3096 O O . THR A 1 397 ? -2.487 -3.340 30.254 1.00 88.19 397 THR A O 1
ATOM 3099 N N . ARG A 1 398 ? -2.188 -1.103 30.169 1.00 89.06 398 ARG A N 1
ATOM 3100 C CA . ARG A 1 398 ? -1.684 -0.964 31.541 1.00 89.06 398 ARG A CA 1
ATOM 3101 C C . ARG A 1 398 ? -2.791 -1.264 32.547 1.00 89.06 398 ARG A C 1
ATOM 3103 O O . ARG A 1 398 ? -2.566 -2.058 33.455 1.00 89.06 398 ARG A O 1
ATOM 3110 N N . LEU A 1 399 ? -3.985 -0.732 32.303 1.00 91.19 399 LEU A N 1
ATOM 3111 C CA . LEU A 1 399 ? -5.151 -0.950 33.147 1.00 91.19 399 LEU A CA 1
ATOM 3112 C C . LEU A 1 399 ? -5.575 -2.421 33.188 1.00 91.19 399 LEU A C 1
ATOM 3114 O O . LEU A 1 399 ? -5.776 -2.972 34.259 1.00 91.19 399 LEU A O 1
ATOM 3118 N N . HIS A 1 400 ? -5.602 -3.112 32.047 1.00 91.94 400 HIS A N 1
ATOM 3119 C CA . HIS A 1 400 ? -5.870 -4.551 32.021 1.00 91.94 400 HIS A CA 1
ATOM 3120 C C . HIS A 1 400 ? -4.896 -5.350 32.901 1.00 91.94 400 HIS A C 1
ATOM 3122 O O . HIS A 1 400 ? -5.302 -6.274 33.600 1.00 91.94 400 HIS A O 1
ATOM 3128 N N . ARG A 1 401 ? -3.603 -4.993 32.888 1.00 90.06 401 ARG A N 1
ATOM 3129 C CA . ARG A 1 401 ? -2.604 -5.641 33.753 1.00 90.06 401 ARG A CA 1
ATOM 3130 C C . ARG A 1 401 ? -2.851 -5.349 35.234 1.00 90.06 401 ARG A C 1
ATOM 3132 O O . ARG A 1 401 ? -2.588 -6.230 36.042 1.00 90.06 401 ARG A O 1
ATOM 3139 N N . GLN A 1 402 ? -3.322 -4.151 35.580 1.00 91.44 402 GLN A N 1
ATOM 3140 C CA . GLN A 1 402 ? -3.685 -3.787 36.955 1.00 91.44 402 GLN A CA 1
ATOM 3141 C C . GLN A 1 402 ? -4.919 -4.565 37.422 1.00 91.44 402 GLN A C 1
ATOM 3143 O O . GLN A 1 402 ? -4.849 -5.234 38.447 1.00 91.44 402 GLN A O 1
ATOM 3148 N N . ILE A 1 403 ? -5.981 -4.596 36.614 1.00 91.00 403 ILE A N 1
ATOM 3149 C CA . ILE A 1 403 ? -7.209 -5.352 36.900 1.00 91.00 403 ILE A CA 1
ATOM 3150 C C . ILE A 1 403 ? -6.920 -6.851 37.052 1.00 91.00 403 ILE A C 1
ATOM 3152 O O . ILE A 1 403 ? -7.443 -7.492 37.954 1.00 91.00 403 ILE A O 1
ATOM 3156 N N . ASN A 1 404 ? -6.054 -7.431 36.214 1.00 90.00 404 ASN A N 1
ATOM 3157 C CA . ASN A 1 404 ? -5.686 -8.845 36.353 1.00 90.00 404 ASN A CA 1
ATOM 3158 C C . ASN A 1 404 ? -4.910 -9.145 37.645 1.00 90.00 404 ASN A C 1
ATOM 3160 O O . ASN A 1 404 ? -4.943 -10.281 38.108 1.00 90.00 404 ASN A O 1
ATOM 3164 N N . ARG A 1 405 ? -4.171 -8.170 38.189 1.00 91.31 405 ARG A N 1
ATOM 3165 C CA . ARG A 1 405 ? -3.454 -8.327 39.464 1.00 91.31 405 ARG A CA 1
ATOM 3166 C C . ARG A 1 405 ? -4.396 -8.161 40.653 1.00 91.31 405 ARG A C 1
ATOM 3168 O O . ARG A 1 405 ? -4.256 -8.883 41.630 1.00 91.31 405 ARG A O 1
ATOM 3175 N N . GLU A 1 406 ? -5.344 -7.234 40.553 1.00 91.00 406 GLU A N 1
ATOM 3176 C CA . GLU A 1 406 ? -6.258 -6.858 41.633 1.00 91.00 406 GLU A CA 1
ATOM 3177 C C . GLU A 1 406 ? -7.713 -6.814 41.123 1.00 91.00 406 GLU A C 1
ATOM 3179 O O . GLU A 1 406 ? -8.281 -5.732 40.948 1.00 91.00 406 GLU A O 1
ATOM 3184 N N . PRO A 1 407 ? -8.350 -7.979 40.879 1.00 86.69 407 PRO A N 1
ATOM 3185 C CA . PRO A 1 407 ? -9.675 -8.045 40.252 1.00 86.69 407 PRO A CA 1
ATOM 3186 C C . PRO A 1 407 ? -10.770 -7.367 41.085 1.00 86.69 407 PRO A C 1
ATOM 3188 O O . PRO A 1 407 ? -11.660 -6.729 40.530 1.00 86.69 407 PRO A O 1
ATOM 3191 N N . GLN A 1 408 ? -10.657 -7.401 42.416 1.00 89.69 408 GLN A N 1
ATOM 3192 C CA . GLN A 1 408 ? -11.595 -6.739 43.333 1.00 89.69 408 GLN A CA 1
ATOM 3193 C C . GLN A 1 408 ? -11.616 -5.210 43.169 1.00 89.69 408 GLN A C 1
ATOM 3195 O O . GLN A 1 408 ? -12.596 -4.563 43.535 1.00 89.69 408 GLN A O 1
ATOM 3200 N N . GLN A 1 409 ? -10.553 -4.614 42.618 1.00 91.44 409 GLN A N 1
ATOM 3201 C CA . GLN A 1 409 ? -10.454 -3.172 42.383 1.00 91.44 409 GLN A CA 1
ATOM 3202 C C . GLN A 1 409 ? -10.893 -2.750 40.974 1.00 91.44 409 GLN A C 1
ATOM 3204 O O . GLN A 1 409 ? -10.723 -1.583 40.611 1.00 91.44 409 GLN A O 1
ATOM 3209 N N . ALA A 1 410 ? -11.474 -3.655 40.179 1.00 89.00 410 ALA A N 1
ATOM 3210 C CA . ALA A 1 410 ? -11.863 -3.363 38.802 1.00 89.00 410 ALA A CA 1
ATOM 3211 C C . ALA A 1 410 ? -12.768 -2.123 38.691 1.00 89.00 410 ALA A C 1
ATOM 3213 O O . ALA A 1 410 ? -12.489 -1.233 37.890 1.00 89.00 410 ALA A O 1
ATOM 3214 N N . LEU A 1 411 ? -13.808 -2.021 39.527 1.00 91.00 411 LEU A N 1
ATOM 3215 C CA . LEU A 1 411 ? -14.746 -0.893 39.509 1.00 91.00 411 LEU A CA 1
ATOM 3216 C C . LEU A 1 411 ? -14.073 0.442 39.872 1.00 91.00 411 LEU A C 1
ATOM 3218 O O . LEU A 1 411 ? -14.151 1.353 39.047 1.00 91.00 411 LEU A O 1
ATOM 3222 N N . PRO A 1 412 ? -13.356 0.587 41.007 1.00 92.50 412 PRO A N 1
ATOM 3223 C CA . PRO A 1 412 ? -12.618 1.812 41.300 1.00 92.50 412 PRO A CA 1
ATOM 3224 C C . PRO A 1 412 ? -11.686 2.272 40.186 1.00 92.50 412 PRO A C 1
ATOM 3226 O O . PRO A 1 412 ? -11.662 3.453 39.840 1.00 92.50 412 PRO A O 1
ATOM 3229 N N . GLN A 1 413 ? -10.957 1.333 39.589 1.00 91.25 413 GLN A N 1
ATOM 3230 C CA . GLN A 1 413 ? -10.024 1.626 38.510 1.00 91.25 413 GLN A CA 1
ATOM 3231 C C . GLN A 1 413 ? -10.744 2.076 37.227 1.00 91.25 413 GLN A C 1
ATOM 3233 O O . GLN A 1 413 ? -10.257 2.968 36.533 1.00 91.25 413 GLN A O 1
ATOM 3238 N N . ILE A 1 414 ? -11.918 1.509 36.928 1.00 91.56 414 ILE A N 1
ATOM 3239 C CA . ILE A 1 414 ? -12.772 1.940 35.813 1.00 91.56 414 ILE A CA 1
ATOM 3240 C C . ILE A 1 414 ? -13.352 3.330 36.074 1.00 91.56 414 ILE A C 1
ATOM 3242 O O . ILE A 1 414 ? -13.311 4.173 35.185 1.00 91.56 414 ILE A O 1
ATOM 3246 N N . TYR A 1 415 ? -13.849 3.605 37.280 1.00 89.44 415 TYR A N 1
ATOM 3247 C CA . TYR A 1 415 ? -14.422 4.913 37.605 1.00 89.44 415 TYR A CA 1
ATOM 3248 C C . TYR A 1 415 ? -13.385 6.035 37.583 1.00 89.44 415 TYR A C 1
ATOM 3250 O O . TYR A 1 415 ? -13.673 7.130 37.097 1.00 89.44 415 TYR A O 1
ATOM 3258 N N . ALA A 1 416 ? -12.157 5.750 38.021 1.00 90.19 416 ALA A N 1
ATOM 3259 C CA . ALA A 1 416 ? -11.045 6.687 37.914 1.00 90.19 416 ALA A CA 1
ATOM 3260 C C . ALA A 1 416 ? -10.762 7.105 36.456 1.00 90.19 416 ALA A C 1
ATOM 3262 O O . ALA A 1 416 ? -10.260 8.205 36.229 1.00 90.19 416 ALA A O 1
ATOM 3263 N N . LEU A 1 417 ? -11.125 6.285 35.454 1.00 91.00 417 LEU A N 1
ATOM 3264 C CA . LEU A 1 417 ? -10.957 6.659 34.047 1.00 91.00 417 LEU A CA 1
ATOM 3265 C C . LEU A 1 417 ? -11.773 7.887 33.655 1.00 91.00 417 LEU A C 1
ATOM 3267 O O . LEU A 1 417 ? -11.295 8.663 32.833 1.00 91.00 417 LEU A O 1
ATOM 3271 N N . PHE A 1 418 ? -12.962 8.084 34.230 1.00 88.38 418 PHE A N 1
ATOM 3272 C CA . PHE A 1 418 ? -13.847 9.199 33.870 1.00 88.38 418 PHE A CA 1
ATOM 3273 C C . PHE A 1 418 ? -13.300 10.575 34.280 1.00 88.38 418 PHE A C 1
ATOM 3275 O O . PHE A 1 418 ? -13.843 11.592 33.864 1.00 88.38 418 PHE A O 1
ATOM 3282 N N . GLN A 1 419 ? -12.197 10.624 35.035 1.00 87.88 419 GLN A N 1
ATOM 3283 C CA . GLN A 1 419 ? -11.452 11.860 35.300 1.00 87.88 419 GLN A CA 1
ATOM 3284 C C . GLN A 1 419 ? -10.586 12.301 34.107 1.00 87.88 419 GLN A C 1
ATOM 3286 O O . GLN A 1 419 ? -10.102 13.432 34.078 1.00 87.88 419 GLN A O 1
ATOM 3291 N N . TYR A 1 420 ? -10.371 11.424 33.120 1.00 86.31 420 TYR A N 1
ATOM 3292 C CA . TYR A 1 420 ? -9.565 11.703 31.935 1.00 86.31 420 TYR A CA 1
ATOM 3293 C C . TYR A 1 420 ? -10.444 11.982 30.705 1.00 86.31 420 TYR A C 1
ATOM 3295 O O . TYR A 1 420 ? -11.475 11.335 30.527 1.00 86.31 420 TYR A O 1
ATOM 3303 N N . PRO A 1 421 ? -10.005 12.859 29.782 1.00 85.75 421 PRO A N 1
ATOM 3304 C CA . PRO A 1 421 ? -10.771 13.180 28.573 1.00 85.75 421 PRO A CA 1
ATOM 3305 C C . PRO A 1 421 ? -10.943 11.978 27.627 1.00 85.75 421 PRO A C 1
ATOM 3307 O O . PRO A 1 421 ? -11.939 11.883 26.920 1.00 85.75 421 PRO A O 1
ATOM 3310 N N . ASP A 1 422 ? -10.007 11.025 27.650 1.00 88.25 422 ASP A N 1
ATOM 3311 C CA . ASP A 1 422 ? -10.007 9.862 26.753 1.00 88.25 422 ASP A CA 1
ATOM 3312 C C . ASP A 1 422 ? -10.782 8.654 27.327 1.00 88.25 422 ASP A C 1
ATOM 3314 O O . ASP A 1 422 ? -10.627 7.536 26.827 1.00 88.25 422 ASP A O 1
ATOM 3318 N N . ALA A 1 423 ? -11.556 8.830 28.409 1.00 88.56 423 ALA A N 1
ATOM 3319 C CA . ALA A 1 423 ? -12.160 7.736 29.181 1.00 88.56 423 ALA A CA 1
ATOM 3320 C C . ALA A 1 423 ? -12.903 6.721 28.301 1.00 88.56 423 ALA A C 1
ATOM 3322 O O . ALA A 1 423 ? -12.612 5.525 28.343 1.00 88.56 423 ALA A O 1
ATOM 3323 N N . TYR A 1 424 ? -13.810 7.205 27.450 1.00 88.31 424 TYR A N 1
ATOM 3324 C CA . TYR A 1 424 ? -14.617 6.363 26.570 1.00 88.31 424 TYR A CA 1
ATOM 3325 C C . TYR A 1 424 ? -13.760 5.562 25.585 1.00 88.31 424 TYR A C 1
ATOM 3327 O O . TYR A 1 424 ? -13.944 4.354 25.442 1.00 88.31 424 TYR A O 1
ATOM 3335 N N . GLU A 1 425 ? -12.745 6.174 24.977 1.00 88.12 425 GLU A N 1
ATOM 3336 C CA . GLU A 1 425 ? -11.849 5.451 24.070 1.00 88.12 425 GLU A CA 1
ATOM 3337 C C . GLU A 1 425 ? -11.095 4.330 24.803 1.00 88.12 425 GLU A C 1
ATOM 3339 O O . GLU A 1 425 ? -10.979 3.212 24.291 1.00 88.12 425 GLU A O 1
ATOM 3344 N N . ILE A 1 426 ? -10.631 4.594 26.031 1.00 90.31 426 ILE A N 1
ATOM 3345 C CA . ILE A 1 426 ? -9.954 3.597 26.872 1.00 90.31 426 ILE A CA 1
ATOM 3346 C C . ILE A 1 426 ? -10.900 2.435 27.206 1.00 90.31 426 ILE A C 1
ATOM 3348 O O . ILE A 1 426 ? -10.479 1.280 27.094 1.00 90.31 426 ILE A O 1
ATOM 3352 N N . LEU A 1 427 ? -12.163 2.707 27.561 1.00 91.19 427 LEU A N 1
ATOM 3353 C CA . LEU A 1 427 ? -13.173 1.674 27.845 1.00 91.19 427 LEU A CA 1
ATOM 3354 C C . LEU A 1 427 ? -13.392 0.752 26.639 1.00 91.19 427 LEU A C 1
ATOM 3356 O O . LEU A 1 427 ? -13.407 -0.475 26.787 1.00 91.19 427 LEU A O 1
ATOM 3360 N N . GLY A 1 428 ? -13.490 1.329 25.438 1.00 88.69 428 GLY A N 1
ATOM 3361 C CA . GLY A 1 428 ? -13.617 0.566 24.200 1.00 88.69 428 GLY A CA 1
ATOM 3362 C C . GLY A 1 428 ? -12.444 -0.401 24.002 1.00 88.69 428 GLY A C 1
ATOM 3363 O O . GLY A 1 428 ? -12.654 -1.604 23.818 1.00 88.69 428 GLY A O 1
ATOM 3364 N N . TYR A 1 429 ? -11.202 0.084 24.107 1.00 90.12 429 TYR A N 1
ATOM 3365 C CA . TYR A 1 429 ? -10.013 -0.766 23.946 1.00 90.12 429 TYR A CA 1
ATOM 3366 C C . TYR A 1 429 ? -9.857 -1.803 25.061 1.00 90.12 429 TYR A C 1
ATOM 3368 O O . TYR A 1 429 ? -9.434 -2.936 24.805 1.00 90.12 429 TYR A O 1
ATOM 3376 N N . LEU A 1 430 ? -10.205 -1.437 26.295 1.00 91.50 430 LEU A N 1
ATOM 3377 C CA . LEU A 1 430 ? -10.148 -2.335 27.441 1.00 91.50 430 LEU A CA 1
ATOM 3378 C C . LEU A 1 430 ? -11.139 -3.492 27.278 1.00 91.50 430 LEU A C 1
ATOM 3380 O O . LEU A 1 430 ? -10.751 -4.650 27.440 1.00 91.50 430 LEU A O 1
ATOM 3384 N N . SER A 1 431 ? -12.379 -3.198 26.876 1.00 90.56 431 SER A N 1
ATOM 3385 C CA . SER A 1 431 ? -13.407 -4.220 26.654 1.00 90.56 431 SER A CA 1
ATOM 3386 C C . SER A 1 431 ? -12.995 -5.225 25.572 1.00 90.56 431 SER A C 1
ATOM 3388 O O . SER A 1 431 ? -13.083 -6.434 25.788 1.00 90.56 431 SER A O 1
ATOM 3390 N N . ALA A 1 432 ? -12.436 -4.751 24.451 1.00 87.44 432 ALA A N 1
ATOM 3391 C CA . ALA A 1 432 ? -11.957 -5.603 23.364 1.00 87.44 432 ALA A CA 1
ATOM 3392 C C . ALA A 1 432 ? -10.834 -6.549 23.804 1.00 87.44 432 ALA A C 1
ATOM 3394 O O . ALA A 1 432 ? -10.745 -7.680 23.318 1.00 87.44 432 ALA A O 1
ATOM 3395 N N . ARG A 1 433 ? -9.984 -6.097 24.728 1.00 88.25 433 ARG A N 1
ATOM 3396 C CA . ARG A 1 433 ? -8.877 -6.893 25.256 1.00 88.25 433 ARG A CA 1
ATOM 3397 C C . ARG A 1 433 ? -9.332 -7.928 26.278 1.00 88.25 433 ARG A C 1
ATOM 3399 O O . ARG A 1 433 ? -8.838 -9.052 26.258 1.00 88.25 433 ARG A O 1
ATOM 3406 N N . ILE A 1 434 ? -10.257 -7.542 27.151 1.00 90.25 434 ILE A N 1
ATOM 3407 C CA . ILE A 1 434 ? -10.731 -8.364 28.267 1.00 90.25 434 ILE A CA 1
ATOM 3408 C C . ILE A 1 434 ? -11.805 -9.370 27.835 1.00 90.25 434 ILE A C 1
ATOM 3410 O O . ILE A 1 434 ? -11.980 -10.385 28.504 1.00 90.25 434 ILE A O 1
ATOM 3414 N N . TYR A 1 435 ? -12.454 -9.155 26.685 1.00 86.94 435 TYR A N 1
ATOM 3415 C CA . TYR A 1 435 ? -13.570 -9.958 26.168 1.00 86.94 435 TYR A CA 1
ATOM 3416 C C . TYR A 1 435 ? -13.418 -11.479 26.336 1.00 86.94 435 TYR A C 1
ATOM 3418 O O . TYR A 1 435 ? -14.371 -12.155 26.706 1.00 86.94 435 TYR A O 1
ATOM 3426 N N . LYS A 1 436 ? -12.222 -12.029 26.081 1.00 85.69 436 LYS A N 1
ATOM 3427 C CA . LYS A 1 436 ? -11.970 -13.477 26.194 1.00 85.69 436 LYS A CA 1
ATOM 3428 C C . LYS A 1 436 ? -11.641 -13.952 27.608 1.00 85.69 436 LYS A C 1
ATOM 3430 O O . LYS A 1 436 ? -11.859 -15.119 27.901 1.00 85.69 436 LYS A O 1
ATOM 3435 N N . THR A 1 437 ? -11.060 -13.094 28.443 1.00 87.00 437 THR A N 1
ATOM 3436 C CA . THR A 1 437 ? -10.546 -13.474 29.767 1.00 87.00 437 THR A CA 1
ATOM 3437 C C . THR A 1 437 ? -11.544 -13.196 30.884 1.00 87.00 437 THR A C 1
ATOM 3439 O O . THR A 1 437 ? -11.612 -13.974 31.825 1.00 87.00 437 THR A O 1
ATOM 3442 N N . GLN A 1 438 ? -12.307 -12.100 30.802 1.00 88.81 438 GLN A N 1
ATOM 3443 C CA . GLN A 1 438 ? -13.322 -11.728 31.797 1.00 88.81 438 GLN A CA 1
ATOM 3444 C C . GLN A 1 438 ? -14.561 -11.161 31.070 1.00 88.81 438 GLN A C 1
ATOM 3446 O O . GLN A 1 438 ? -14.708 -9.944 30.934 1.00 88.81 438 GLN A O 1
ATOM 3451 N N . PRO A 1 439 ? -15.443 -12.027 30.540 1.00 88.75 439 PRO A N 1
ATOM 3452 C CA . PRO A 1 439 ? -16.539 -11.605 29.664 1.00 88.75 439 PRO A CA 1
ATOM 3453 C C . PRO A 1 439 ? -17.548 -10.683 30.361 1.00 88.75 439 PRO A C 1
ATOM 3455 O O . PRO A 1 439 ? -18.035 -9.743 29.738 1.00 88.75 439 PRO A O 1
ATOM 3458 N N . ASP A 1 440 ? -17.811 -10.894 31.652 1.00 90.81 440 ASP A N 1
ATOM 3459 C CA . ASP A 1 440 ? -18.714 -10.042 32.434 1.00 90.81 440 ASP A CA 1
ATOM 3460 C C . ASP A 1 440 ? -18.162 -8.618 32.583 1.00 90.81 440 ASP A C 1
ATOM 3462 O O . ASP A 1 440 ? -18.877 -7.646 32.339 1.00 90.81 440 ASP A O 1
ATOM 3466 N N . LEU A 1 441 ? -16.864 -8.477 32.879 1.00 90.75 441 LEU A N 1
ATOM 3467 C CA . LEU A 1 441 ? -16.216 -7.168 32.942 1.00 90.75 441 LEU A CA 1
ATOM 3468 C C . LEU A 1 441 ? -16.199 -6.486 31.571 1.00 90.75 441 LEU A C 1
ATOM 3470 O O . LEU A 1 441 ? -16.458 -5.290 31.467 1.00 90.75 441 LEU A O 1
ATOM 3474 N N . ALA A 1 442 ? -15.940 -7.239 30.499 1.00 89.88 442 ALA A N 1
ATOM 3475 C CA . ALA A 1 442 ? -16.032 -6.700 29.148 1.00 89.88 442 ALA A CA 1
ATOM 3476 C C . ALA A 1 442 ? -17.449 -6.186 28.853 1.00 89.88 442 ALA A C 1
ATOM 3478 O O . ALA A 1 442 ? -17.582 -5.064 28.366 1.00 89.88 442 ALA A O 1
ATOM 3479 N N . ARG A 1 443 ? -18.495 -6.945 29.214 1.00 90.56 443 ARG A N 1
ATOM 3480 C CA . ARG A 1 443 ? -19.898 -6.528 29.067 1.00 90.56 443 ARG A CA 1
ATOM 3481 C C . ARG A 1 443 ? -20.186 -5.243 29.845 1.00 90.56 443 ARG A C 1
ATOM 3483 O O . ARG A 1 443 ? -20.753 -4.319 29.265 1.00 90.56 443 ARG A O 1
ATOM 3490 N N . LEU A 1 444 ? -19.723 -5.137 31.090 1.00 92.75 444 LEU A N 1
ATOM 3491 C CA . LEU A 1 444 ? -19.843 -3.919 31.896 1.00 92.75 444 LEU A CA 1
ATOM 3492 C C . LEU A 1 444 ? -19.192 -2.707 31.208 1.00 92.75 444 LEU A C 1
ATOM 3494 O O . LEU A 1 444 ? -19.821 -1.664 31.056 1.00 92.75 444 LEU A O 1
ATOM 3498 N N . LEU A 1 445 ? -17.955 -2.859 30.731 1.00 93.06 445 LEU A N 1
ATOM 3499 C CA . LEU A 1 445 ? -17.221 -1.802 30.028 1.00 93.06 445 LEU A CA 1
ATOM 3500 C C . LEU A 1 445 ? -17.931 -1.361 28.743 1.00 93.06 445 LEU A C 1
ATOM 3502 O O . LEU A 1 445 ? -18.011 -0.166 28.460 1.00 93.06 445 LEU A O 1
ATOM 3506 N N . THR A 1 446 ? -18.467 -2.315 27.973 1.00 91.94 446 THR A N 1
ATOM 3507 C CA . THR A 1 446 ? -19.245 -2.006 26.764 1.00 91.94 446 THR A CA 1
ATOM 3508 C C . THR A 1 446 ? -20.545 -1.268 27.088 1.00 91.94 446 THR A C 1
ATOM 3510 O O . THR A 1 446 ? -20.932 -0.365 26.345 1.00 91.94 446 THR A O 1
ATOM 3513 N N . ALA A 1 447 ? -21.186 -1.606 28.212 1.00 91.12 447 ALA A N 1
ATOM 3514 C CA . ALA A 1 447 ? -22.403 -0.957 28.674 1.00 91.12 447 ALA A CA 1
ATOM 3515 C C . ALA A 1 447 ? -22.123 0.474 29.151 1.00 91.12 447 ALA A C 1
ATOM 3517 O O . ALA A 1 447 ? -22.809 1.385 28.707 1.00 91.12 447 ALA A O 1
ATOM 3518 N N . TYR A 1 448 ? -21.066 0.705 29.939 1.00 92.50 448 TYR A N 1
ATOM 3519 C CA . TYR A 1 448 ? -20.643 2.060 30.323 1.00 92.50 448 TYR A CA 1
ATOM 3520 C C . TYR A 1 448 ? -20.256 2.925 29.128 1.00 92.50 448 TYR A C 1
ATOM 3522 O O . TYR A 1 448 ? -20.647 4.089 29.056 1.00 92.50 448 TYR A O 1
ATOM 3530 N N . HIS A 1 449 ? -19.528 2.355 28.166 1.00 92.00 449 HIS A N 1
ATOM 3531 C CA . HIS A 1 449 ? -19.215 3.055 26.927 1.00 92.00 449 HIS A CA 1
ATOM 3532 C C . HIS A 1 449 ? -20.489 3.477 26.187 1.00 92.00 449 HIS A C 1
ATOM 3534 O O . HIS A 1 449 ? -20.615 4.625 25.769 1.00 92.00 449 HIS A O 1
ATOM 3540 N N . THR A 1 450 ? -21.434 2.550 26.020 1.00 88.81 450 THR A N 1
ATOM 3541 C CA . THR A 1 450 ? -22.667 2.780 25.251 1.00 88.81 450 THR A CA 1
ATOM 3542 C C . THR A 1 450 ? -23.620 3.728 25.982 1.00 88.81 450 THR A C 1
ATOM 3544 O O . THR A 1 450 ? -24.195 4.602 25.345 1.00 88.81 450 THR A O 1
ATOM 3547 N N . LEU A 1 451 ? -23.708 3.658 27.313 1.00 88.81 451 LEU A N 1
ATOM 3548 C CA . LEU A 1 451 ? -24.511 4.576 28.125 1.00 88.81 451 LEU A CA 1
ATOM 3549 C C . LEU A 1 451 ? -24.072 6.039 27.952 1.00 88.81 451 LEU A C 1
ATOM 3551 O O . LEU A 1 451 ? -24.915 6.921 27.853 1.00 88.81 451 LEU A O 1
ATOM 3555 N N . GLY A 1 452 ? -22.761 6.293 27.874 1.00 84.69 452 GLY A N 1
ATOM 3556 C CA . GLY A 1 452 ? -22.227 7.646 27.686 1.00 84.69 452 GLY A CA 1
ATOM 3557 C C . GLY A 1 452 ? -22.106 8.116 26.232 1.00 84.69 452 GLY A C 1
ATOM 3558 O O . GLY A 1 452 ? -21.793 9.283 26.011 1.00 84.69 452 GLY A O 1
ATOM 3559 N N . SER A 1 453 ? -22.327 7.241 25.243 1.00 84.69 453 SER A N 1
ATOM 3560 C CA . SER A 1 453 ? -22.198 7.576 23.810 1.00 84.69 453 SER A CA 1
ATOM 3561 C C . SER A 1 453 ? -23.499 7.467 23.013 1.00 84.69 453 SER A C 1
ATOM 3563 O O . SER A 1 453 ? -23.621 8.110 21.971 1.00 84.69 453 SER A O 1
ATOM 3565 N N . SER A 1 454 ? -24.472 6.685 23.481 1.00 83.88 454 SER A N 1
ATOM 3566 C CA . SER A 1 454 ? -25.779 6.563 22.842 1.00 83.88 454 SER A CA 1
ATOM 3567 C C . SER A 1 454 ? -26.689 7.738 23.191 1.00 83.88 454 SER A C 1
ATOM 3569 O O . SER A 1 454 ? -26.637 8.283 24.293 1.00 83.88 454 SER A O 1
ATOM 3571 N N . ILE A 1 455 ? -27.563 8.089 22.250 1.00 80.94 455 ILE A N 1
ATOM 3572 C CA . ILE A 1 455 ? -28.642 9.074 22.415 1.00 80.94 455 ILE A CA 1
ATOM 3573 C C . ILE A 1 455 ? -30.004 8.351 22.547 1.00 80.94 455 ILE A C 1
ATOM 3575 O O . ILE A 1 455 ? -31.024 8.974 22.828 1.00 80.94 455 ILE A O 1
ATOM 3579 N N . GLN A 1 456 ? -30.046 7.029 22.346 1.00 83.81 456 GLN A N 1
ATOM 3580 C CA . GLN A 1 456 ? -31.284 6.252 22.323 1.00 83.81 456 GLN A CA 1
ATOM 3581 C C . GLN A 1 456 ? -31.649 5.741 23.721 1.00 83.81 456 GLN A C 1
ATOM 3583 O O . GLN A 1 456 ? -30.921 4.949 24.319 1.00 83.81 456 GLN A O 1
ATOM 3588 N N . THR A 1 457 ? -32.832 6.122 24.209 1.00 82.38 457 THR A N 1
ATOM 3589 C CA . THR A 1 457 ? -33.342 5.699 25.525 1.00 82.38 457 THR A CA 1
ATOM 3590 C C . THR A 1 457 ? -33.465 4.176 25.649 1.00 82.38 457 THR A C 1
ATOM 3592 O O . THR A 1 457 ? -33.191 3.624 26.711 1.00 82.38 457 THR A O 1
ATOM 3595 N N . GLU A 1 458 ? -33.813 3.468 24.569 1.00 85.12 458 GLU A N 1
ATOM 3596 C CA . GLU A 1 458 ? -33.874 1.998 24.572 1.00 85.12 458 GLU A CA 1
ATOM 3597 C C . GLU A 1 458 ? -32.498 1.353 24.812 1.00 85.12 458 GLU A C 1
ATOM 3599 O O . GLU A 1 458 ? -32.392 0.389 25.572 1.00 85.12 458 GLU A O 1
ATOM 3604 N N . GLU A 1 459 ? -31.425 1.898 24.226 1.00 84.31 459 GLU A N 1
ATOM 3605 C CA . GLU A 1 459 ? -30.061 1.426 24.495 1.00 84.31 459 GLU A CA 1
ATOM 3606 C C . GLU A 1 459 ? -29.631 1.753 25.933 1.00 84.31 459 GLU A C 1
ATOM 3608 O O . GLU A 1 459 ? -28.972 0.934 26.579 1.00 84.31 459 GLU A O 1
ATOM 3613 N N . HIS A 1 460 ? -30.036 2.904 26.480 1.00 86.69 460 HIS A N 1
ATOM 3614 C CA . HIS A 1 460 ? -29.790 3.246 27.890 1.00 86.69 460 HIS A CA 1
ATOM 3615 C C . HIS A 1 460 ? -30.484 2.271 28.849 1.00 86.69 460 HIS A C 1
ATOM 3617 O O . HIS A 1 460 ? -29.882 1.821 29.825 1.00 86.69 460 HIS A O 1
ATOM 3623 N N . LEU A 1 461 ? -31.722 1.872 28.554 1.00 88.38 461 LEU A N 1
ATOM 3624 C CA . LEU A 1 461 ? -32.447 0.877 29.350 1.00 88.38 461 LEU A CA 1
ATOM 3625 C C . LEU A 1 461 ? -31.761 -0.494 29.323 1.00 88.38 461 LEU A C 1
ATOM 3627 O O . LEU A 1 461 ? -31.505 -1.070 30.382 1.00 88.38 461 LEU A O 1
ATOM 3631 N N . ARG A 1 462 ? -31.377 -0.983 28.137 1.00 89.25 462 ARG A N 1
ATOM 3632 C CA . ARG A 1 462 ? -30.673 -2.273 27.995 1.00 89.25 462 ARG A CA 1
ATOM 3633 C C . ARG A 1 462 ? -29.304 -2.277 28.673 1.00 89.25 462 ARG A C 1
ATOM 3635 O O . ARG A 1 462 ? -28.916 -3.254 29.313 1.00 89.25 462 ARG A O 1
ATOM 3642 N N . THR A 1 463 ? -28.552 -1.186 28.540 1.00 90.56 463 THR A N 1
ATOM 3643 C CA . THR A 1 463 ? -27.213 -1.072 29.139 1.00 90.56 463 THR A CA 1
ATOM 3644 C C . THR A 1 463 ? -27.277 -0.979 30.661 1.00 90.56 463 THR A C 1
ATOM 3646 O O . THR A 1 463 ? -26.490 -1.652 31.328 1.00 90.56 463 THR A O 1
ATOM 3649 N N . THR A 1 464 ? -28.227 -0.226 31.228 1.00 91.75 464 THR A N 1
ATOM 3650 C CA . THR A 1 464 ? -28.422 -0.151 32.690 1.00 91.75 464 THR A CA 1
ATOM 3651 C C . THR A 1 464 ? -28.843 -1.490 33.297 1.00 91.75 464 THR A C 1
ATOM 3653 O O . THR A 1 464 ? -28.289 -1.883 34.323 1.00 91.75 464 THR A O 1
ATOM 3656 N N . GLU A 1 465 ? -29.727 -2.242 32.639 1.00 91.12 465 GLU A N 1
ATOM 3657 C CA . GLU A 1 465 ? -30.096 -3.606 33.052 1.00 91.12 465 GLU A CA 1
ATOM 3658 C C . GLU A 1 465 ? -28.890 -4.565 33.017 1.00 91.12 465 GLU A C 1
ATOM 3660 O O . GLU A 1 465 ? -28.647 -5.340 33.951 1.00 91.12 465 GLU A O 1
ATOM 3665 N N . ALA A 1 466 ? -28.076 -4.487 31.962 1.00 90.94 466 ALA A N 1
ATOM 3666 C CA . ALA A 1 466 ? -26.877 -5.308 31.845 1.00 90.94 466 ALA A CA 1
ATOM 3667 C C . ALA A 1 466 ? -25.825 -4.973 32.910 1.00 90.94 466 ALA A C 1
ATOM 3669 O O . ALA A 1 466 ? -25.187 -5.889 33.434 1.00 90.94 466 ALA A O 1
ATOM 3670 N N . ILE A 1 467 ? -25.661 -3.691 33.255 1.00 93.00 467 ILE A N 1
ATOM 3671 C CA . ILE A 1 467 ? -24.781 -3.254 34.347 1.00 93.00 467 ILE A CA 1
ATOM 3672 C C . ILE A 1 467 ? -25.241 -3.879 35.666 1.00 93.00 467 ILE A C 1
ATOM 3674 O O . ILE A 1 467 ? -24.438 -4.533 36.329 1.00 93.00 467 ILE A O 1
ATOM 3678 N N . GLN A 1 468 ? -26.528 -3.766 36.010 1.00 93.00 468 GLN A N 1
ATOM 3679 C CA . GLN A 1 468 ? -27.077 -4.370 37.231 1.00 93.00 468 GLN A CA 1
ATOM 3680 C C . GLN A 1 468 ? -26.829 -5.881 37.281 1.00 93.00 468 GLN A C 1
ATOM 3682 O O . GLN A 1 468 ? -26.354 -6.396 38.291 1.00 93.00 468 GLN A O 1
ATOM 3687 N N . THR A 1 469 ? -27.084 -6.574 36.168 1.00 93.06 469 THR A N 1
ATOM 3688 C CA . THR A 1 469 ? -26.894 -8.027 36.053 1.00 93.06 469 THR A CA 1
ATOM 3689 C C . THR A 1 469 ? -25.438 -8.443 36.263 1.00 93.06 469 THR A C 1
ATOM 3691 O O . THR A 1 469 ? -25.167 -9.498 36.835 1.00 93.06 469 THR A O 1
ATOM 3694 N N . VAL A 1 470 ? -24.479 -7.656 35.765 1.00 93.00 470 VAL A N 1
ATOM 3695 C CA . VAL A 1 470 ? -23.054 -7.946 35.975 1.00 93.00 470 VAL A CA 1
ATOM 3696 C C . VAL A 1 470 ? -22.661 -7.667 37.424 1.00 93.00 470 VAL A C 1
ATOM 3698 O O . VAL A 1 470 ? -22.030 -8.518 38.044 1.00 93.00 470 VAL A O 1
ATOM 3701 N N . LEU A 1 471 ? -23.067 -6.526 37.985 1.00 93.44 471 LEU A N 1
ATOM 3702 C CA . LEU A 1 471 ? -22.730 -6.158 39.363 1.00 93.44 471 LEU A CA 1
ATOM 3703 C C . LEU A 1 471 ? -23.298 -7.152 40.387 1.00 93.44 471 LEU A C 1
ATOM 3705 O O . LEU A 1 471 ? -22.606 -7.500 41.338 1.00 93.44 471 LEU A O 1
ATOM 3709 N N . SER A 1 472 ? -24.505 -7.685 40.167 1.00 92.50 472 SER A N 1
ATOM 3710 C CA . SER A 1 472 ? -25.097 -8.691 41.062 1.00 92.50 472 SER A CA 1
ATOM 3711 C C . SER A 1 472 ? -24.361 -10.035 41.048 1.00 92.50 472 SER A C 1
ATOM 3713 O O . SER A 1 472 ? -24.462 -10.797 42.006 1.00 92.50 472 SER A O 1
ATOM 3715 N N . LYS A 1 473 ? -23.647 -10.356 39.961 1.00 92.75 473 LYS A N 1
ATOM 3716 C CA . LYS A 1 473 ? -22.867 -11.599 39.837 1.00 92.75 473 LYS A CA 1
ATOM 3717 C C . LYS A 1 473 ? -21.497 -11.525 40.506 1.00 92.75 473 LYS A C 1
ATOM 3719 O O . LYS A 1 473 ? -20.948 -12.574 40.821 1.00 92.75 473 LYS A O 1
ATOM 3724 N N . HIS A 1 474 ? -20.967 -10.319 40.707 1.00 91.25 474 HIS A N 1
ATOM 3725 C CA . HIS A 1 474 ? -19.630 -10.080 41.259 1.00 91.25 474 HIS A CA 1
ATOM 3726 C C . HIS A 1 474 ? -19.713 -9.222 42.533 1.00 91.25 474 HIS A C 1
ATOM 3728 O O . HIS A 1 474 ? -19.245 -8.080 42.544 1.00 91.25 474 HIS A O 1
ATOM 3734 N N . PRO A 1 475 ? -20.332 -9.735 43.619 1.00 89.75 475 PRO A N 1
ATOM 3735 C CA . PRO A 1 475 ? -20.460 -8.997 44.879 1.00 89.75 475 PRO A CA 1
ATOM 3736 C C . PRO A 1 475 ? -19.109 -8.763 45.573 1.00 89.75 475 PRO A C 1
ATOM 3738 O O . PRO A 1 475 ? -19.003 -7.918 46.457 1.00 89.75 475 PRO A O 1
ATOM 3741 N N . ASP A 1 476 ? -18.078 -9.510 45.180 1.00 90.06 476 ASP A N 1
ATOM 3742 C CA . ASP A 1 476 ? -16.699 -9.391 45.646 1.00 90.06 476 ASP A CA 1
ATOM 3743 C C . ASP A 1 476 ? -15.967 -8.165 45.071 1.00 90.06 476 ASP A C 1
ATOM 3745 O O . ASP A 1 476 ? -14.916 -7.775 45.589 1.00 90.06 476 ASP A O 1
ATOM 3749 N N . TRP A 1 477 ? -16.500 -7.528 44.023 1.00 92.44 477 TRP A N 1
ATOM 3750 C CA . TRP A 1 477 ? -15.930 -6.290 43.500 1.00 92.44 477 TRP A CA 1
ATOM 3751 C C . TRP A 1 477 ? -16.246 -5.116 44.422 1.00 92.44 477 TRP A C 1
ATOM 3753 O O . TRP A 1 477 ? -17.394 -4.846 44.785 1.00 92.44 477 TRP A O 1
ATOM 3763 N N . ARG A 1 478 ? -15.213 -4.344 44.758 1.00 90.75 478 ARG A N 1
ATOM 3764 C CA . ARG A 1 478 ? -15.356 -3.139 45.573 1.00 90.75 478 ARG A CA 1
ATOM 3765 C C . ARG A 1 478 ? -16.305 -2.154 44.880 1.00 90.75 478 ARG A C 1
ATOM 3767 O O . ARG A 1 478 ? -16.091 -1.837 43.717 1.00 90.75 478 ARG A O 1
ATOM 3774 N N . TRP A 1 479 ? -17.308 -1.657 45.608 1.00 91.62 479 TRP A N 1
ATOM 3775 C CA . TRP A 1 479 ? -18.409 -0.794 45.128 1.00 91.62 479 TRP A CA 1
ATOM 3776 C C . TRP A 1 479 ? -19.502 -1.478 44.293 1.00 91.62 479 TRP A C 1
ATOM 3778 O O . TRP A 1 479 ? -20.380 -0.783 43.787 1.00 91.62 479 TRP A O 1
ATOM 3788 N N . ALA A 1 480 ? -19.510 -2.810 44.150 1.00 91.00 480 ALA A N 1
ATOM 3789 C CA . ALA A 1 480 ? -20.563 -3.487 43.386 1.00 91.00 480 ALA A CA 1
ATOM 3790 C C . ALA A 1 480 ? -21.966 -3.269 43.977 1.00 91.00 480 ALA A C 1
ATOM 3792 O O . ALA A 1 480 ? -22.905 -3.007 43.227 1.00 91.00 480 ALA A O 1
ATOM 3793 N N . GLY A 1 481 ? -22.097 -3.329 45.308 1.00 88.50 481 GLY A N 1
ATOM 3794 C CA . GLY A 1 481 ? -23.360 -3.080 46.012 1.00 88.50 481 GLY A CA 1
ATOM 3795 C C . GLY A 1 481 ? -23.861 -1.649 45.820 1.00 88.50 481 GLY A C 1
ATOM 3796 O O . GLY A 1 481 ? -24.970 -1.451 45.322 1.00 88.50 481 GLY A O 1
ATOM 3797 N N . ASP A 1 482 ? -23.008 -0.671 46.136 1.00 89.00 482 ASP A N 1
ATOM 3798 C CA . ASP A 1 482 ? -23.326 0.760 46.049 1.00 89.00 482 ASP A CA 1
ATOM 3799 C C . ASP A 1 482 ? -23.695 1.159 44.611 1.00 89.00 482 ASP A C 1
ATOM 3801 O O . ASP A 1 482 ? -24.760 1.718 44.353 1.00 89.00 482 ASP A O 1
ATOM 3805 N N . MET A 1 483 ? -22.867 0.785 43.628 1.00 88.50 483 MET A N 1
ATOM 3806 C CA . MET A 1 483 ? -23.149 1.082 42.219 1.00 88.50 483 MET A CA 1
ATOM 3807 C C . MET A 1 483 ? -24.373 0.313 41.712 1.00 88.50 483 MET A C 1
ATOM 3809 O O . MET A 1 483 ? -25.144 0.833 40.907 1.00 88.50 483 MET A O 1
ATOM 3813 N N . GLY A 1 484 ? -24.601 -0.905 42.204 1.00 88.62 484 GLY A N 1
ATOM 3814 C CA . GLY A 1 484 ? -25.797 -1.681 41.893 1.00 88.62 484 GLY A CA 1
ATOM 3815 C C . GLY A 1 484 ? -27.087 -1.002 42.364 1.00 88.62 484 GLY A C 1
ATOM 3816 O O . GLY A 1 484 ? -28.103 -1.086 41.674 1.00 88.62 484 GLY A O 1
ATOM 3817 N N . ALA A 1 485 ? -27.074 -0.306 43.506 1.00 88.31 485 ALA A N 1
ATOM 3818 C CA . ALA A 1 485 ? -28.197 0.522 43.955 1.00 88.31 485 ALA A CA 1
ATOM 3819 C C . ALA A 1 485 ? -28.415 1.727 43.024 1.00 88.31 485 ALA A C 1
ATOM 3821 O O . ALA A 1 485 ? -29.524 1.914 42.517 1.00 88.31 485 ALA A O 1
ATOM 3822 N N . VAL A 1 486 ? -27.343 2.449 42.682 1.00 90.44 486 VAL A N 1
ATOM 3823 C CA . VAL A 1 486 ? -27.393 3.601 41.762 1.00 90.44 486 VAL A CA 1
ATOM 3824 C C . VAL A 1 486 ? -27.967 3.220 40.395 1.00 90.44 486 VAL A C 1
ATOM 3826 O O . VAL A 1 486 ? -28.872 3.889 39.896 1.00 90.44 486 VAL A O 1
ATOM 3829 N N . TYR A 1 487 ? -27.496 2.131 39.780 1.00 90.81 487 TYR A N 1
ATOM 3830 C CA . TYR A 1 487 ? -27.996 1.721 38.462 1.00 90.81 487 TYR A CA 1
ATOM 3831 C C . TYR A 1 487 ? -29.417 1.160 38.494 1.00 90.81 487 TYR A C 1
ATOM 3833 O O . TYR A 1 487 ? -30.110 1.265 37.479 1.00 90.81 487 TYR A O 1
ATOM 3841 N N . ARG A 1 488 ? -29.873 0.604 39.625 1.00 90.44 488 ARG A N 1
ATOM 3842 C CA . ARG A 1 488 ? -31.287 0.239 39.825 1.00 90.44 488 ARG A CA 1
ATOM 3843 C C . ARG A 1 488 ? -32.173 1.478 39.850 1.00 90.44 488 ARG A C 1
ATOM 3845 O O . ARG A 1 488 ? -33.144 1.521 39.096 1.00 90.44 488 ARG A O 1
ATOM 3852 N N . ALA A 1 489 ? -31.798 2.494 40.625 1.00 88.81 489 ALA A N 1
ATOM 3853 C CA . ALA A 1 489 ? -32.510 3.770 40.651 1.00 88.81 489 ALA A CA 1
ATOM 3854 C C . ALA A 1 489 ? -32.519 4.430 39.260 1.00 88.81 489 ALA A C 1
ATOM 3856 O O . ALA A 1 489 ? -33.581 4.791 38.757 1.00 88.81 489 ALA A O 1
ATOM 3857 N N . LEU A 1 490 ? -31.370 4.492 38.572 1.00 88.38 490 LEU A N 1
ATOM 3858 C CA . LEU A 1 490 ? -31.279 5.054 37.217 1.00 88.38 490 LEU A CA 1
ATOM 3859 C C . LEU A 1 490 ? -32.185 4.322 36.216 1.00 88.38 490 LEU A C 1
ATOM 3861 O O . LEU A 1 490 ? -32.856 4.961 35.412 1.00 88.38 490 LEU A O 1
ATOM 3865 N N . HIS A 1 491 ? -32.235 2.992 36.264 1.00 89.50 491 HIS A N 1
ATOM 3866 C CA . HIS A 1 491 ? -33.102 2.211 35.384 1.00 89.50 491 HIS A CA 1
ATOM 3867 C C . HIS A 1 491 ? -34.592 2.452 35.663 1.00 89.50 491 HIS A C 1
ATOM 3869 O O . HIS A 1 491 ? -35.389 2.538 34.730 1.00 89.50 491 HIS A O 1
ATOM 3875 N N . GLN A 1 492 ? -34.979 2.604 36.933 1.00 89.56 492 GLN A N 1
ATOM 3876 C CA . GLN A 1 492 ? -36.346 2.984 37.298 1.00 89.56 492 GLN A CA 1
ATOM 3877 C C . GLN A 1 492 ? -36.687 4.393 36.796 1.00 89.56 492 GLN A C 1
ATOM 3879 O O . GLN A 1 492 ? -37.775 4.590 36.259 1.00 89.56 492 GLN A O 1
ATOM 3884 N N . VAL A 1 493 ? -35.746 5.343 36.887 1.00 86.94 493 VAL A N 1
ATOM 3885 C CA . VAL A 1 493 ? -35.916 6.709 36.361 1.00 86.94 493 VAL A CA 1
ATOM 3886 C C . VAL A 1 493 ? -36.092 6.689 34.843 1.00 86.94 493 VAL A C 1
ATOM 3888 O O . VAL A 1 493 ? -37.015 7.317 34.334 1.00 86.94 493 VAL A O 1
ATOM 3891 N N . LEU A 1 494 ? -35.257 5.941 34.116 1.00 85.81 494 LEU A N 1
ATOM 3892 C CA . LEU A 1 494 ? -35.346 5.828 32.655 1.00 85.81 494 LEU A CA 1
ATOM 3893 C C . LEU A 1 494 ? -36.653 5.164 32.180 1.00 85.81 494 LEU A C 1
ATOM 3895 O O . LEU A 1 494 ? -37.108 5.444 31.074 1.00 85.81 494 LEU A O 1
ATOM 3899 N N . ASN A 1 495 ? -37.259 4.300 33.001 1.00 88.31 495 ASN A N 1
ATOM 3900 C CA . ASN A 1 495 ? -38.546 3.656 32.713 1.00 88.31 495 ASN A CA 1
ATOM 3901 C C . ASN A 1 495 ? -39.767 4.480 33.154 1.00 88.31 495 ASN A C 1
ATOM 3903 O O . ASN A 1 495 ? -40.892 4.177 32.739 1.00 88.31 495 ASN A O 1
ATOM 3907 N N . ALA A 1 496 ? -39.578 5.490 34.005 1.00 86.12 496 ALA A N 1
ATOM 3908 C CA . ALA A 1 496 ? -40.668 6.305 34.513 1.00 86.12 496 ALA A CA 1
ATOM 3909 C C . ALA A 1 496 ? -41.278 7.152 33.386 1.00 86.12 496 ALA A C 1
ATOM 3911 O O . ALA A 1 496 ? -40.589 7.850 32.645 1.00 86.12 496 ALA A O 1
ATOM 3912 N N . ARG A 1 497 ? -42.606 7.108 33.267 1.00 84.50 497 ARG A N 1
ATOM 3913 C CA . ARG A 1 497 ? -43.376 7.874 32.275 1.00 84.50 497 ARG A CA 1
ATOM 3914 C C . ARG A 1 497 ? -43.950 9.168 32.846 1.00 84.50 497 ARG A C 1
ATOM 3916 O O . ARG A 1 497 ? -44.442 9.996 32.085 1.00 84.50 497 ARG A O 1
ATOM 3923 N N . THR A 1 498 ? -43.928 9.335 34.170 1.00 86.12 498 THR A N 1
ATOM 3924 C CA . THR A 1 498 ? -44.490 10.500 34.866 1.00 86.12 498 THR A CA 1
ATOM 3925 C C . THR A 1 498 ? -43.582 10.979 35.998 1.00 86.12 498 THR A C 1
ATOM 3927 O O . THR A 1 498 ? -42.820 10.206 36.576 1.00 86.12 498 THR A O 1
ATOM 3930 N N . LEU A 1 499 ? -43.702 12.260 36.361 1.00 82.81 499 LEU A N 1
ATOM 3931 C CA . LEU A 1 499 ? -42.972 12.850 37.488 1.00 82.81 499 LEU A CA 1
ATOM 3932 C C . LEU A 1 499 ? -43.309 12.162 38.824 1.00 82.81 499 LEU A C 1
ATOM 3934 O O . LEU A 1 499 ? -42.431 11.951 39.651 1.00 82.81 499 LEU A O 1
ATOM 3938 N N . GLU A 1 500 ? -44.566 11.761 39.018 1.00 84.62 500 GLU A N 1
ATOM 3939 C CA . GLU A 1 500 ? -45.005 11.061 40.230 1.00 84.62 500 GLU A CA 1
ATOM 3940 C C . GLU A 1 500 ? -44.347 9.680 40.375 1.00 84.62 500 GLU A C 1
ATOM 3942 O O . GLU A 1 500 ? -44.048 9.255 41.487 1.00 84.62 500 GLU A O 1
ATOM 3947 N N . GLN A 1 501 ? -44.066 8.995 39.260 1.00 84.50 501 GLN A N 1
ATOM 3948 C CA . GLN A 1 501 ? -43.302 7.747 39.278 1.00 84.50 501 GLN A CA 1
ATOM 3949 C C . GLN A 1 501 ? -41.846 7.984 39.682 1.00 84.50 501 GLN A C 1
ATOM 3951 O O . GLN A 1 501 ? -41.309 7.184 40.438 1.00 84.50 501 GLN A O 1
ATOM 3956 N N . ILE A 1 502 ? -41.235 9.093 39.248 1.00 82.31 502 ILE A N 1
ATOM 3957 C CA . ILE A 1 502 ? -39.862 9.456 39.635 1.00 82.31 502 ILE A CA 1
ATOM 3958 C C . ILE A 1 502 ? -39.773 9.737 41.140 1.00 82.31 502 ILE A C 1
ATOM 3960 O O . ILE A 1 502 ? -38.851 9.267 41.797 1.00 82.31 502 ILE A O 1
ATOM 3964 N N . LEU A 1 503 ? -40.750 10.451 41.706 1.00 84.81 503 LEU A N 1
ATOM 3965 C CA . LEU A 1 503 ? -40.772 10.807 43.133 1.00 84.81 503 LEU A CA 1
ATOM 3966 C C . LEU A 1 503 ? -40.941 9.605 44.079 1.00 84.81 503 LEU A C 1
ATOM 3968 O O . LEU A 1 503 ? -40.692 9.736 45.274 1.00 84.81 503 LEU A O 1
ATOM 3972 N N . ARG A 1 504 ? -41.374 8.448 43.564 1.00 86.38 504 ARG A N 1
ATOM 3973 C CA . ARG A 1 504 ? -41.538 7.203 44.335 1.00 86.38 504 ARG A CA 1
ATOM 3974 C C . ARG A 1 504 ? -40.297 6.302 44.306 1.00 86.38 504 ARG A C 1
ATOM 3976 O O . ARG A 1 504 ? -40.313 5.256 44.947 1.00 86.38 504 ARG A O 1
ATOM 3983 N N . ILE A 1 505 ? -39.259 6.671 43.554 1.00 84.12 505 ILE A N 1
ATOM 3984 C CA . ILE A 1 505 ? -38.013 5.903 43.459 1.00 84.12 505 ILE A CA 1
ATOM 3985 C C . ILE A 1 505 ? -37.185 6.155 44.720 1.00 84.12 505 ILE A C 1
ATOM 3987 O O . ILE A 1 505 ? -36.899 7.303 45.057 1.00 84.12 505 ILE A O 1
ATOM 3991 N N . GLU A 1 506 ? -36.801 5.083 45.415 1.00 80.44 506 GLU A N 1
ATOM 3992 C CA . GLU A 1 506 ? -35.935 5.180 46.591 1.00 80.44 506 GLU A CA 1
ATOM 3993 C C . GLU A 1 506 ? -34.548 5.722 46.198 1.00 80.44 506 GLU A C 1
ATOM 3995 O O . GLU A 1 506 ? -33.982 5.286 45.186 1.00 80.44 506 GLU A O 1
ATOM 4000 N N . PRO A 1 507 ? -33.989 6.676 46.967 1.00 74.50 507 PRO A N 1
ATOM 4001 C CA . PRO A 1 507 ? -32.636 7.153 46.731 1.00 74.50 507 PRO A CA 1
ATOM 4002 C C . PRO A 1 507 ? -31.620 6.016 46.965 1.00 74.50 507 PRO A C 1
ATOM 4004 O O . PRO A 1 507 ? -31.840 5.187 47.851 1.00 74.50 507 PRO A O 1
ATOM 4007 N N . PRO A 1 508 ? -30.545 5.959 46.157 1.00 76.00 508 PRO A N 1
ATOM 4008 C CA . PRO A 1 508 ? -29.575 4.866 46.170 1.00 76.00 508 PRO A CA 1
ATOM 4009 C C . PRO A 1 508 ? -28.682 4.817 47.411 1.00 76.00 508 PRO A C 1
ATOM 4011 O O . PRO A 1 508 ? -28.469 5.878 48.045 1.00 76.00 508 PRO A O 1
#